Protein AF-A0A971UDJ3-F1 (afdb_monomer_lite)

pLDDT: mean 87.24, std 11.91, range [27.98, 98.0]

Foldseek 3Di:
DDDDDPPPVVVVVVVVVVVVVVVVCCLLVVLVVLLVVLLVQLVVCLLQLVLLSNVVSLVSSCVSPVQALSSLLSQLSSCLSVVFVVSNVVSLVSSVVSPNDPVSSVLSVVLSVLLQQPCDPCNVVNLVVSVVVPHDNSSSLLSNLNNCVNNVVVVSNVVSLVVVCVVPVLRLSSLQSQLVVCVVVVNLVSNLVSLVSSCVSPVNNLSSLVSVLVSCVVVVVLVVSLVSLVVSCVSPLPRQSSLLSNLQSCVSVVVLVVSLVSLVVQVPDPDHDVSSLQSNLVSCLVVVVLVVNLVSCQPPVLQPLDPVSLVSNLVSCVVVVLLLLSQLSVVVSVVLVVLVVLLVVLVVVCVVVVPPVVSVVSNVVSVCVNVDQPPPGRPNVVSSVVSSVCVVVDDPLLSLCSVQPCCQCNSLSQLPHVCQVVWPPRRDSLAPAQAFADQFQLSAHDLVRQLCCQQCPFAQTPRHHPPPDDPVSSSSPSVVSLVSNLVSQLVVVVVVCVVVVHDDDVVVSVVSSCSNHPGDDGDDQPDLPAQDPVLLVLLLVVCVVVVVCVALNSLSQGDLPDFWAFPVRATDHRDSLAAAAHRQGLDLSSLLSCQQRPTGRTPTHHDPPDDSSSSSSNSSNSSVSYDPPHDRHHVVNVSVSNCPDPVNPDCPDDD

Structure (mmCIF, N/CA/C/O backbone):
data_AF-A0A971UDJ3-F1
#
_entry.id   AF-A0A971UDJ3-F1
#
loop_
_atom_site.group_PDB
_atom_site.id
_atom_site.type_symbol
_atom_site.label_atom_id
_atom_site.label_alt_id
_atom_site.label_comp_id
_atom_site.label_asym_id
_atom_site.label_entity_id
_atom_site.label_seq_id
_atom_site.pdbx_PDB_ins_code
_atom_site.Cartn_x
_atom_site.Cartn_y
_atom_site.Cartn_z
_atom_site.occupancy
_atom_site.B_iso_or_equiv
_atom_site.auth_seq_id
_atom_site.auth_comp_id
_atom_site.auth_asym_id
_atom_site.auth_atom_id
_atom_site.pdbx_PDB_model_num
ATOM 1 N N . MET A 1 1 ? 79.941 -25.056 -72.535 1.00 41.09 1 MET A N 1
ATOM 2 C CA . MET A 1 1 ? 79.388 -24.729 -71.201 1.00 41.09 1 MET A CA 1
ATOM 3 C C . MET A 1 1 ? 78.822 -23.317 -71.269 1.00 41.09 1 MET A C 1
ATOM 5 O O . MET A 1 1 ? 79.562 -22.367 -71.067 1.00 41.09 1 MET A O 1
ATOM 9 N N . GLU A 1 2 ? 77.547 -23.176 -71.630 1.00 42.59 2 GLU A N 1
ATOM 10 C CA . GLU A 1 2 ? 76.835 -21.888 -71.658 1.00 42.59 2 GLU A CA 1
ATOM 11 C C . GLU A 1 2 ? 75.897 -21.786 -70.451 1.00 42.59 2 GLU A C 1
ATOM 13 O O . GLU A 1 2 ? 75.237 -22.752 -70.066 1.00 42.59 2 GLU A O 1
ATOM 18 N N . ALA A 1 3 ? 75.907 -20.620 -69.807 1.00 47.66 3 ALA A N 1
ATOM 19 C CA . ALA A 1 3 ? 75.286 -20.362 -68.516 1.00 47.66 3 ALA A CA 1
ATOM 20 C C . ALA A 1 3 ? 73.756 -20.196 -68.613 1.00 47.66 3 ALA A C 1
ATOM 22 O O . ALA A 1 3 ? 73.242 -19.389 -69.385 1.00 47.66 3 ALA A O 1
ATOM 23 N N . ALA A 1 4 ? 73.033 -20.934 -67.765 1.00 53.75 4 ALA A N 1
ATOM 24 C CA . ALA A 1 4 ? 71.574 -20.943 -67.658 1.00 53.75 4 ALA A CA 1
ATOM 25 C C . ALA A 1 4 ? 70.973 -19.618 -67.109 1.00 53.75 4 ALA A C 1
ATOM 27 O O . ALA A 1 4 ? 71.613 -18.905 -66.325 1.00 53.75 4 ALA A O 1
ATOM 28 N N . PRO A 1 5 ? 69.712 -19.278 -67.457 1.00 52.00 5 PRO A N 1
ATOM 29 C CA . PRO A 1 5 ? 69.161 -17.938 -67.278 1.00 52.00 5 PRO A CA 1
ATOM 30 C C . PRO A 1 5 ? 68.626 -17.707 -65.853 1.00 52.00 5 PRO A C 1
ATOM 32 O O . PRO A 1 5 ? 67.494 -18.047 -65.520 1.00 52.00 5 PRO A O 1
ATOM 35 N N . ARG A 1 6 ? 69.401 -17.014 -65.010 1.00 56.09 6 ARG A N 1
ATOM 36 C CA . ARG A 1 6 ? 69.010 -16.600 -63.639 1.00 56.09 6 ARG A CA 1
ATOM 37 C C . ARG A 1 6 ? 67.889 -15.535 -63.558 1.00 56.09 6 ARG A C 1
ATOM 39 O O . ARG A 1 6 ? 67.536 -15.103 -62.462 1.00 56.09 6 ARG A O 1
ATOM 46 N N . ARG A 1 7 ? 67.305 -15.081 -64.678 1.00 54.31 7 ARG A N 1
ATOM 47 C CA . ARG A 1 7 ? 66.347 -13.947 -64.707 1.00 54.31 7 ARG A CA 1
ATOM 48 C C . ARG A 1 7 ? 64.870 -14.316 -64.475 1.00 54.31 7 ARG A C 1
ATOM 50 O O . ARG A 1 7 ? 64.107 -13.452 -64.053 1.00 54.31 7 ARG A O 1
ATOM 57 N N . THR A 1 8 ? 64.447 -15.564 -64.682 1.00 55.69 8 THR A N 1
ATOM 58 C CA . THR A 1 8 ? 63.024 -15.968 -64.558 1.00 55.69 8 THR A CA 1
ATOM 59 C C . THR A 1 8 ? 62.595 -16.287 -63.120 1.00 55.69 8 THR A C 1
ATOM 61 O O . THR A 1 8 ? 61.449 -16.034 -62.747 1.00 55.69 8 THR A O 1
ATOM 64 N N . PHE A 1 9 ? 63.519 -16.760 -62.278 1.00 55.78 9 PHE A N 1
ATOM 65 C CA . PHE A 1 9 ? 63.252 -17.107 -60.875 1.00 55.78 9 PHE A CA 1
ATOM 66 C C . PHE A 1 9 ? 62.949 -15.870 -60.014 1.00 55.78 9 PHE A C 1
ATOM 68 O O . PHE A 1 9 ? 61.979 -15.851 -59.260 1.00 55.78 9 PHE A O 1
ATOM 75 N N . ARG A 1 10 ? 63.709 -14.783 -60.203 1.00 58.41 10 ARG A N 1
ATOM 76 C CA . ARG A 1 10 ? 63.545 -13.531 -59.445 1.00 58.41 10 ARG A CA 1
ATOM 77 C C . ARG A 1 10 ? 62.203 -12.842 -59.731 1.00 58.41 10 ARG A C 1
ATOM 79 O O . ARG A 1 10 ? 61.604 -12.276 -58.827 1.00 58.41 10 ARG A O 1
ATOM 86 N N . ARG A 1 11 ? 61.693 -12.940 -60.967 1.00 58.94 11 ARG A N 1
ATOM 87 C CA . ARG A 1 11 ? 60.404 -12.352 -61.376 1.00 58.94 11 ARG A CA 1
ATOM 88 C C . ARG A 1 11 ? 59.207 -13.115 -60.796 1.00 58.94 11 ARG A C 1
ATOM 90 O O . ARG A 1 11 ? 58.234 -12.490 -60.394 1.00 58.94 11 ARG A O 1
ATOM 97 N N . ARG A 1 12 ? 59.302 -14.448 -60.693 1.00 62.12 12 ARG A N 1
ATOM 98 C CA . ARG A 1 12 ? 58.294 -15.277 -60.010 1.00 62.12 12 ARG A CA 1
ATOM 99 C C . ARG A 1 12 ? 58.269 -15.001 -58.506 1.00 62.12 12 ARG A C 1
ATOM 101 O O . ARG A 1 12 ? 57.190 -14.794 -57.973 1.00 62.12 12 ARG A O 1
ATOM 108 N N . TRP A 1 13 ? 59.423 -14.899 -57.846 1.00 68.81 13 TRP A N 1
ATOM 109 C CA . TRP A 1 13 ? 59.486 -14.553 -56.419 1.00 68.81 13 TRP A CA 1
ATOM 110 C C . TRP A 1 13 ? 58.904 -13.172 -56.100 1.00 68.81 13 TRP A C 1
ATOM 112 O O . TRP A 1 13 ? 58.155 -13.058 -55.141 1.00 68.81 13 TRP A O 1
ATOM 122 N N . VAL A 1 14 ? 59.166 -12.154 -56.928 1.00 72.44 14 VAL A N 1
ATOM 123 C CA . VAL A 1 14 ? 58.570 -10.813 -56.760 1.00 72.44 14 VAL A CA 1
ATOM 124 C C . VAL A 1 14 ? 57.048 -10.832 -56.941 1.00 72.44 14 VAL A C 1
ATOM 126 O O . VAL A 1 14 ? 56.337 -10.161 -56.203 1.00 72.44 14 VAL A O 1
ATOM 129 N N . LEU A 1 15 ? 56.525 -11.621 -57.886 1.00 72.69 15 LEU A N 1
ATOM 130 C CA . LEU A 1 15 ? 55.076 -11.783 -58.060 1.00 72.69 15 LEU A CA 1
ATOM 131 C C . LEU A 1 15 ? 54.439 -12.544 -56.889 1.00 72.69 15 LEU A C 1
ATOM 133 O O . LEU A 1 15 ? 53.346 -12.183 -56.461 1.00 72.69 15 LEU A O 1
ATOM 137 N N . TRP A 1 16 ? 55.121 -13.549 -56.334 1.00 74.94 16 TRP A N 1
ATOM 138 C CA . TRP A 1 16 ? 54.660 -14.286 -55.154 1.00 74.94 16 TRP A CA 1
ATOM 139 C C . TRP A 1 16 ? 54.680 -13.428 -53.886 1.00 74.94 16 TRP A C 1
ATOM 141 O O . TRP A 1 16 ? 53.698 -13.435 -53.153 1.00 74.94 16 TRP A O 1
ATOM 151 N N . THR A 1 17 ? 55.732 -12.642 -53.641 1.00 75.12 17 THR A N 1
ATOM 152 C CA . THR A 1 17 ? 55.782 -11.730 -52.486 1.00 75.12 17 THR A CA 1
ATOM 153 C C . THR A 1 17 ? 54.804 -10.567 -52.626 1.00 75.12 17 THR A C 1
ATOM 155 O O . THR A 1 17 ? 54.183 -10.190 -51.638 1.00 75.12 17 THR A O 1
ATOM 158 N N . ALA A 1 18 ? 54.593 -10.040 -53.838 1.00 74.06 18 ALA A N 1
ATOM 159 C CA . ALA A 1 18 ? 53.562 -9.036 -54.102 1.00 74.06 18 ALA A CA 1
ATOM 160 C C . ALA A 1 18 ? 52.144 -9.604 -53.925 1.00 74.06 18 ALA A C 1
ATOM 162 O O . ALA A 1 18 ? 51.293 -8.935 -53.349 1.00 74.06 18 ALA A O 1
ATOM 163 N N . SER A 1 19 ? 51.896 -10.847 -54.350 1.00 73.69 19 SER A N 1
ATOM 164 C CA . SER A 1 19 ? 50.603 -11.522 -54.155 1.00 73.69 19 SER A CA 1
ATOM 165 C C . SER A 1 19 ? 50.354 -11.847 -52.681 1.00 73.69 19 SER A C 1
ATOM 167 O O . SER A 1 19 ? 49.263 -11.607 -52.177 1.00 73.69 19 SER A O 1
ATOM 169 N N . LEU A 1 20 ? 51.374 -12.320 -51.958 1.00 76.25 20 LEU A N 1
ATOM 170 C CA . LEU A 1 20 ? 51.305 -12.562 -50.515 1.00 76.25 20 LEU A CA 1
ATOM 171 C C . LEU A 1 20 ? 51.091 -11.252 -49.741 1.00 76.25 20 LEU A C 1
ATOM 173 O O . LEU A 1 20 ? 50.270 -11.207 -48.832 1.00 76.25 20 LEU A O 1
ATOM 177 N N . GLY A 1 21 ? 51.775 -10.174 -50.138 1.00 74.62 21 GLY A N 1
ATOM 178 C CA . GLY A 1 21 ? 51.592 -8.833 -49.584 1.00 74.62 21 GLY A CA 1
ATOM 179 C C . GLY A 1 21 ? 50.210 -8.248 -49.879 1.00 74.62 21 GLY A C 1
ATOM 180 O O . GLY A 1 21 ? 49.610 -7.649 -48.995 1.00 74.62 21 GLY A O 1
ATOM 181 N N . ALA A 1 22 ? 49.663 -8.477 -51.076 1.00 71.00 22 ALA A N 1
ATOM 182 C CA . ALA A 1 22 ? 48.308 -8.069 -51.439 1.00 71.00 22 ALA A CA 1
ATOM 183 C C . ALA A 1 22 ? 47.244 -8.853 -50.660 1.00 71.00 22 ALA A C 1
ATOM 185 O O . ALA A 1 22 ? 46.288 -8.251 -50.185 1.00 71.00 22 ALA A O 1
ATOM 186 N N . VAL A 1 23 ? 47.427 -10.164 -50.464 1.00 72.69 23 VAL A N 1
ATOM 187 C CA . VAL A 1 23 ? 46.549 -10.993 -49.622 1.00 72.69 23 VAL A CA 1
ATOM 188 C C . VAL A 1 23 ? 46.635 -10.555 -48.160 1.00 72.69 23 VAL A C 1
ATOM 190 O O . VAL A 1 23 ? 45.602 -10.386 -47.522 1.00 72.69 23 VAL A O 1
ATOM 193 N N . LEU A 1 24 ? 47.834 -10.293 -47.634 1.00 69.19 24 LEU A N 1
ATOM 194 C CA . LEU A 1 24 ? 48.021 -9.784 -46.273 1.00 69.19 24 LEU A CA 1
ATOM 195 C C . LEU A 1 24 ? 47.385 -8.392 -46.098 1.00 69.19 24 LEU A C 1
ATOM 197 O O . LEU A 1 24 ? 46.718 -8.147 -45.096 1.00 69.19 24 LEU A O 1
ATOM 201 N N . ALA A 1 25 ? 47.514 -7.506 -47.090 1.00 66.56 25 ALA A N 1
ATOM 202 C CA . ALA A 1 25 ? 46.862 -6.199 -47.107 1.00 66.56 25 ALA A CA 1
ATOM 203 C C . ALA A 1 25 ? 45.331 -6.318 -47.191 1.00 66.56 25 ALA A C 1
ATOM 205 O O . ALA A 1 25 ? 44.634 -5.615 -46.469 1.00 66.56 25 ALA A O 1
ATOM 206 N N . LEU A 1 26 ? 44.792 -7.243 -47.991 1.00 66.81 26 LEU A N 1
ATOM 207 C CA . LEU A 1 26 ? 43.354 -7.543 -48.049 1.00 66.81 26 LEU A CA 1
ATOM 208 C C . LEU A 1 26 ? 42.833 -8.117 -46.727 1.00 66.81 26 LEU A C 1
ATOM 210 O O . LEU A 1 26 ? 41.738 -7.771 -46.295 1.00 66.81 26 LEU A O 1
ATOM 214 N N . VAL A 1 27 ? 43.622 -8.956 -46.055 1.00 66.69 27 VAL A N 1
ATOM 215 C CA . VAL A 1 27 ? 43.270 -9.546 -44.757 1.00 66.69 27 VAL A CA 1
ATOM 216 C C . VAL A 1 27 ? 43.330 -8.510 -43.630 1.00 66.69 27 VAL A C 1
ATOM 218 O O . VAL A 1 27 ? 42.487 -8.549 -42.738 1.00 66.69 27 VAL A O 1
ATOM 221 N N . LEU A 1 28 ? 44.276 -7.566 -43.659 1.00 65.00 28 LEU A N 1
ATOM 222 C CA . LEU A 1 28 ? 44.425 -6.544 -42.615 1.00 65.00 28 LEU A CA 1
ATOM 223 C C . LEU A 1 28 ? 43.524 -5.318 -42.852 1.00 65.00 28 LEU A C 1
ATOM 225 O O . LEU A 1 28 ? 42.792 -4.915 -41.952 1.00 65.00 28 LEU A O 1
ATOM 229 N N . LEU A 1 29 ? 43.508 -4.756 -44.064 1.00 65.56 29 LEU A N 1
ATOM 230 C CA . LEU A 1 29 ? 42.698 -3.578 -44.415 1.00 65.56 29 LEU A CA 1
ATOM 231 C C . LEU A 1 29 ? 41.233 -3.942 -44.691 1.00 65.56 29 LEU A C 1
ATOM 233 O O . LEU A 1 29 ? 40.329 -3.178 -44.351 1.00 65.56 29 LEU A O 1
ATOM 237 N N . GLY A 1 30 ? 40.973 -5.127 -45.254 1.00 71.12 30 GLY A N 1
ATOM 238 C CA . GLY A 1 30 ? 39.613 -5.590 -45.540 1.00 71.12 30 GLY A CA 1
ATOM 239 C C . GLY A 1 30 ? 38.788 -5.839 -44.277 1.00 71.12 30 GLY A C 1
ATOM 240 O O . GLY A 1 30 ? 37.579 -5.621 -44.291 1.00 71.12 30 GLY A O 1
ATOM 241 N N . ARG A 1 31 ? 39.427 -6.206 -43.155 1.00 76.06 31 ARG A N 1
ATOM 242 C CA . ARG A 1 31 ? 38.749 -6.327 -41.851 1.00 76.06 31 ARG A CA 1
ATOM 243 C C . ARG A 1 31 ? 38.286 -4.974 -41.317 1.00 76.06 31 ARG A C 1
ATOM 245 O O . ARG A 1 31 ? 37.146 -4.874 -40.871 1.00 76.06 31 ARG A O 1
ATOM 252 N N . GLY A 1 32 ? 39.118 -3.936 -41.435 1.00 77.56 32 GLY A N 1
ATOM 253 C CA . GLY A 1 32 ? 38.760 -2.569 -41.043 1.00 77.56 32 GLY A CA 1
ATOM 254 C C . GLY A 1 32 ? 37.607 -1.998 -41.875 1.00 77.56 32 GLY A C 1
ATOM 255 O O . GLY A 1 32 ? 36.629 -1.506 -41.312 1.00 77.56 32 GLY A O 1
ATOM 256 N N . LEU A 1 33 ? 37.671 -2.147 -43.203 1.00 84.19 33 LEU A N 1
ATOM 257 C CA . LEU A 1 33 ? 36.609 -1.706 -44.120 1.00 84.19 33 LEU A CA 1
ATOM 258 C C . LEU A 1 33 ? 35.294 -2.469 -43.900 1.00 84.19 33 LEU A C 1
ATOM 260 O O . LEU A 1 33 ? 34.223 -1.865 -43.882 1.00 84.19 33 LEU A O 1
ATOM 264 N N . CYS A 1 34 ? 35.368 -3.783 -43.671 1.00 88.00 34 CYS A N 1
ATOM 265 C CA . CYS A 1 34 ? 34.198 -4.597 -43.344 1.00 88.00 34 CYS A CA 1
ATOM 266 C C . CYS A 1 34 ? 33.564 -4.167 -42.011 1.00 88.00 34 CYS A C 1
ATOM 268 O O . CYS A 1 34 ? 32.346 -4.001 -41.934 1.00 88.00 34 CYS A O 1
ATOM 270 N N . GLY A 1 35 ? 34.380 -3.906 -40.981 1.00 89.75 35 GLY A N 1
ATOM 271 C CA . GLY A 1 35 ? 33.912 -3.380 -39.697 1.00 89.75 35 GLY A CA 1
ATOM 272 C C . GLY A 1 35 ? 33.233 -2.014 -39.832 1.00 89.75 35 GLY A C 1
ATOM 273 O O . GLY A 1 35 ? 32.153 -1.808 -39.281 1.00 89.75 35 GLY A O 1
ATOM 274 N N . GLN A 1 36 ? 33.810 -1.102 -40.620 1.00 91.94 36 GLN A N 1
ATOM 275 C CA . GLN A 1 36 ? 33.231 0.218 -40.886 1.00 91.94 36 GLN A CA 1
ATOM 276 C C . GLN A 1 36 ? 31.895 0.128 -41.630 1.00 91.94 36 GLN A C 1
ATOM 278 O O . GLN A 1 36 ? 30.937 0.797 -41.245 1.00 91.94 36 GLN A O 1
ATOM 283 N N . TRP A 1 37 ? 31.801 -0.726 -42.651 1.00 93.44 37 TRP A N 1
ATOM 284 C CA . TRP A 1 37 ? 30.550 -0.943 -43.375 1.00 93.44 37 TRP A CA 1
ATOM 285 C C . TRP A 1 37 ? 29.467 -1.565 -42.482 1.00 93.44 37 TRP A C 1
ATOM 287 O O . TRP A 1 37 ? 28.323 -1.113 -42.506 1.00 93.44 37 TRP A O 1
ATOM 297 N N . CYS A 1 38 ? 29.825 -2.537 -41.634 1.00 96.06 38 CYS A N 1
ATOM 298 C CA . CYS A 1 38 ? 28.895 -3.107 -40.657 1.00 96.06 38 CYS A CA 1
ATOM 299 C C . CYS A 1 38 ? 28.385 -2.041 -39.675 1.00 96.06 38 CYS A C 1
ATOM 301 O O . CYS A 1 38 ? 27.186 -1.977 -39.428 1.00 96.06 38 CYS A O 1
ATOM 303 N N . ARG A 1 39 ? 29.259 -1.164 -39.160 1.00 96.12 39 ARG A N 1
ATOM 304 C CA . ARG A 1 39 ? 28.849 -0.043 -38.293 1.00 96.12 39 ARG A CA 1
ATOM 305 C C . ARG A 1 39 ? 27.934 0.949 -39.007 1.00 96.12 39 ARG A C 1
ATOM 307 O O . ARG A 1 39 ? 26.958 1.388 -38.418 1.00 96.12 39 ARG A O 1
ATOM 314 N N . TYR A 1 40 ? 28.208 1.269 -40.272 1.00 95.62 40 TYR A N 1
ATOM 315 C CA . TYR A 1 40 ? 27.336 2.132 -41.075 1.00 95.62 40 TYR A CA 1
ATOM 316 C C . TYR A 1 40 ? 25.933 1.531 -41.242 1.00 95.62 40 TYR A C 1
ATOM 318 O O . TYR A 1 40 ? 24.939 2.229 -41.064 1.00 95.62 40 TYR A O 1
ATOM 326 N N . ARG A 1 41 ? 25.844 0.228 -41.542 1.00 97.00 41 ARG A N 1
ATOM 327 C CA . ARG A 1 41 ? 24.560 -0.487 -41.604 1.00 97.00 41 ARG A CA 1
ATOM 328 C C . ARG A 1 41 ? 23.849 -0.472 -40.252 1.00 97.00 41 ARG A C 1
ATOM 330 O O . ARG A 1 41 ? 22.680 -0.122 -40.211 1.00 97.00 41 ARG A O 1
ATOM 337 N N . ALA A 1 42 ? 24.572 -0.755 -39.168 1.00 96.81 42 ALA A N 1
ATOM 338 C CA . ALA A 1 42 ? 24.019 -0.709 -37.821 1.00 96.81 42 ALA A CA 1
ATOM 339 C C . ALA A 1 42 ? 23.465 0.676 -37.461 1.00 96.81 42 ALA A C 1
ATOM 341 O O . ALA A 1 42 ? 22.351 0.765 -36.970 1.00 96.81 42 ALA A O 1
ATOM 342 N N . ALA A 1 43 ? 24.209 1.749 -37.744 1.00 96.00 43 ALA A N 1
ATOM 343 C CA . ALA A 1 43 ? 23.772 3.116 -37.468 1.00 96.00 43 ALA A CA 1
ATOM 344 C C . ALA A 1 43 ? 22.478 3.466 -38.219 1.00 96.00 43 ALA A C 1
ATOM 346 O O . ALA A 1 43 ? 21.570 4.034 -37.623 1.00 96.00 43 ALA A O 1
ATOM 347 N N . ARG A 1 44 ? 22.366 3.056 -39.490 1.00 94.94 44 ARG A N 1
ATOM 348 C CA . ARG A 1 44 ? 21.141 3.239 -40.281 1.00 94.94 44 ARG A CA 1
ATOM 349 C C . ARG A 1 44 ? 19.959 2.448 -39.744 1.00 94.94 44 ARG A C 1
ATOM 351 O O . ARG A 1 44 ? 18.847 2.957 -39.750 1.00 94.94 44 ARG A O 1
ATOM 358 N N . ASP A 1 45 ? 20.196 1.220 -39.301 1.00 95.06 45 ASP A N 1
ATOM 359 C CA . ASP A 1 45 ? 19.143 0.393 -38.715 1.00 95.06 45 ASP A CA 1
ATOM 360 C C . ASP A 1 45 ? 18.714 0.963 -37.345 1.00 95.06 45 ASP A C 1
ATOM 362 O O . ASP A 1 45 ? 17.523 0.967 -37.034 1.00 95.06 45 ASP A O 1
ATOM 366 N N . CYS A 1 46 ? 19.636 1.564 -36.575 1.00 95.00 46 CYS A N 1
ATOM 367 C CA . CYS A 1 46 ? 19.290 2.346 -35.382 1.00 95.00 46 CYS A CA 1
ATOM 368 C C . CYS A 1 46 ? 18.465 3.599 -35.710 1.00 95.00 46 CYS A C 1
ATOM 370 O O . CYS A 1 46 ? 17.566 3.952 -34.953 1.00 95.00 46 CYS A O 1
ATOM 372 N N . ASP A 1 47 ? 18.752 4.272 -36.828 1.00 93.19 47 ASP A N 1
ATOM 373 C CA . ASP A 1 47 ? 18.008 5.463 -37.252 1.00 93.19 47 ASP A CA 1
ATOM 374 C C . ASP A 1 47 ? 16.544 5.160 -37.572 1.00 93.19 47 ASP A C 1
ATOM 376 O O . ASP A 1 47 ? 15.729 6.052 -37.427 1.00 93.19 47 ASP A O 1
ATOM 380 N N . VAL A 1 48 ? 16.192 3.930 -37.963 1.00 91.25 48 VAL A N 1
ATOM 381 C CA . VAL A 1 48 ? 14.802 3.523 -38.265 1.00 91.25 48 VAL A CA 1
ATOM 382 C C . VAL A 1 48 ? 14.197 2.588 -37.214 1.00 91.25 48 VAL A C 1
ATOM 384 O O . VAL A 1 48 ? 13.128 2.023 -37.426 1.00 91.25 48 VAL A O 1
ATOM 387 N N . TRP A 1 49 ? 14.864 2.429 -36.071 1.00 93.62 49 TRP A N 1
ATOM 388 C CA . TRP A 1 49 ? 14.440 1.568 -34.967 1.00 93.62 49 TRP A CA 1
ATOM 389 C C . TRP A 1 49 ? 14.376 0.055 -35.273 1.00 93.62 49 TRP A C 1
ATOM 391 O O . TRP A 1 49 ? 13.752 -0.722 -34.545 1.00 93.62 49 TRP A O 1
ATOM 401 N N . ALA A 1 50 ? 15.115 -0.406 -36.286 1.00 92.19 50 ALA A N 1
ATOM 402 C CA . ALA A 1 50 ? 15.293 -1.822 -36.620 1.00 92.19 50 ALA A CA 1
ATOM 403 C C . ALA A 1 50 ? 16.369 -2.482 -35.725 1.00 92.19 50 ALA A C 1
ATOM 405 O O . ALA A 1 50 ? 17.423 -2.932 -36.185 1.00 92.19 50 ALA A O 1
ATOM 406 N N . MET A 1 51 ? 16.110 -2.521 -34.412 1.00 91.38 51 MET A N 1
ATOM 407 C CA . MET A 1 51 ? 17.091 -2.895 -33.377 1.00 91.38 51 MET A CA 1
ATOM 408 C C . MET A 1 51 ? 17.702 -4.288 -33.570 1.00 91.38 51 MET A C 1
ATOM 410 O O . MET A 1 51 ? 18.915 -4.458 -33.440 1.00 91.38 51 MET A O 1
ATOM 414 N N . ASP A 1 52 ? 16.893 -5.277 -33.950 1.00 88.25 52 ASP A N 1
ATOM 415 C CA . ASP A 1 52 ? 17.368 -6.640 -34.203 1.00 88.25 52 ASP A CA 1
ATOM 416 C C . ASP A 1 52 ? 18.428 -6.692 -35.318 1.00 88.25 52 ASP A C 1
ATOM 418 O O . ASP A 1 52 ? 19.384 -7.473 -35.261 1.00 88.25 52 ASP A O 1
ATOM 422 N N . ASP A 1 53 ? 18.244 -5.895 -36.373 1.00 91.12 53 ASP A N 1
ATOM 423 C CA . ASP A 1 53 ? 19.185 -5.802 -37.488 1.00 91.12 53 ASP A CA 1
ATOM 424 C C . ASP A 1 53 ? 20.441 -5.035 -37.086 1.00 91.12 53 ASP A C 1
ATOM 426 O O . ASP A 1 53 ? 21.556 -5.510 -37.342 1.00 91.12 53 ASP A O 1
ATOM 430 N N . ALA A 1 54 ? 20.276 -3.924 -36.364 1.00 94.75 54 ALA A N 1
ATOM 431 C CA . ALA A 1 54 ? 21.385 -3.152 -35.822 1.00 94.75 54 ALA A CA 1
ATOM 432 C C . ALA A 1 54 ? 22.309 -4.023 -34.957 1.00 94.75 54 ALA A C 1
ATOM 434 O O . ALA A 1 54 ? 23.517 -4.082 -35.205 1.00 94.75 54 ALA A O 1
ATOM 435 N N . GLN A 1 55 ? 21.756 -4.794 -34.015 1.00 93.94 55 GLN A N 1
ATOM 436 C CA . GLN A 1 55 ? 22.533 -5.710 -33.177 1.00 93.94 55 GLN A CA 1
ATOM 437 C C . GLN A 1 55 ? 23.259 -6.787 -33.998 1.00 93.94 55 GLN A C 1
ATOM 439 O O . GLN A 1 55 ? 24.438 -7.067 -33.754 1.00 93.94 55 GLN A O 1
ATOM 444 N N . ARG A 1 56 ? 22.613 -7.368 -35.023 1.00 93.62 56 ARG A N 1
ATOM 445 C CA . ARG A 1 56 ? 23.264 -8.337 -35.928 1.00 93.62 56 ARG A CA 1
ATOM 446 C C . ARG A 1 56 ? 24.462 -7.726 -36.651 1.00 93.62 56 ARG A C 1
ATOM 448 O O . ARG A 1 56 ? 25.497 -8.389 -36.796 1.00 93.62 56 ARG A O 1
ATOM 455 N N . TRP A 1 57 ? 24.342 -6.483 -37.111 1.00 96.75 57 TRP A N 1
ATOM 456 C CA . TRP A 1 57 ? 25.449 -5.765 -37.738 1.00 96.75 57 TRP A CA 1
ATOM 457 C C . TRP A 1 57 ? 26.552 -5.410 -36.747 1.00 96.75 57 TRP A C 1
ATOM 459 O O . TRP A 1 57 ? 27.721 -5.600 -37.077 1.00 96.75 57 TRP A O 1
ATOM 469 N N . LEU A 1 58 ? 26.219 -4.999 -35.523 1.00 96.38 58 LEU A N 1
ATOM 470 C CA . LEU A 1 58 ? 27.200 -4.723 -34.467 1.00 96.38 58 LEU A CA 1
ATOM 471 C C . LEU A 1 58 ? 27.950 -5.986 -34.033 1.00 96.38 58 LEU A C 1
ATOM 473 O O . LEU A 1 58 ? 29.163 -5.947 -33.826 1.00 96.38 58 LEU A O 1
ATOM 477 N N . ALA A 1 59 ? 27.278 -7.137 -33.991 1.00 94.81 59 ALA A N 1
ATOM 478 C CA . ALA A 1 59 ? 27.926 -8.423 -33.753 1.00 94.81 59 ALA A CA 1
ATOM 479 C C . ALA A 1 59 ? 28.908 -8.790 -34.880 1.00 94.81 59 ALA A C 1
ATOM 481 O O . ALA A 1 59 ? 29.989 -9.319 -34.616 1.00 94.81 59 ALA A O 1
ATOM 482 N N . ARG A 1 60 ? 28.569 -8.496 -36.145 1.00 95.38 60 ARG A N 1
ATOM 483 C CA . ARG A 1 60 ? 29.503 -8.649 -37.277 1.00 95.38 60 ARG A CA 1
ATOM 484 C C . ARG A 1 60 ? 30.669 -7.666 -37.177 1.00 95.38 60 ARG A C 1
ATOM 486 O O . ARG A 1 60 ? 31.810 -8.094 -37.331 1.00 95.38 60 ARG A O 1
ATOM 493 N N . ALA A 1 61 ? 30.399 -6.400 -36.860 1.00 94.44 61 ALA A N 1
ATOM 494 C CA . ALA A 1 61 ? 31.420 -5.373 -36.677 1.00 94.44 61 ALA A CA 1
ATOM 495 C C . ALA A 1 61 ? 32.432 -5.780 -35.596 1.00 94.44 61 ALA A C 1
ATOM 497 O O . ALA A 1 61 ? 33.631 -5.748 -35.856 1.00 94.44 61 ALA A O 1
ATOM 498 N N . ALA A 1 62 ? 31.958 -6.277 -34.449 1.00 94.06 62 ALA A N 1
ATOM 499 C CA . ALA A 1 62 ? 32.805 -6.759 -33.359 1.00 94.06 62 ALA A CA 1
ATOM 500 C C . ALA A 1 62 ? 33.648 -7.994 -33.740 1.00 94.06 62 ALA A C 1
ATOM 502 O O . ALA A 1 62 ? 34.757 -8.159 -33.250 1.00 94.06 62 ALA A O 1
ATOM 503 N N . ARG A 1 63 ? 33.188 -8.863 -34.653 1.00 93.38 63 ARG A N 1
ATOM 504 C CA . ARG A 1 63 ? 34.027 -9.969 -35.170 1.00 93.38 63 ARG A CA 1
ATOM 505 C C . ARG A 1 63 ? 35.136 -9.485 -36.107 1.00 93.38 63 ARG A C 1
ATOM 507 O O . ARG A 1 63 ? 36.209 -10.092 -36.177 1.00 93.38 63 ARG A O 1
ATOM 514 N N . CYS A 1 64 ? 34.868 -8.423 -36.861 1.00 90.38 64 CYS A N 1
ATOM 515 C CA . CYS A 1 64 ? 35.845 -7.810 -37.754 1.00 90.38 64 CYS A CA 1
ATOM 516 C C . CYS A 1 64 ? 36.877 -6.978 -36.982 1.00 90.38 64 CYS A C 1
ATOM 518 O O . CYS A 1 64 ? 38.058 -7.030 -37.326 1.00 90.38 64 CYS A O 1
ATOM 520 N N . ASP A 1 65 ? 36.425 -6.272 -35.943 1.00 88.31 65 ASP A N 1
ATOM 521 C CA . ASP A 1 65 ? 37.166 -5.280 -35.161 1.00 88.31 65 ASP A CA 1
ATOM 522 C C . ASP A 1 65 ? 36.768 -5.365 -33.657 1.00 88.31 65 ASP A C 1
ATOM 524 O O . ASP A 1 65 ? 35.904 -4.612 -33.200 1.00 88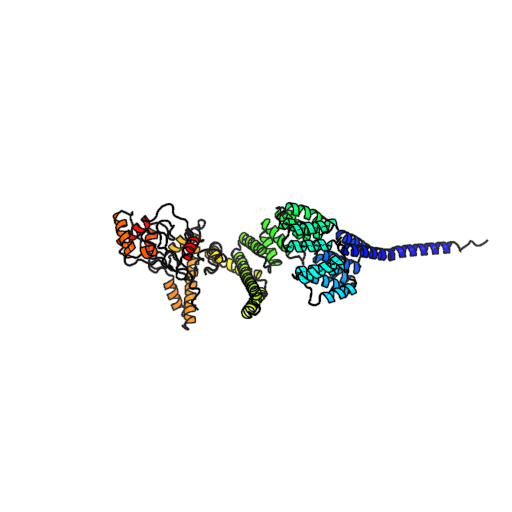.31 65 ASP A O 1
ATOM 528 N N . PRO A 1 66 ? 37.344 -6.315 -32.881 1.00 87.19 66 PRO A N 1
ATOM 529 C CA . PRO A 1 66 ? 36.856 -6.698 -31.541 1.00 87.19 66 PRO A CA 1
ATOM 530 C C . PRO A 1 66 ? 37.083 -5.706 -30.396 1.00 87.19 66 PRO A C 1
ATOM 532 O O . PRO A 1 66 ? 36.647 -5.969 -29.281 1.00 87.19 66 PRO A O 1
ATOM 535 N N . ARG A 1 67 ? 37.796 -4.601 -30.627 1.00 92.75 67 ARG A N 1
ATOM 536 C CA . ARG A 1 67 ? 38.095 -3.574 -29.607 1.00 92.75 67 ARG A CA 1
ATOM 537 C C . ARG A 1 67 ? 37.859 -2.176 -30.158 1.00 92.75 67 ARG A C 1
ATOM 539 O O . ARG A 1 67 ? 38.684 -1.279 -30.026 1.00 92.75 67 ARG A O 1
ATOM 546 N N . SER A 1 68 ? 36.749 -2.036 -30.864 1.00 94.62 68 SER A N 1
ATOM 547 C CA . SER A 1 68 ? 36.409 -0.831 -31.599 1.00 94.62 68 SER A CA 1
ATOM 548 C C . SER A 1 68 ? 35.572 0.106 -30.727 1.00 94.62 68 SER A C 1
ATOM 550 O O . SER A 1 68 ? 34.405 -0.213 -30.478 1.00 94.62 68 SER A O 1
ATOM 552 N N . PRO A 1 69 ? 36.081 1.282 -30.312 1.00 96.12 69 PRO A N 1
ATOM 553 C CA . PRO A 1 69 ? 35.296 2.213 -29.500 1.00 96.12 69 PRO A CA 1
ATOM 554 C C . PRO A 1 69 ? 34.020 2.671 -30.222 1.00 96.12 69 PRO A C 1
ATOM 556 O O . PRO A 1 69 ? 32.974 2.819 -29.601 1.00 96.12 69 PRO A O 1
ATOM 559 N N . ALA A 1 70 ? 34.065 2.807 -31.552 1.00 94.81 70 ALA A N 1
ATOM 560 C CA . ALA A 1 70 ? 32.901 3.161 -32.364 1.00 94.81 70 ALA A CA 1
ATOM 561 C C . ALA A 1 70 ? 31.823 2.062 -32.396 1.00 94.81 70 ALA A C 1
ATOM 563 O O . ALA A 1 70 ? 30.641 2.365 -32.533 1.00 94.81 70 ALA A O 1
ATOM 564 N N . THR A 1 71 ? 32.214 0.786 -32.294 1.00 96.88 71 THR A N 1
ATOM 565 C CA . THR A 1 71 ? 31.242 -0.320 -32.232 1.00 96.88 71 THR A CA 1
ATOM 566 C C . THR A 1 71 ? 30.542 -0.332 -30.877 1.00 96.88 71 THR A C 1
ATOM 568 O O . THR A 1 71 ? 29.327 -0.490 -30.831 1.00 96.88 71 THR A O 1
ATOM 571 N N . GLU A 1 72 ? 31.285 -0.101 -29.794 1.00 97.75 72 GLU A N 1
ATOM 572 C CA . GLU A 1 72 ? 30.718 -0.052 -28.443 1.00 97.75 72 GLU A CA 1
ATOM 573 C C . GLU A 1 72 ? 29.841 1.189 -28.212 1.00 97.75 72 GLU A C 1
ATOM 575 O O . GLU A 1 72 ? 28.781 1.070 -27.609 1.00 97.75 72 GLU A O 1
ATOM 580 N N . LEU A 1 73 ? 30.182 2.351 -28.785 1.00 96.94 73 LEU A N 1
ATOM 581 C CA . LEU A 1 73 ? 29.295 3.526 -28.770 1.00 96.94 73 LEU A CA 1
ATOM 582 C C . LEU A 1 73 ? 27.964 3.266 -29.494 1.00 96.94 73 LEU A C 1
ATOM 584 O O . LEU A 1 73 ? 26.906 3.637 -28.997 1.00 96.94 73 LEU A O 1
ATOM 588 N N . LEU A 1 74 ? 27.986 2.583 -30.645 1.00 97.19 74 LEU A N 1
ATOM 589 C CA . LEU A 1 74 ? 26.747 2.213 -31.340 1.00 97.19 74 LEU A CA 1
ATOM 590 C C . LEU A 1 74 ? 25.944 1.141 -30.588 1.00 97.19 74 LEU A C 1
ATOM 592 O O . LEU A 1 74 ? 24.717 1.152 -30.661 1.00 97.19 74 LEU A O 1
ATOM 596 N N . ARG A 1 75 ? 26.605 0.233 -29.854 1.00 97.50 75 ARG A N 1
ATOM 597 C CA . ARG A 1 75 ? 25.923 -0.688 -28.928 1.00 97.50 75 ARG A CA 1
ATOM 598 C C . ARG A 1 75 ? 25.252 0.077 -27.793 1.00 97.50 75 ARG A C 1
ATOM 600 O O . ARG A 1 75 ? 24.089 -0.195 -27.526 1.00 97.50 75 ARG A O 1
ATOM 607 N N . ALA A 1 76 ? 25.936 1.051 -27.190 1.00 97.12 76 ALA A N 1
ATOM 608 C CA . ALA A 1 76 ? 25.355 1.909 -26.161 1.00 97.12 76 ALA A CA 1
ATOM 609 C C . ALA A 1 76 ? 24.100 2.631 -26.675 1.00 97.12 76 ALA A C 1
ATOM 611 O O . ALA A 1 76 ? 23.046 2.493 -26.060 1.00 97.12 76 ALA A O 1
ATOM 612 N N . ARG A 1 77 ? 24.173 3.256 -27.860 1.00 96.75 77 ARG A N 1
ATOM 613 C CA . ARG A 1 77 ? 23.007 3.855 -28.534 1.00 96.75 77 ARG A CA 1
ATOM 614 C C . ARG A 1 77 ? 21.869 2.856 -28.733 1.00 96.75 77 ARG A C 1
ATOM 616 O O . ARG A 1 77 ? 20.723 3.149 -28.409 1.00 96.75 77 ARG A O 1
ATOM 623 N N . CYS A 1 78 ? 22.173 1.670 -29.260 1.00 95.75 78 CYS A N 1
ATOM 624 C CA . CYS A 1 78 ? 21.172 0.628 -29.491 1.00 95.75 78 CYS A CA 1
ATOM 625 C C . CYS A 1 78 ? 20.493 0.191 -28.181 1.00 95.75 78 CYS A C 1
ATOM 627 O O . CYS A 1 78 ? 19.270 0.100 -28.127 1.00 95.75 78 CYS A O 1
ATOM 629 N N . TYR A 1 79 ? 21.259 -0.019 -27.107 1.00 95.25 79 TYR A N 1
ATOM 630 C CA . TYR A 1 79 ? 20.714 -0.402 -25.803 1.00 95.25 79 TYR A CA 1
ATOM 631 C C . TYR A 1 79 ? 19.943 0.732 -25.118 1.00 95.25 79 TYR A C 1
ATOM 633 O O . TYR A 1 79 ? 18.906 0.464 -24.515 1.00 95.25 79 TYR A O 1
ATOM 641 N N . ARG A 1 80 ? 20.353 2.000 -25.279 1.00 94.75 80 ARG A N 1
ATOM 642 C CA . ARG A 1 80 ? 19.544 3.157 -24.859 1.00 94.75 80 ARG A CA 1
ATOM 643 C C . ARG A 1 80 ? 18.187 3.158 -25.565 1.00 94.75 80 ARG A C 1
ATOM 645 O O . ARG A 1 80 ? 17.156 3.177 -24.899 1.00 94.75 80 ARG A O 1
ATOM 652 N N . GLN A 1 81 ? 18.180 3.048 -26.895 1.00 94.06 81 GLN A N 1
ATOM 653 C CA . GLN A 1 81 ? 16.947 3.014 -27.689 1.00 94.06 81 GLN A CA 1
ATOM 654 C C . GLN A 1 81 ? 16.060 1.800 -27.352 1.00 94.06 81 GLN A C 1
ATOM 656 O O . GLN A 1 81 ? 14.840 1.894 -27.436 1.00 94.06 81 GLN A O 1
ATOM 661 N N . LEU A 1 82 ? 16.647 0.678 -26.924 1.00 91.88 82 LEU A N 1
ATOM 662 C CA . LEU A 1 82 ? 15.933 -0.505 -26.420 1.00 91.88 82 LEU A CA 1
ATOM 663 C C . LEU A 1 82 ? 15.459 -0.393 -24.965 1.00 91.88 82 LEU A C 1
ATOM 665 O O . LEU A 1 82 ? 14.831 -1.332 -24.476 1.00 91.88 82 LEU A O 1
ATOM 669 N N . ARG A 1 83 ? 15.737 0.731 -24.292 1.00 89.50 83 ARG A N 1
ATOM 670 C CA . ARG A 1 83 ? 15.455 0.963 -22.868 1.00 89.50 83 ARG A CA 1
ATOM 671 C C . ARG A 1 83 ? 16.122 -0.077 -21.962 1.00 89.50 83 ARG A C 1
ATOM 673 O O . ARG A 1 83 ? 15.509 -0.575 -21.028 1.00 89.50 83 ARG A O 1
ATOM 680 N N . ASP A 1 84 ? 17.392 -0.380 -22.227 1.00 88.56 84 ASP A N 1
ATOM 681 C CA . ASP A 1 84 ? 18.215 -1.315 -21.450 1.00 88.56 84 ASP A CA 1
ATOM 682 C C . ASP A 1 84 ? 19.440 -0.604 -20.833 1.00 88.56 84 ASP A C 1
ATOM 684 O O . ASP A 1 84 ? 20.538 -0.621 -21.407 1.00 88.56 84 ASP A O 1
ATOM 688 N N . PRO A 1 85 ? 19.264 0.080 -19.683 1.00 85.75 85 PRO A N 1
ATOM 689 C CA . PRO A 1 85 ? 20.342 0.815 -19.025 1.00 85.75 85 PRO A CA 1
ATOM 690 C C . PRO A 1 85 ? 21.556 -0.051 -18.642 1.00 85.75 85 PRO A C 1
ATOM 692 O O . PRO A 1 85 ? 22.673 0.374 -18.945 1.00 85.75 85 PRO A O 1
ATOM 695 N N . PRO A 1 86 ? 21.401 -1.266 -18.067 1.00 86.56 86 PRO A N 1
ATOM 696 C CA . PRO A 1 86 ? 22.550 -2.090 -17.686 1.00 86.56 86 PRO A CA 1
ATOM 697 C C . PRO A 1 86 ? 23.476 -2.417 -18.863 1.00 86.56 86 PRO A C 1
ATOM 699 O O . PRO A 1 86 ? 24.692 -2.211 -18.785 1.00 86.56 86 PRO A O 1
ATOM 702 N N . ARG A 1 87 ? 22.924 -2.873 -20.000 1.00 90.75 87 ARG A N 1
ATOM 703 C CA . ARG A 1 87 ? 23.751 -3.188 -21.177 1.00 90.75 87 ARG A CA 1
ATOM 704 C C . ARG A 1 87 ? 24.292 -1.932 -21.860 1.00 90.75 87 ARG A C 1
ATOM 706 O O . ARG A 1 87 ? 25.414 -1.969 -22.376 1.00 90.75 87 ARG A O 1
ATOM 713 N N . ARG A 1 88 ? 23.560 -0.811 -21.826 1.00 93.19 88 ARG A N 1
ATOM 714 C CA . ARG A 1 88 ? 24.068 0.501 -22.267 1.00 93.19 88 ARG A CA 1
ATOM 715 C C . ARG A 1 88 ? 25.314 0.894 -21.475 1.00 93.19 88 ARG A C 1
ATOM 717 O O . ARG A 1 88 ? 26.329 1.240 -22.078 1.00 93.19 88 ARG A O 1
ATOM 724 N N . ASP A 1 89 ? 25.264 0.812 -20.151 1.00 91.88 89 ASP A N 1
ATOM 725 C CA . ASP A 1 89 ? 26.355 1.263 -19.282 1.00 91.88 89 ASP A CA 1
ATOM 726 C C . ASP A 1 89 ? 27.591 0.372 -19.406 1.00 91.88 89 ASP A C 1
ATOM 728 O O . ASP A 1 89 ? 28.715 0.880 -19.501 1.00 91.88 89 ASP A O 1
ATOM 732 N N . ALA A 1 90 ? 27.390 -0.941 -19.542 1.00 92.44 90 ALA A N 1
ATOM 733 C CA . ALA A 1 90 ? 28.457 -1.877 -19.882 1.00 92.44 90 ALA A CA 1
ATOM 734 C C . ALA A 1 90 ? 29.121 -1.529 -21.230 1.00 92.44 90 ALA A C 1
ATOM 736 O O . ALA A 1 90 ? 30.351 -1.488 -21.327 1.00 92.44 90 ALA A O 1
ATOM 737 N N . ALA A 1 91 ? 28.330 -1.212 -22.262 1.00 96.19 91 ALA A N 1
ATOM 738 C CA . ALA A 1 91 ? 28.854 -0.802 -23.565 1.00 96.19 91 ALA A CA 1
ATOM 739 C C . ALA A 1 91 ? 29.620 0.534 -23.489 1.00 96.19 91 ALA A C 1
ATOM 741 O O . ALA A 1 91 ? 30.694 0.665 -24.076 1.00 96.19 91 ALA A O 1
ATOM 742 N N . LEU A 1 92 ? 29.142 1.512 -22.713 1.00 96.81 92 LEU A N 1
ATOM 743 C CA . LEU A 1 92 ? 29.860 2.772 -22.483 1.00 96.81 92 LEU A CA 1
ATOM 744 C C . LEU A 1 92 ? 31.182 2.562 -21.734 1.00 96.81 92 LEU A C 1
ATOM 746 O O . LEU A 1 92 ? 32.184 3.208 -22.054 1.00 96.81 92 LEU A O 1
ATOM 750 N N . ALA A 1 93 ? 31.220 1.655 -20.755 1.00 95.94 93 ALA A N 1
ATOM 751 C CA . ALA A 1 93 ? 32.449 1.289 -20.056 1.00 95.94 93 ALA A CA 1
ATOM 752 C C . ALA A 1 93 ? 33.483 0.676 -21.017 1.00 95.94 93 ALA A C 1
ATOM 754 O O . ALA A 1 93 ? 34.642 1.104 -21.027 1.00 95.94 93 ALA A O 1
ATOM 755 N N . LEU A 1 94 ? 33.055 -0.244 -21.888 1.00 96.75 94 LEU A N 1
ATOM 756 C CA . LEU A 1 94 ? 33.908 -0.821 -22.931 1.00 96.75 94 LEU A CA 1
ATOM 757 C C . LEU A 1 94 ? 34.355 0.227 -23.957 1.00 96.75 94 LEU A C 1
ATOM 759 O O . LEU A 1 94 ? 35.529 0.262 -24.323 1.00 96.75 94 LEU A O 1
ATOM 763 N N . ALA A 1 95 ? 33.472 1.138 -24.375 1.00 97.38 95 ALA A N 1
ATOM 764 C CA . ALA A 1 95 ? 33.820 2.227 -25.284 1.00 97.38 95 ALA A CA 1
ATOM 765 C C . ALA A 1 95 ? 34.943 3.106 -24.710 1.00 97.38 95 ALA A C 1
ATOM 767 O O . ALA A 1 95 ? 35.922 3.387 -25.409 1.00 97.38 95 ALA A O 1
ATOM 768 N N . ARG A 1 96 ? 34.853 3.484 -23.424 1.00 97.19 96 ARG A N 1
ATOM 769 C CA . ARG A 1 96 ? 35.925 4.209 -22.715 1.00 97.19 96 ARG A CA 1
ATOM 770 C C . ARG A 1 96 ? 37.218 3.396 -22.693 1.00 97.19 96 ARG A C 1
ATOM 772 O O . ARG A 1 96 ? 38.276 3.926 -23.028 1.00 97.19 96 ARG A O 1
ATOM 779 N N . GLN A 1 97 ? 37.133 2.112 -22.344 1.00 97.06 97 GLN A N 1
ATOM 780 C CA . GLN A 1 97 ? 38.288 1.212 -22.294 1.00 97.06 97 GLN A CA 1
ATOM 781 C C . GLN A 1 97 ? 38.982 1.078 -23.659 1.00 97.06 97 GLN A C 1
ATOM 783 O O . GLN A 1 97 ? 40.207 0.986 -23.725 1.00 97.06 97 GLN A O 1
ATOM 788 N N . TYR A 1 98 ? 38.216 1.087 -24.750 1.00 96.69 98 TYR A N 1
ATOM 789 C CA . TYR A 1 98 ? 38.721 0.978 -26.120 1.00 96.69 98 TYR A CA 1
ATOM 790 C C . TYR A 1 98 ? 39.126 2.325 -26.740 1.00 96.69 98 TYR A C 1
ATOM 792 O O . TYR A 1 98 ? 39.475 2.375 -27.918 1.00 96.69 98 TYR A O 1
ATOM 800 N N . GLY A 1 99 ? 39.135 3.410 -25.958 1.00 96.31 99 GLY A N 1
ATOM 801 C CA . GLY A 1 99 ? 39.672 4.705 -26.375 1.00 96.31 99 GLY A CA 1
ATOM 802 C C . GLY A 1 99 ? 38.671 5.628 -27.071 1.00 96.31 99 GLY A C 1
ATOM 803 O O . GLY A 1 99 ? 39.082 6.472 -27.867 1.00 96.31 99 GLY A O 1
ATOM 804 N N . ALA A 1 100 ? 37.369 5.493 -26.798 1.00 95.75 100 ALA A N 1
ATOM 805 C CA . ALA A 1 100 ? 36.380 6.483 -27.223 1.00 95.75 100 ALA A CA 1
ATOM 806 C C . ALA A 1 100 ? 36.726 7.876 -26.668 1.00 95.75 100 ALA A C 1
ATOM 808 O O . ALA A 1 100 ? 37.234 8.011 -25.550 1.00 95.75 100 ALA A O 1
ATOM 809 N N . SER A 1 101 ? 36.436 8.928 -27.439 1.00 95.50 101 SER A N 1
ATOM 810 C CA . SER A 1 101 ? 36.640 10.296 -26.963 1.00 95.50 101 SER A CA 1
ATOM 811 C C . SER A 1 101 ? 35.718 10.588 -25.776 1.00 95.50 101 SER A C 1
ATOM 813 O O . SER A 1 101 ? 34.585 10.105 -25.717 1.00 95.50 101 SER A O 1
ATOM 815 N N . ARG A 1 102 ? 36.189 11.414 -24.829 1.00 93.88 102 ARG A N 1
ATOM 816 C CA . ARG A 1 102 ? 35.363 11.844 -23.686 1.00 93.88 102 ARG A CA 1
ATOM 817 C C . ARG A 1 102 ? 34.065 12.503 -24.148 1.00 93.88 102 ARG A C 1
ATOM 819 O O . ARG A 1 102 ? 33.031 12.239 -23.553 1.00 93.88 102 ARG A O 1
ATOM 826 N N . GLN A 1 103 ? 34.131 13.296 -25.220 1.00 92.75 103 GLN A N 1
ATOM 827 C CA . GLN A 1 103 ? 32.966 13.970 -25.784 1.00 92.75 103 GLN A CA 1
ATOM 828 C C . GLN A 1 103 ? 31.926 12.973 -26.300 1.00 92.75 103 GLN A C 1
ATOM 830 O O . GLN A 1 103 ? 30.789 13.042 -25.871 1.00 92.75 103 GLN A O 1
ATOM 835 N N . ALA A 1 104 ? 32.312 11.986 -27.116 1.00 93.12 104 ALA A N 1
ATOM 836 C CA . ALA A 1 104 ? 31.350 11.038 -27.686 1.00 93.12 104 ALA A CA 1
ATOM 837 C C . ALA A 1 104 ? 30.647 10.187 -26.616 1.00 93.12 104 ALA A C 1
ATOM 839 O O . ALA A 1 104 ? 29.470 9.864 -26.738 1.00 93.12 104 ALA A O 1
ATOM 840 N N . VAL A 1 105 ? 31.366 9.832 -25.546 1.00 95.69 105 VAL A N 1
ATOM 841 C CA . VAL A 1 105 ? 30.767 9.145 -24.395 1.00 95.69 105 VAL A CA 1
ATOM 842 C C . VAL A 1 105 ? 29.829 10.077 -23.627 1.00 95.69 105 VAL A C 1
ATOM 844 O O . VAL A 1 105 ? 28.761 9.645 -23.205 1.00 95.69 105 VAL A O 1
ATOM 847 N N . GLN A 1 106 ? 30.213 11.343 -23.443 1.00 93.56 106 GLN A N 1
ATOM 848 C CA . GLN A 1 106 ? 29.378 12.336 -22.772 1.00 93.56 106 GLN A CA 1
ATOM 849 C C . GLN A 1 106 ? 28.108 12.651 -23.569 1.00 93.56 106 GLN A C 1
ATOM 851 O O . GLN A 1 106 ? 27.053 12.804 -22.963 1.00 93.56 106 GLN A O 1
ATOM 856 N N . ASP A 1 107 ? 28.184 12.713 -24.896 1.00 93.12 107 ASP A N 1
ATOM 857 C CA . ASP A 1 107 ? 27.033 12.954 -25.772 1.00 93.12 107 ASP A CA 1
ATOM 858 C C . ASP A 1 107 ? 25.992 11.835 -25.622 1.00 93.12 107 ASP A C 1
ATOM 860 O O . ASP A 1 107 ? 24.807 12.105 -25.444 1.00 93.12 107 ASP A O 1
ATOM 864 N N . GLU A 1 108 ? 26.436 10.575 -25.590 1.00 95.56 108 GLU A N 1
ATOM 865 C CA . GLU A 1 108 ? 25.551 9.419 -25.403 1.00 95.56 108 GLU A CA 1
ATOM 866 C C . GLU A 1 108 ? 24.942 9.365 -23.989 1.00 95.56 108 GLU A C 1
ATOM 868 O O . GLU A 1 108 ? 23.757 9.071 -23.836 1.00 95.56 108 GLU A O 1
ATOM 873 N N . VAL A 1 109 ? 25.714 9.716 -22.952 1.00 93.31 109 VAL A N 1
ATOM 874 C CA . VAL A 1 109 ? 25.181 9.887 -21.585 1.00 93.31 109 VAL A CA 1
ATOM 875 C C . VAL A 1 109 ? 24.143 11.011 -21.547 1.00 93.31 109 VAL A C 1
ATOM 877 O O . VAL A 1 109 ? 23.079 10.844 -20.960 1.00 93.31 109 VAL A O 1
ATOM 880 N N . THR A 1 110 ? 24.419 12.132 -22.215 1.00 91.12 110 THR A N 1
ATOM 881 C CA . THR A 1 110 ? 23.513 13.286 -22.275 1.00 91.12 110 THR A CA 1
ATOM 882 C C . THR A 1 110 ? 22.188 12.904 -22.929 1.00 91.12 110 THR A C 1
ATOM 884 O O . THR A 1 110 ? 21.138 13.226 -22.385 1.00 91.12 110 THR A O 1
ATOM 887 N N . LEU A 1 111 ? 22.212 12.159 -24.039 1.00 93.31 111 LEU A N 1
ATOM 888 C CA . LEU A 1 111 ? 20.992 11.642 -24.670 1.00 93.31 111 LEU A CA 1
ATOM 889 C C . LEU A 1 111 ? 20.211 10.699 -23.743 1.00 93.31 111 LEU A C 1
ATOM 891 O O . LEU A 1 111 ? 18.984 10.756 -23.715 1.00 93.31 111 LEU A O 1
ATOM 895 N N . GLY A 1 112 ? 20.903 9.870 -22.956 1.00 89.44 112 GLY A N 1
ATOM 896 C CA . GLY A 1 112 ? 20.277 9.024 -21.936 1.00 89.44 112 GLY A CA 1
ATOM 897 C C . GLY A 1 112 ? 19.565 9.820 -20.837 1.00 89.44 112 GLY A C 1
ATOM 898 O O . GLY A 1 112 ? 18.436 9.493 -20.483 1.00 89.44 112 GLY A O 1
ATOM 899 N N . ASN A 1 113 ? 20.192 10.883 -20.336 1.00 86.50 113 ASN A N 1
ATOM 900 C CA . ASN A 1 113 ? 19.600 11.769 -19.330 1.00 86.50 113 ASN A CA 1
ATOM 901 C C . ASN A 1 113 ? 18.408 12.558 -19.892 1.00 86.50 113 ASN A C 1
ATOM 903 O O . ASN A 1 113 ? 17.359 12.651 -19.255 1.00 86.50 113 ASN A O 1
ATOM 907 N N . VAL A 1 114 ? 18.542 13.074 -21.117 1.00 90.44 114 VAL A N 1
ATOM 908 C CA . VAL A 1 114 ? 17.460 13.751 -21.847 1.00 90.44 114 VAL A CA 1
ATOM 909 C C . VAL A 1 114 ? 16.255 12.824 -21.984 1.00 90.44 114 VAL A C 1
ATOM 911 O O . VAL A 1 114 ? 15.144 13.229 -21.661 1.00 90.44 114 VAL A O 1
ATOM 914 N N . GLU A 1 115 ? 16.461 11.568 -22.387 1.00 89.31 115 GLU A N 1
ATOM 915 C CA . GLU A 1 115 ? 15.394 10.564 -22.478 1.00 89.31 115 GLU A CA 1
ATOM 916 C C . GLU A 1 115 ? 14.688 10.285 -21.146 1.00 89.31 115 GLU A C 1
ATOM 918 O O . GLU A 1 115 ? 13.513 9.917 -21.161 1.00 89.31 115 GLU A O 1
ATOM 923 N N . ALA A 1 116 ? 15.389 10.450 -20.023 1.00 82.25 116 ALA A N 1
ATOM 924 C CA . ALA A 1 116 ? 14.844 10.312 -18.676 1.00 82.25 116 ALA A CA 1
ATOM 925 C C . ALA A 1 116 ? 14.097 11.571 -18.185 1.00 82.25 116 ALA A C 1
ATOM 927 O O . ALA A 1 116 ? 13.546 11.562 -17.088 1.00 82.25 116 ALA A O 1
ATOM 928 N N . GLY A 1 117 ? 14.047 12.642 -18.988 1.00 84.06 117 GLY A N 1
ATOM 929 C CA . GLY A 1 117 ? 13.342 13.890 -18.673 1.00 84.06 117 GLY A CA 1
ATOM 930 C C . GLY A 1 117 ? 14.244 15.050 -18.237 1.00 84.06 117 GLY A C 1
ATOM 931 O O . GLY A 1 117 ? 13.742 16.148 -17.993 1.00 84.06 117 GLY A O 1
ATOM 932 N N . GLU A 1 118 ? 15.569 14.871 -18.186 1.00 86.06 118 GLU A N 1
ATOM 933 C CA . GLU A 1 118 ? 16.528 15.927 -17.820 1.00 86.06 118 GLU A CA 1
ATOM 934 C C . GLU A 1 118 ? 16.830 16.867 -19.007 1.00 86.06 118 GLU A C 1
ATOM 936 O O . GLU A 1 118 ? 17.934 16.907 -19.547 1.00 86.06 118 GLU A O 1
ATOM 941 N N . LEU A 1 119 ? 15.836 17.643 -19.445 1.00 77.31 119 LEU A N 1
ATOM 942 C CA . LEU A 1 119 ? 15.916 18.444 -20.680 1.00 77.31 119 LEU A CA 1
ATOM 943 C C . LEU A 1 119 ? 16.793 19.709 -20.599 1.00 77.31 119 LEU A C 1
ATOM 945 O O . LEU A 1 119 ? 17.122 20.298 -21.631 1.00 77.31 119 LEU A O 1
ATOM 949 N N . GLY A 1 120 ? 17.166 20.148 -19.393 1.00 71.12 120 GLY A N 1
ATOM 950 C CA . GLY A 1 120 ? 17.877 21.412 -19.165 1.00 71.12 120 GLY A CA 1
ATOM 951 C C . GLY A 1 120 ? 17.087 22.663 -19.599 1.00 71.12 120 GLY A C 1
ATOM 952 O O . GLY A 1 120 ? 16.011 22.592 -20.184 1.00 71.12 120 GLY A O 1
ATOM 953 N N . THR A 1 121 ? 17.618 23.858 -19.319 1.00 73.06 121 THR A N 1
ATOM 954 C CA . THR A 1 121 ? 16.964 25.139 -19.677 1.00 73.06 121 THR A CA 1
ATOM 955 C C . THR A 1 121 ? 17.264 25.612 -21.105 1.00 73.06 121 THR A C 1
ATOM 957 O O . THR A 1 121 ? 16.683 26.592 -21.563 1.00 73.06 121 THR A O 1
ATOM 960 N N . GLN A 1 122 ? 18.167 24.934 -21.823 1.00 82.06 122 GLN A N 1
ATOM 961 C CA . GLN A 1 122 ? 18.620 25.305 -23.171 1.00 82.06 122 GLN A CA 1
ATOM 962 C C . GLN A 1 122 ? 18.583 24.119 -24.150 1.00 82.06 122 GLN A C 1
ATOM 964 O O . GLN A 1 122 ? 19.551 23.872 -24.873 1.00 82.06 122 GLN A O 1
ATOM 969 N N . ALA A 1 123 ? 17.463 23.393 -24.187 1.00 78.88 123 ALA A N 1
ATOM 970 C CA . ALA A 1 123 ? 17.290 22.193 -25.011 1.00 78.88 123 ALA A CA 1
ATOM 971 C C . ALA A 1 123 ? 17.686 22.403 -26.490 1.00 78.88 123 ALA A C 1
ATOM 973 O O . ALA A 1 123 ? 18.469 21.633 -27.038 1.00 78.88 123 ALA A O 1
ATOM 974 N N . PHE A 1 124 ? 17.242 23.494 -27.127 1.00 82.50 124 PHE A N 1
ATOM 975 C CA . PHE A 1 124 ? 17.560 23.773 -28.536 1.00 82.50 124 PHE A CA 1
ATOM 976 C C . PHE A 1 124 ? 19.058 23.984 -28.808 1.00 82.50 124 PHE A C 1
ATOM 978 O O . PHE A 1 124 ? 19.565 23.507 -29.822 1.00 82.50 124 PHE A O 1
ATOM 985 N N . ASN A 1 125 ? 19.790 24.645 -27.904 1.00 86.25 125 ASN A N 1
ATOM 986 C CA . ASN A 1 125 ? 21.238 24.837 -28.060 1.00 86.25 125 ASN A CA 1
ATOM 987 C C . ASN A 1 125 ? 21.985 23.501 -27.963 1.00 86.25 125 ASN A C 1
ATOM 989 O O . ASN A 1 125 ? 22.925 23.256 -28.719 1.00 86.25 125 ASN A O 1
ATOM 993 N N . GLN A 1 126 ? 21.550 22.629 -27.052 1.00 88.06 126 GLN A N 1
ATOM 994 C CA . GLN A 1 126 ? 22.126 21.296 -26.889 1.00 88.06 126 GLN A CA 1
ATOM 995 C C . GLN A 1 126 ? 21.843 20.400 -28.101 1.00 88.06 126 GLN A C 1
ATOM 997 O O . GLN A 1 126 ? 22.761 19.736 -28.578 1.00 88.06 126 GLN A O 1
ATOM 1002 N N . ILE A 1 127 ? 20.627 20.448 -28.662 1.00 89.69 127 ILE A N 1
ATOM 1003 C CA . ILE A 1 127 ? 20.285 19.761 -29.919 1.00 89.69 127 ILE A CA 1
ATOM 1004 C C . ILE A 1 127 ? 21.268 20.167 -31.024 1.00 89.69 127 ILE A C 1
ATOM 1006 O O . ILE A 1 127 ? 21.874 19.303 -31.654 1.00 89.69 127 ILE A O 1
ATOM 1010 N N . GLN A 1 128 ? 21.486 21.470 -31.232 1.00 90.62 128 GLN A N 1
ATOM 1011 C CA . GLN A 1 128 ? 22.408 21.953 -32.268 1.00 90.62 128 GLN A CA 1
ATOM 1012 C C . GLN A 1 128 ? 23.853 21.490 -32.032 1.00 90.62 128 GLN A C 1
ATOM 1014 O O . GLN A 1 128 ? 24.535 21.104 -32.982 1.00 90.62 128 GLN A O 1
ATOM 1019 N N . ALA A 1 129 ? 24.312 21.476 -30.778 1.00 90.94 129 ALA A N 1
ATOM 1020 C CA . ALA A 1 129 ? 25.644 20.987 -30.429 1.00 90.94 129 ALA A CA 1
ATOM 1021 C C . ALA A 1 129 ? 25.816 19.488 -30.739 1.00 90.94 129 ALA A C 1
ATOM 1023 O O . ALA A 1 129 ? 26.822 19.102 -31.333 1.00 90.94 129 ALA A O 1
ATOM 1024 N N . LEU A 1 130 ? 24.821 18.657 -30.406 1.00 93.12 130 LEU A N 1
ATOM 1025 C CA . LEU A 1 130 ? 24.835 17.216 -30.685 1.00 93.12 130 LEU A CA 1
ATOM 1026 C C . LEU A 1 130 ? 24.831 16.928 -32.194 1.00 93.12 130 LEU A C 1
ATOM 1028 O O . LEU A 1 130 ? 25.601 16.094 -32.672 1.00 93.12 130 LEU A O 1
ATOM 1032 N N . LEU A 1 131 ? 24.018 17.653 -32.968 1.00 93.62 131 LEU A N 1
ATOM 1033 C CA . LEU A 1 131 ? 23.996 17.528 -34.430 1.00 93.62 131 LEU A CA 1
ATOM 1034 C C . LEU A 1 131 ? 25.333 17.951 -35.055 1.00 93.62 131 LEU A C 1
ATOM 1036 O O . LEU A 1 131 ? 25.852 17.257 -35.929 1.00 93.62 131 LEU A O 1
ATOM 1040 N N . ALA A 1 132 ? 25.931 19.047 -34.577 1.00 92.19 132 ALA A N 1
ATOM 1041 C CA . ALA A 1 132 ? 27.249 19.497 -35.024 1.00 92.19 132 ALA A CA 1
ATOM 1042 C C . ALA A 1 132 ? 28.370 18.501 -34.667 1.00 92.19 132 ALA A C 1
ATOM 1044 O O . ALA A 1 132 ? 29.342 18.378 -35.414 1.00 92.19 132 ALA A O 1
ATOM 1045 N N . ALA A 1 133 ? 28.218 17.755 -33.567 1.00 89.44 133 ALA A N 1
ATOM 1046 C CA . ALA A 1 133 ? 29.107 16.659 -33.180 1.00 89.44 133 ALA A CA 1
ATOM 1047 C C . ALA A 1 133 ? 28.911 15.378 -34.021 1.00 89.44 133 ALA A C 1
ATOM 1049 O O . ALA A 1 133 ? 29.687 14.430 -33.892 1.00 89.44 133 ALA A O 1
ATOM 1050 N N . GLY A 1 134 ? 27.917 15.351 -34.918 1.00 89.44 134 GLY A N 1
ATOM 1051 C CA . GLY A 1 134 ? 27.640 14.236 -35.824 1.00 89.44 134 GLY A CA 1
ATOM 1052 C C . GLY A 1 134 ? 26.619 13.224 -35.301 1.00 89.44 134 GLY A C 1
ATOM 1053 O O . GLY A 1 134 ? 26.530 12.127 -35.857 1.00 89.44 134 GLY A O 1
ATOM 1054 N N . ALA A 1 135 ? 25.854 13.558 -34.255 1.00 92.25 135 ALA A N 1
ATOM 1055 C CA . ALA A 1 135 ? 24.734 12.733 -33.813 1.00 92.25 135 ALA A CA 1
ATOM 1056 C C . ALA A 1 135 ? 23.638 12.661 -34.891 1.00 92.25 135 ALA A C 1
ATOM 1058 O O . ALA A 1 135 ? 23.435 13.589 -35.675 1.00 92.25 135 ALA A O 1
ATOM 1059 N N . SER A 1 136 ? 22.911 11.544 -34.926 1.00 93.38 136 SER A N 1
ATOM 1060 C CA . SER A 1 136 ? 21.800 11.366 -35.863 1.00 93.38 136 SER A CA 1
ATOM 1061 C C . SER A 1 136 ? 20.639 12.289 -35.507 1.00 93.38 136 SER A C 1
ATOM 1063 O O . SER A 1 136 ? 20.185 12.295 -34.364 1.00 93.38 136 SER A O 1
ATOM 1065 N N . ALA A 1 137 ? 20.110 13.011 -36.499 1.00 94.06 137 ALA A N 1
ATOM 1066 C CA . ALA A 1 137 ? 18.937 13.860 -36.309 1.00 94.06 137 ALA A CA 1
ATOM 1067 C C . ALA A 1 137 ? 17.734 13.069 -35.781 1.00 94.06 137 ALA A C 1
ATOM 1069 O O . ALA A 1 137 ? 17.058 13.526 -34.868 1.00 94.06 137 ALA A O 1
ATOM 1070 N N . HIS A 1 138 ? 17.521 11.849 -36.280 1.00 94.69 138 HIS A N 1
ATOM 1071 C CA . HIS A 1 138 ? 16.431 10.990 -35.820 1.00 94.69 138 HIS A CA 1
ATOM 1072 C C . HIS A 1 138 ? 16.602 10.558 -34.361 1.00 94.69 138 HIS A C 1
ATOM 1074 O O . HIS A 1 138 ? 15.633 10.556 -33.606 1.00 94.69 138 HIS A O 1
ATOM 1080 N N . ASP A 1 139 ? 17.828 10.235 -33.945 1.00 94.69 139 ASP A N 1
ATOM 1081 C CA . ASP A 1 139 ? 18.120 9.854 -32.559 1.00 94.69 139 ASP A CA 1
ATOM 1082 C C . ASP A 1 139 ? 17.921 11.016 -31.588 1.00 94.69 139 ASP A C 1
ATOM 1084 O O . ASP A 1 139 ? 17.245 10.870 -30.573 1.00 94.69 139 ASP A O 1
ATOM 1088 N N . VAL A 1 140 ? 18.457 12.189 -31.940 1.00 95.38 140 VAL A N 1
ATOM 1089 C CA . VAL A 1 140 ? 18.320 13.405 -31.135 1.00 95.38 140 VAL A CA 1
ATOM 1090 C C . VAL A 1 140 ? 16.843 13.791 -31.016 1.00 95.38 140 VAL A C 1
ATOM 1092 O O . VAL A 1 140 ? 16.363 13.997 -29.904 1.00 95.38 140 VAL A O 1
ATOM 1095 N N . SER A 1 141 ? 16.088 13.815 -32.121 1.00 94.81 141 SER A N 1
ATOM 1096 C CA . SER A 1 141 ? 14.648 14.101 -32.085 1.00 94.81 141 SER A CA 1
ATOM 1097 C C . SER A 1 141 ? 13.893 13.125 -31.181 1.00 94.81 141 SER A C 1
ATOM 1099 O O . SER A 1 141 ? 13.128 13.557 -30.321 1.00 94.81 141 SER A O 1
ATOM 1101 N N . ALA A 1 142 ? 14.133 11.817 -31.312 1.00 94.88 142 ALA A N 1
ATOM 1102 C CA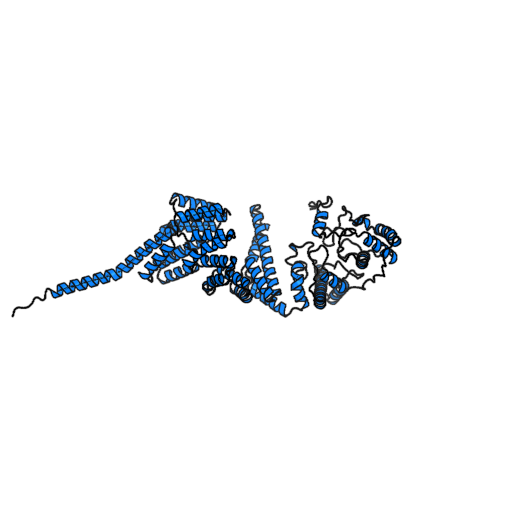 . ALA A 1 142 ? 13.463 10.815 -30.487 1.00 94.88 142 ALA A CA 1
ATOM 1103 C C . ALA A 1 142 ? 13.783 10.952 -28.993 1.00 94.88 142 ALA A C 1
ATOM 1105 O O . ALA A 1 142 ? 12.877 10.813 -28.166 1.00 94.88 142 ALA A O 1
ATOM 1106 N N . ALA A 1 143 ? 15.046 11.225 -28.653 1.00 94.44 143 ALA A N 1
ATOM 1107 C CA . ALA A 1 143 ? 15.488 11.395 -27.276 1.00 94.44 143 ALA A CA 1
ATOM 1108 C C . ALA A 1 143 ? 14.813 12.607 -26.622 1.00 94.44 143 ALA A C 1
ATOM 1110 O O . ALA A 1 143 ? 14.203 12.473 -25.562 1.00 94.44 143 ALA A O 1
ATOM 1111 N N . TYR A 1 144 ? 14.843 13.765 -27.288 1.00 94.75 144 TYR A N 1
ATOM 1112 C CA . TYR A 1 144 ? 14.245 14.996 -26.765 1.00 94.75 144 TYR A CA 1
ATOM 1113 C C . TYR A 1 144 ? 12.719 14.935 -26.692 1.00 94.75 144 TYR A C 1
ATOM 1115 O O . TYR A 1 144 ? 12.151 15.410 -25.713 1.00 94.75 144 TYR A O 1
ATOM 1123 N N . ILE A 1 145 ? 12.045 14.314 -27.667 1.00 95.31 145 ILE A N 1
ATOM 1124 C CA . ILE A 1 145 ? 10.591 14.112 -27.585 1.00 95.31 145 ILE A CA 1
ATOM 1125 C C . ILE A 1 145 ? 10.254 13.162 -26.433 1.00 95.31 145 ILE A C 1
ATOM 1127 O O . ILE A 1 145 ? 9.354 13.454 -25.652 1.00 95.31 145 ILE A O 1
ATOM 1131 N N . SER A 1 146 ? 10.997 12.062 -26.271 1.00 94.44 146 SER A N 1
ATOM 1132 C CA . SER A 1 146 ? 10.804 11.156 -25.129 1.00 94.44 146 SER A CA 1
ATOM 1133 C C . SER A 1 146 ? 11.000 11.876 -23.794 1.00 94.44 146 SER A C 1
ATOM 1135 O O . SER A 1 146 ? 10.201 11.690 -22.883 1.00 94.44 146 SER A O 1
ATOM 1137 N N . GLY A 1 147 ? 12.020 12.731 -23.691 1.00 90.88 147 GLY A N 1
ATOM 1138 C CA . GLY A 1 147 ? 12.263 13.555 -22.510 1.00 90.88 147 GLY A CA 1
ATOM 1139 C C . GLY A 1 147 ? 11.172 14.595 -22.251 1.00 90.88 147 GLY A C 1
ATOM 1140 O O . GLY A 1 147 ? 10.783 14.818 -21.105 1.00 90.88 147 GLY A O 1
ATOM 1141 N N . ALA A 1 148 ? 10.636 15.220 -23.304 1.00 90.50 148 ALA A N 1
ATOM 1142 C CA . ALA A 1 148 ? 9.513 16.158 -23.215 1.00 90.50 148 ALA A CA 1
ATOM 1143 C C . ALA A 1 148 ? 8.243 15.468 -22.711 1.00 90.50 148 ALA A C 1
ATOM 1145 O O . ALA A 1 148 ? 7.571 16.003 -21.830 1.00 90.50 148 ALA A O 1
ATOM 1146 N N . ILE A 1 149 ? 7.991 14.242 -23.175 1.00 92.00 149 ILE A N 1
ATOM 1147 C CA . ILE A 1 149 ? 6.921 13.388 -22.658 1.00 92.00 149 ILE A CA 1
ATOM 1148 C C . ILE A 1 149 ? 7.169 13.053 -21.179 1.00 92.00 149 ILE A C 1
ATOM 1150 O O . ILE A 1 149 ? 6.286 13.269 -20.353 1.00 92.00 149 ILE A O 1
ATOM 1154 N N . ALA A 1 150 ? 8.369 12.577 -20.828 1.00 86.06 150 ALA A N 1
ATOM 1155 C CA . ALA A 1 150 ? 8.713 12.164 -19.463 1.00 86.06 150 ALA A CA 1
ATOM 1156 C C . ALA A 1 150 ? 8.631 13.312 -18.439 1.00 86.06 150 ALA A C 1
ATOM 1158 O O . ALA A 1 150 ? 8.229 13.101 -17.300 1.00 86.06 150 ALA A O 1
ATOM 1159 N N . SER A 1 151 ? 8.968 14.535 -18.852 1.00 84.31 151 SER A N 1
ATOM 1160 C CA . SER A 1 151 ? 8.882 15.743 -18.017 1.00 84.31 151 SER A CA 1
ATOM 1161 C C . SER A 1 151 ? 7.501 16.416 -18.025 1.00 84.31 151 SER A C 1
ATOM 1163 O O . SER A 1 151 ? 7.322 17.447 -17.378 1.00 84.31 151 SER A O 1
ATOM 1165 N N . GLY A 1 152 ? 6.521 15.875 -18.762 1.00 85.69 152 GLY A N 1
ATOM 1166 C CA . GLY A 1 152 ? 5.178 16.452 -18.883 1.00 85.69 152 GLY A CA 1
ATOM 1167 C C . GLY A 1 152 ? 5.118 17.772 -19.666 1.00 85.69 152 GLY A C 1
ATOM 1168 O O . GLY A 1 152 ? 4.121 18.492 -19.593 1.00 85.69 152 GLY A O 1
ATOM 1169 N N . ASN A 1 153 ? 6.163 18.118 -20.424 1.00 86.50 153 ASN A N 1
ATOM 1170 C CA . ASN A 1 153 ? 6.229 19.348 -21.210 1.00 86.50 153 ASN A CA 1
ATOM 1171 C C . ASN A 1 153 ? 5.466 19.190 -22.538 1.00 86.50 153 ASN A C 1
ATOM 1173 O O . ASN A 1 153 ? 6.045 18.936 -23.599 1.00 86.50 153 ASN A O 1
ATOM 1177 N N . GLN A 1 154 ? 4.142 19.336 -22.465 1.00 88.19 154 GLN A N 1
ATOM 1178 C CA . GLN A 1 154 ? 3.233 19.202 -23.609 1.00 88.19 154 GLN A CA 1
ATOM 1179 C C . GLN A 1 154 ? 3.550 20.170 -24.769 1.00 88.19 154 GLN A C 1
ATOM 1181 O O . GLN A 1 154 ? 3.613 19.701 -25.908 1.00 88.19 154 GLN A O 1
ATOM 1186 N N . PRO A 1 155 ? 3.823 21.477 -24.537 1.00 88.75 155 PRO A N 1
ATOM 1187 C CA . PRO A 1 155 ? 4.162 22.396 -25.626 1.00 88.75 155 PRO A CA 1
ATOM 1188 C C . PRO A 1 155 ? 5.403 21.964 -26.412 1.00 88.75 155 PRO A C 1
ATOM 1190 O O . PRO A 1 155 ? 5.366 21.917 -27.640 1.00 88.75 155 PRO A O 1
ATOM 1193 N N . LEU A 1 156 ? 6.480 21.592 -25.710 1.00 87.81 156 LEU A N 1
ATOM 1194 C CA . LEU A 1 156 ? 7.721 21.156 -26.350 1.00 87.81 156 LEU A CA 1
ATOM 1195 C C . LEU A 1 156 ? 7.548 19.815 -27.075 1.00 87.81 156 LEU A C 1
ATOM 1197 O O . LEU A 1 156 ? 8.108 19.619 -28.152 1.00 87.81 156 LEU A O 1
ATOM 1201 N N . THR A 1 157 ? 6.757 18.903 -26.504 1.00 94.06 157 THR A N 1
ATOM 1202 C CA . THR A 1 157 ? 6.434 17.615 -27.131 1.00 94.06 157 THR A CA 1
ATOM 1203 C C . THR A 1 157 ? 5.757 17.821 -28.483 1.00 94.06 157 THR A C 1
ATOM 1205 O O . THR A 1 157 ? 6.208 17.253 -29.478 1.00 94.06 157 THR A O 1
ATOM 1208 N N . ALA A 1 158 ? 4.712 18.653 -28.528 1.00 92.44 158 ALA A N 1
ATOM 1209 C CA . ALA A 1 158 ? 3.982 18.951 -29.757 1.00 92.44 158 ALA A CA 1
ATOM 1210 C C . ALA A 1 158 ? 4.885 19.626 -30.799 1.00 92.44 158 ALA A C 1
ATOM 1212 O O . ALA A 1 158 ? 4.960 19.168 -31.936 1.00 92.44 158 ALA A O 1
ATOM 1213 N N . GLU A 1 159 ? 5.640 20.654 -30.397 1.00 92.62 159 GLU A N 1
ATOM 1214 C CA . GLU A 1 159 ? 6.532 21.393 -31.297 1.00 92.62 159 GLU A CA 1
ATOM 1215 C C . GLU A 1 159 ? 7.585 20.487 -31.958 1.00 92.62 159 GLU A C 1
ATOM 1217 O O . GLU A 1 159 ? 7.763 20.518 -33.180 1.00 92.62 159 GLU A O 1
ATOM 1222 N N . LEU A 1 160 ? 8.276 19.661 -31.164 1.00 93.38 160 LEU A N 1
ATOM 1223 C CA . LEU A 1 160 ? 9.329 18.776 -31.664 1.00 93.38 160 LEU A CA 1
ATOM 1224 C C . LEU A 1 160 ? 8.773 17.635 -32.522 1.00 93.38 160 LEU A C 1
ATOM 1226 O O . LEU A 1 160 ? 9.386 17.275 -33.531 1.00 93.38 160 LEU A O 1
ATOM 1230 N N . LEU A 1 161 ? 7.626 17.066 -32.141 1.00 94.56 161 LEU A N 1
ATOM 1231 C CA . LEU A 1 161 ? 6.992 15.988 -32.897 1.00 94.56 161 LEU A CA 1
ATOM 1232 C C . LEU A 1 161 ? 6.476 16.491 -34.253 1.00 94.56 161 LEU A C 1
ATOM 1234 O O . LEU A 1 161 ? 6.765 15.863 -35.272 1.00 94.56 161 LEU A O 1
ATOM 1238 N N . ASP A 1 162 ? 5.818 17.654 -34.288 1.00 94.00 162 ASP A N 1
ATOM 1239 C CA . ASP A 1 162 ? 5.345 18.291 -35.525 1.00 94.00 162 ASP A CA 1
ATOM 1240 C C . ASP A 1 162 ? 6.506 18.677 -36.449 1.00 94.00 162 ASP A C 1
ATOM 1242 O O . ASP A 1 162 ? 6.405 18.580 -37.676 1.00 94.00 162 ASP A O 1
ATOM 1246 N N . ALA A 1 163 ? 7.626 19.138 -35.883 1.00 93.94 163 ALA A N 1
ATOM 1247 C CA . ALA A 1 163 ? 8.834 19.410 -36.652 1.00 93.94 163 ALA A CA 1
ATOM 1248 C C . ALA A 1 163 ? 9.390 18.137 -37.297 1.00 93.94 163 ALA A C 1
ATOM 1250 O O . ALA A 1 163 ? 9.634 18.119 -38.504 1.00 93.94 163 ALA A O 1
ATOM 1251 N N . TRP A 1 164 ? 9.522 17.056 -36.527 1.00 95.00 164 TRP A N 1
ATOM 1252 C CA . TRP A 1 164 ? 10.053 15.802 -37.053 1.00 95.00 164 TRP A CA 1
ATOM 1253 C C . TRP A 1 164 ? 9.119 15.158 -38.087 1.00 95.00 164 TRP A C 1
ATOM 1255 O O . TRP A 1 164 ? 9.581 14.621 -39.094 1.00 95.00 164 TRP A O 1
ATOM 1265 N N . GLU A 1 165 ? 7.804 15.248 -37.897 1.00 94.94 165 GLU A N 1
ATOM 1266 C CA . GLU A 1 165 ? 6.826 14.707 -38.842 1.00 94.94 165 GLU A CA 1
ATOM 1267 C C . GLU A 1 165 ? 6.808 15.450 -40.176 1.00 94.94 165 GLU A C 1
ATOM 1269 O O . GLU A 1 165 ? 6.651 14.813 -41.218 1.00 94.94 165 GLU A O 1
ATOM 1274 N N . ARG A 1 166 ? 7.041 16.767 -40.176 1.00 95.00 166 ARG A N 1
ATOM 1275 C CA . ARG A 1 166 ? 7.214 17.526 -41.424 1.00 95.00 166 ARG A CA 1
ATOM 1276 C C . ARG A 1 166 ? 8.419 17.042 -42.227 1.00 95.00 166 ARG A C 1
ATOM 1278 O O . ARG A 1 166 ? 8.320 16.930 -43.448 1.00 95.00 166 ARG A O 1
ATOM 1285 N N . ASP A 1 167 ? 9.518 16.725 -41.550 1.00 93.12 167 ASP A N 1
ATOM 1286 C CA . ASP A 1 167 ? 10.765 16.317 -42.201 1.00 93.12 167 ASP A CA 1
ATOM 1287 C C . ASP A 1 167 ? 10.770 14.829 -42.597 1.00 93.12 167 ASP A C 1
ATOM 1289 O O . ASP A 1 167 ? 11.363 14.450 -43.610 1.00 93.12 167 ASP A O 1
ATOM 1293 N N . ALA A 1 168 ? 10.104 13.968 -41.819 1.00 92.44 168 ALA A N 1
ATOM 1294 C CA . ALA A 1 168 ? 10.112 12.516 -42.001 1.00 92.44 168 ALA A CA 1
ATOM 1295 C C . ALA A 1 168 ? 8.749 11.857 -41.673 1.00 92.44 168 ALA A C 1
ATOM 1297 O O . ALA A 1 168 ? 8.665 11.018 -40.774 1.00 92.44 168 ALA A O 1
ATOM 1298 N N . PRO A 1 169 ? 7.672 12.131 -42.433 1.00 91.06 169 PRO A N 1
ATOM 1299 C CA . PRO A 1 169 ? 6.296 11.744 -42.070 1.00 91.06 169 PRO A CA 1
ATOM 1300 C C . PRO A 1 169 ? 6.052 10.227 -41.985 1.00 91.06 169 PRO A C 1
ATOM 1302 O O . PRO A 1 169 ? 5.138 9.746 -41.309 1.00 91.06 169 PRO A O 1
ATOM 1305 N N . GLN A 1 170 ? 6.872 9.439 -42.683 1.00 90.88 170 GLN A N 1
ATOM 1306 C CA . GLN A 1 170 ? 6.773 7.977 -42.707 1.00 90.88 170 GLN A CA 1
ATOM 1307 C C . GLN A 1 170 ? 7.690 7.291 -41.689 1.00 90.88 170 GLN A C 1
ATOM 1309 O O . GLN A 1 170 ? 7.768 6.065 -41.668 1.00 90.88 170 GLN A O 1
ATOM 1314 N N . HIS A 1 171 ? 8.375 8.049 -40.831 1.00 94.38 171 HIS A N 1
ATOM 1315 C CA . HIS A 1 171 ? 9.278 7.471 -39.848 1.00 94.38 171 HIS A CA 1
ATOM 1316 C C . HIS A 1 171 ? 8.498 6.622 -38.817 1.00 94.38 171 HIS A C 1
ATOM 1318 O O . HIS A 1 171 ? 7.504 7.101 -38.261 1.00 94.38 171 HIS A O 1
ATOM 1324 N N . PRO A 1 172 ? 8.892 5.361 -38.543 1.00 94.62 172 PRO A N 1
ATOM 1325 C CA . PRO A 1 172 ? 8.135 4.465 -37.659 1.00 94.62 172 PRO A CA 1
ATOM 1326 C C . PRO A 1 172 ? 8.068 4.977 -36.212 1.00 94.62 172 PRO A C 1
ATOM 1328 O O . PRO A 1 172 ? 7.018 4.895 -35.573 1.00 94.62 172 PRO A O 1
ATOM 1331 N N . GLN A 1 173 ? 9.150 5.591 -35.724 1.00 94.94 173 GLN A N 1
ATOM 1332 C CA . GLN A 1 173 ? 9.221 6.106 -34.354 1.00 94.94 173 GLN A CA 1
ATOM 1333 C C . GLN A 1 173 ? 8.203 7.227 -34.068 1.00 94.94 173 GLN A C 1
ATOM 1335 O O . GLN A 1 173 ? 7.782 7.384 -32.927 1.00 94.94 173 GLN A O 1
ATOM 1340 N N . ILE A 1 174 ? 7.749 7.968 -35.086 1.00 95.38 174 ILE A N 1
ATOM 1341 C CA . ILE A 1 174 ? 6.736 9.024 -34.918 1.00 95.38 174 ILE A CA 1
ATOM 1342 C C . ILE A 1 174 ? 5.384 8.410 -34.543 1.00 95.38 174 ILE A C 1
ATOM 1344 O O . ILE A 1 174 ? 4.778 8.807 -33.550 1.00 95.38 174 ILE A O 1
ATOM 1348 N N . SER A 1 175 ? 4.937 7.388 -35.283 1.00 95.88 175 SER A N 1
ATOM 1349 C CA . SER A 1 175 ? 3.719 6.636 -34.945 1.00 95.88 175 SER A CA 1
ATOM 1350 C C . SER A 1 175 ? 3.842 5.948 -33.583 1.00 95.88 175 SER A C 1
ATOM 1352 O O . SER A 1 175 ? 2.877 5.912 -32.826 1.00 95.88 175 SER A O 1
ATOM 1354 N N . PHE A 1 176 ? 5.039 5.476 -33.217 1.00 96.81 176 PHE A N 1
ATOM 1355 C CA . PHE A 1 176 ? 5.269 4.894 -31.895 1.00 96.81 176 PHE A CA 1
ATOM 1356 C C . PHE A 1 176 ? 5.078 5.929 -30.778 1.00 96.81 176 PHE A C 1
ATOM 1358 O O . PHE A 1 176 ? 4.344 5.664 -29.829 1.00 96.81 176 PHE A O 1
ATOM 1365 N N . LEU A 1 177 ? 5.686 7.113 -30.904 1.00 96.25 177 LEU A N 1
ATOM 1366 C CA . LEU A 1 177 ? 5.558 8.191 -29.919 1.00 96.25 177 LEU A CA 1
ATOM 1367 C C . LEU A 1 177 ? 4.112 8.697 -29.810 1.00 96.25 177 LEU A C 1
ATOM 1369 O O . LEU A 1 177 ? 3.639 8.936 -28.703 1.00 96.25 177 LEU A O 1
ATOM 1373 N N . ARG A 1 178 ? 3.367 8.755 -30.923 1.00 95.62 178 ARG A N 1
ATOM 1374 C CA . ARG A 1 178 ? 1.913 9.001 -30.899 1.00 95.62 178 ARG A CA 1
ATOM 1375 C C . ARG A 1 178 ? 1.167 7.931 -30.099 1.00 95.62 178 ARG A C 1
ATOM 1377 O O . ARG A 1 178 ? 0.308 8.265 -29.293 1.00 95.62 178 ARG A O 1
ATOM 1384 N N . GLY A 1 179 ? 1.530 6.658 -30.266 1.00 96.31 179 GLY A N 1
ATOM 1385 C CA . GLY A 1 179 ? 0.958 5.571 -29.471 1.00 96.31 179 GLY A CA 1
ATOM 1386 C C . GLY A 1 179 ? 1.255 5.694 -27.977 1.00 96.31 179 GLY A C 1
ATOM 1387 O O . GLY A 1 179 ? 0.377 5.432 -27.159 1.00 96.31 179 GLY A O 1
ATOM 1388 N N . VAL A 1 180 ? 2.459 6.152 -27.612 1.00 95.19 180 VAL A N 1
ATOM 1389 C CA . VAL A 1 180 ? 2.814 6.470 -26.218 1.00 95.19 180 VAL A CA 1
ATOM 1390 C C . VAL A 1 180 ? 1.937 7.599 -25.668 1.00 95.19 180 VAL A C 1
ATOM 1392 O O . VAL A 1 180 ? 1.403 7.446 -24.574 1.00 95.19 180 VAL A O 1
ATOM 1395 N N . LEU A 1 181 ? 1.734 8.683 -26.423 1.00 95.06 181 LEU A N 1
ATOM 1396 C CA . LEU A 1 181 ? 0.863 9.794 -26.020 1.00 95.06 181 LEU A CA 1
ATOM 1397 C C . LEU A 1 181 ? -0.585 9.339 -25.796 1.00 95.06 181 LEU A C 1
ATOM 1399 O O . LEU A 1 181 ? -1.125 9.560 -24.718 1.00 95.06 181 LEU A O 1
ATOM 1403 N N . CYS A 1 182 ? -1.172 8.598 -26.742 1.00 95.69 182 CYS A N 1
ATOM 1404 C CA . CYS A 1 182 ? -2.514 8.034 -26.563 1.00 95.69 182 CYS A CA 1
ATOM 1405 C C . CYS A 1 182 ? -2.604 7.139 -25.316 1.00 95.69 182 CYS A C 1
ATOM 1407 O O . CYS A 1 182 ? -3.598 7.171 -24.597 1.00 95.69 182 CYS A O 1
ATOM 1409 N N . ALA A 1 183 ? -1.564 6.347 -25.029 1.00 92.56 183 ALA A N 1
ATOM 1410 C CA . ALA A 1 183 ? -1.545 5.491 -23.848 1.00 92.56 183 ALA A CA 1
ATOM 1411 C C . ALA A 1 183 ? -1.470 6.287 -22.531 1.00 92.56 183 ALA A C 1
ATOM 1413 O O . ALA A 1 183 ? -2.000 5.816 -21.524 1.00 92.56 183 ALA A O 1
ATOM 1414 N N . LEU A 1 184 ? -0.815 7.455 -22.526 1.00 90.38 184 LEU A N 1
ATOM 1415 C CA . LEU A 1 184 ? -0.788 8.379 -21.383 1.00 90.38 184 LEU A CA 1
ATOM 1416 C C . LEU A 1 184 ? -2.143 9.066 -21.185 1.00 90.38 184 LEU A C 1
ATOM 1418 O O . LEU A 1 184 ? -2.605 9.172 -20.052 1.00 90.38 184 LEU A O 1
ATOM 1422 N N . ASP A 1 185 ? -2.823 9.407 -22.279 1.00 92.06 185 ASP A N 1
ATOM 1423 C CA . ASP A 1 185 ? -4.189 9.951 -22.281 1.00 92.06 185 ASP A CA 1
ATOM 1424 C C . ASP A 1 185 ? -5.267 8.892 -21.976 1.00 92.06 185 ASP A C 1
ATOM 1426 O O . ASP A 1 185 ? -6.464 9.162 -22.062 1.00 92.06 185 ASP A O 1
ATOM 1430 N N . GLN A 1 186 ? -4.858 7.664 -21.634 1.00 91.81 186 GLN A N 1
ATOM 1431 C CA . GLN A 1 186 ? -5.727 6.506 -21.402 1.00 91.81 186 GLN A CA 1
ATOM 1432 C C . GLN A 1 186 ? -6.582 6.094 -22.622 1.00 91.81 186 GLN A C 1
ATOM 1434 O O . GLN A 1 186 ? -7.445 5.218 -22.513 1.00 91.81 186 GLN A O 1
ATOM 1439 N N . ASP A 1 187 ? -6.294 6.626 -23.815 1.00 95.81 187 ASP A N 1
ATOM 1440 C CA . ASP A 1 187 ? -6.879 6.193 -25.085 1.00 95.81 187 ASP A CA 1
ATOM 1441 C C . ASP A 1 187 ? -6.202 4.907 -25.578 1.00 95.81 187 ASP A C 1
ATOM 1443 O O . ASP A 1 187 ? -5.292 4.887 -26.414 1.00 95.81 187 ASP A O 1
ATOM 1447 N N . SER A 1 188 ? -6.684 3.783 -25.053 1.00 93.94 188 SER A N 1
ATOM 1448 C CA . SER A 1 188 ? -6.167 2.461 -25.412 1.00 93.94 188 SER A CA 1
ATOM 1449 C C . SER A 1 188 ? -6.398 2.095 -26.884 1.00 93.94 188 SER A C 1
ATOM 1451 O O . SER A 1 188 ? -5.625 1.317 -27.447 1.00 93.94 188 SER A O 1
ATOM 1453 N N . HIS A 1 189 ? -7.461 2.613 -27.509 1.00 95.38 189 HIS A N 1
ATOM 1454 C CA . HIS A 1 189 ? -7.772 2.310 -28.906 1.00 95.38 189 HIS A CA 1
ATOM 1455 C C . HIS A 1 189 ? -6.827 3.073 -29.839 1.00 95.38 189 HIS A C 1
ATOM 1457 O O . HIS A 1 189 ? -6.223 2.467 -30.727 1.00 95.38 189 HIS A O 1
ATOM 1463 N N . GLY A 1 190 ? -6.643 4.376 -29.602 1.00 97.19 190 GLY A N 1
ATOM 1464 C CA . GLY A 1 190 ? -5.666 5.194 -30.318 1.00 97.19 190 GLY A CA 1
ATOM 1465 C C . GLY A 1 190 ? -4.241 4.670 -30.155 1.00 97.19 190 GLY A C 1
ATOM 1466 O O . GLY A 1 190 ? -3.525 4.524 -31.148 1.00 97.19 190 GLY A O 1
ATOM 1467 N N . ALA A 1 191 ? -3.858 4.272 -28.936 1.00 97.38 191 ALA A N 1
ATOM 1468 C CA . ALA A 1 191 ? -2.539 3.706 -28.664 1.00 97.38 191 ALA A CA 1
ATOM 1469 C C . ALA A 1 191 ? -2.277 2.430 -29.477 1.00 97.38 191 ALA A C 1
ATOM 1471 O O . ALA A 1 191 ? -1.240 2.309 -30.135 1.00 97.38 191 ALA A O 1
ATOM 1472 N N . ARG A 1 192 ? -3.240 1.497 -29.490 1.00 97.06 192 ARG A N 1
ATOM 1473 C CA . ARG A 1 192 ? -3.139 0.255 -30.268 1.00 97.06 192 ARG A CA 1
ATOM 1474 C C . ARG A 1 192 ? -3.020 0.537 -31.764 1.00 97.06 192 ARG A C 1
ATOM 1476 O O . ARG A 1 192 ? -2.105 0.012 -32.396 1.00 97.06 192 ARG A O 1
ATOM 1483 N N . ALA A 1 193 ? -3.884 1.394 -32.309 1.00 97.81 193 ALA A N 1
ATOM 1484 C CA . ALA A 1 193 ? -3.863 1.749 -33.727 1.00 97.81 193 ALA A CA 1
ATOM 1485 C C . ALA A 1 193 ? -2.522 2.377 -34.146 1.00 97.81 193 ALA A C 1
ATOM 1487 O O . ALA A 1 193 ? -1.973 2.045 -35.198 1.00 97.81 193 ALA A O 1
ATOM 1488 N N . ALA A 1 194 ? -1.957 3.247 -33.306 1.00 97.69 194 ALA A N 1
ATOM 1489 C CA . ALA A 1 194 ? -0.668 3.877 -33.557 1.00 97.69 194 ALA A CA 1
ATOM 1490 C C . ALA A 1 194 ? 0.497 2.871 -33.503 1.00 97.69 194 ALA A C 1
ATOM 1492 O O . ALA A 1 194 ? 1.352 2.880 -34.389 1.00 97.69 194 ALA A O 1
ATOM 1493 N N . TYR A 1 195 ? 0.511 1.947 -32.533 1.00 98.00 195 TYR A N 1
ATOM 1494 C CA . TYR A 1 195 ? 1.520 0.882 -32.488 1.00 98.00 195 TYR A CA 1
ATOM 1495 C C . TYR A 1 195 ? 1.407 -0.087 -33.669 1.00 98.00 195 TYR A C 1
ATOM 1497 O O . TYR A 1 195 ? 2.425 -0.470 -34.243 1.00 98.00 195 TYR A O 1
ATOM 1505 N N . GLU A 1 196 ? 0.198 -0.457 -34.088 1.00 97.12 196 GLU A N 1
ATOM 1506 C CA . GLU A 1 196 ? -0.015 -1.275 -35.288 1.00 97.12 196 GLU A CA 1
ATOM 1507 C C . GLU A 1 196 ? 0.443 -0.548 -36.558 1.00 97.12 196 GLU A C 1
ATOM 1509 O O . GLU A 1 196 ? 1.070 -1.158 -37.425 1.00 97.12 196 GLU A O 1
ATOM 1514 N N . GLN A 1 197 ? 0.233 0.770 -36.643 1.00 96.56 197 GLN A N 1
ATOM 1515 C CA . GLN A 1 197 ? 0.778 1.592 -37.723 1.00 96.56 197 GLN A CA 1
ATOM 1516 C C . GLN A 1 197 ? 2.314 1.593 -37.721 1.00 96.56 197 GLN A C 1
ATOM 1518 O O . GLN A 1 197 ? 2.924 1.504 -38.791 1.00 96.56 197 GLN A O 1
ATOM 1523 N N . THR A 1 198 ? 2.954 1.652 -36.548 1.00 97.31 198 THR A N 1
ATOM 1524 C CA . THR A 1 198 ? 4.410 1.488 -36.435 1.00 97.31 198 THR A CA 1
ATOM 1525 C C . THR A 1 198 ? 4.850 0.138 -36.987 1.00 97.31 198 THR A C 1
ATOM 1527 O O . THR A 1 198 ? 5.791 0.088 -37.774 1.00 97.31 198 THR A O 1
ATOM 1530 N N . LEU A 1 199 ? 4.151 -0.946 -36.640 1.00 96.19 199 LEU A N 1
ATOM 1531 C CA . LEU A 1 199 ? 4.481 -2.297 -37.108 1.00 96.19 199 LEU A CA 1
ATOM 1532 C C . LEU A 1 199 ? 4.202 -2.514 -38.597 1.00 96.19 199 LEU A C 1
ATOM 1534 O O . LEU A 1 199 ? 4.877 -3.319 -39.233 1.00 96.19 199 LEU A O 1
ATOM 1538 N N . ALA A 1 200 ? 3.260 -1.777 -39.184 1.00 95.75 200 ALA A N 1
ATOM 1539 C CA . ALA A 1 200 ? 3.061 -1.777 -40.630 1.00 95.75 200 ALA A CA 1
ATOM 1540 C C . ALA A 1 200 ? 4.256 -1.157 -41.381 1.00 95.75 200 ALA A C 1
ATOM 1542 O O . ALA A 1 200 ? 4.529 -1.539 -42.519 1.00 95.75 200 ALA A O 1
ATOM 1543 N N . ARG A 1 201 ? 4.966 -0.209 -40.753 1.00 93.19 201 ARG A N 1
ATOM 1544 C CA . ARG A 1 201 ? 6.161 0.451 -41.309 1.00 93.19 201 ARG A CA 1
ATOM 1545 C C . ARG A 1 201 ? 7.440 -0.334 -41.011 1.00 93.19 201 ARG A C 1
ATOM 1547 O O . ARG A 1 201 ? 8.261 -0.509 -41.903 1.00 93.19 201 ARG A O 1
ATOM 1554 N N . GLU A 1 202 ? 7.585 -0.811 -39.777 1.00 94.06 202 GLU A N 1
ATOM 1555 C CA . GLU A 1 202 ? 8.713 -1.617 -39.305 1.00 94.06 202 GLU A CA 1
ATOM 1556 C C . GLU A 1 202 ? 8.194 -2.830 -38.504 1.00 94.06 202 GLU A C 1
ATOM 1558 O O . GLU A 1 202 ? 7.973 -2.737 -37.292 1.00 94.06 202 GLU A O 1
ATOM 1563 N N . PRO A 1 203 ? 7.986 -3.994 -39.152 1.00 92.06 203 PRO A N 1
ATOM 1564 C CA . PRO A 1 203 ? 7.393 -5.173 -38.513 1.00 92.06 203 PRO A CA 1
ATOM 1565 C C . PRO A 1 203 ? 8.162 -5.711 -37.302 1.00 92.06 203 PRO A C 1
ATOM 1567 O O . PRO A 1 203 ? 7.586 -6.412 -36.466 1.00 92.06 203 PRO A O 1
ATOM 1570 N N . ARG A 1 204 ? 9.462 -5.411 -37.187 1.00 89.06 204 ARG A N 1
ATOM 1571 C CA . ARG A 1 204 ? 10.311 -5.857 -36.074 1.00 89.06 204 ARG A CA 1
ATOM 1572 C C . ARG A 1 204 ? 10.542 -4.769 -35.028 1.00 89.06 204 ARG A C 1
ATOM 1574 O O . ARG A 1 204 ? 11.427 -4.927 -34.191 1.00 89.06 204 ARG A O 1
ATOM 1581 N N . HIS A 1 205 ? 9.745 -3.701 -35.027 1.00 93.88 205 HIS A N 1
ATOM 1582 C CA . HIS A 1 205 ? 9.890 -2.601 -34.077 1.00 93.88 205 HIS A CA 1
ATOM 1583 C C . HIS A 1 205 ? 9.648 -3.064 -32.629 1.00 93.88 205 HIS A C 1
ATOM 1585 O O . HIS A 1 205 ? 8.507 -3.188 -32.169 1.00 93.88 205 HIS A O 1
ATOM 1591 N N . VAL A 1 206 ? 10.735 -3.315 -31.894 1.00 93.38 206 VAL A N 1
ATOM 1592 C CA . VAL A 1 206 ? 10.718 -3.958 -30.567 1.00 93.38 206 VAL A CA 1
ATOM 1593 C C . VAL A 1 206 ? 9.839 -3.193 -29.578 1.00 93.38 206 VAL A C 1
ATOM 1595 O O . VAL A 1 206 ? 8.956 -3.786 -28.962 1.00 93.38 206 VAL A O 1
ATOM 1598 N N . LEU A 1 207 ? 9.998 -1.868 -29.492 1.00 93.62 207 LEU A N 1
ATOM 1599 C CA . LEU A 1 207 ? 9.243 -1.047 -28.541 1.00 93.62 207 LEU A CA 1
ATOM 1600 C C . LEU A 1 207 ? 7.735 -1.007 -28.830 1.00 93.62 207 LEU A C 1
ATOM 1602 O O . LEU A 1 207 ? 6.944 -0.898 -27.902 1.00 93.62 207 LEU A O 1
ATOM 1606 N N . ALA A 1 208 ? 7.317 -1.126 -30.094 1.00 95.88 208 ALA A N 1
ATOM 1607 C CA . ALA A 1 208 ? 5.893 -1.096 -30.443 1.00 95.88 208 ALA A CA 1
ATOM 1608 C C . ALA A 1 208 ? 5.227 -2.437 -30.110 1.00 95.88 208 ALA A C 1
ATOM 1610 O O . ALA A 1 208 ? 4.116 -2.476 -29.588 1.00 95.88 208 ALA A O 1
ATOM 1611 N N . ARG A 1 209 ? 5.944 -3.547 -30.332 1.00 96.00 209 ARG A N 1
ATOM 1612 C CA . ARG A 1 209 ? 5.523 -4.880 -29.879 1.00 96.00 209 ARG A CA 1
ATOM 1613 C C . ARG A 1 209 ? 5.429 -4.947 -28.353 1.00 96.00 209 ARG A C 1
ATOM 1615 O O . ARG A 1 209 ? 4.458 -5.499 -27.843 1.00 96.00 209 ARG A O 1
ATOM 1622 N N . LEU A 1 210 ? 6.406 -4.369 -27.648 1.00 94.81 210 LEU A N 1
ATOM 1623 C CA . LEU A 1 210 ? 6.388 -4.245 -26.191 1.00 94.81 210 LEU A CA 1
ATOM 1624 C C . LEU A 1 210 ? 5.205 -3.385 -25.720 1.00 94.81 210 LEU A C 1
ATOM 1626 O O . LEU A 1 210 ? 4.468 -3.809 -24.838 1.00 94.81 210 LEU A O 1
ATOM 1630 N N . GLY A 1 211 ? 4.968 -2.234 -26.357 1.00 95.06 211 GLY A N 1
ATOM 1631 C CA . GLY A 1 211 ? 3.832 -1.359 -26.055 1.00 95.06 211 GLY A CA 1
ATOM 1632 C C . GLY A 1 211 ? 2.479 -2.057 -26.220 1.00 95.06 211 GLY A C 1
ATOM 1633 O O . GLY A 1 211 ? 1.614 -1.918 -25.360 1.00 95.06 211 GLY A O 1
ATOM 1634 N N . LEU A 1 212 ? 2.306 -2.879 -27.263 1.00 97.31 212 LEU A N 1
ATOM 1635 C CA . LEU A 1 212 ? 1.110 -3.716 -27.427 1.00 97.31 212 LEU A CA 1
ATOM 1636 C C . LEU A 1 212 ? 0.973 -4.771 -26.322 1.00 97.31 212 LEU A C 1
ATOM 1638 O O . LEU A 1 212 ? -0.129 -4.969 -25.820 1.00 97.31 212 LEU A O 1
ATOM 1642 N N . ALA A 1 213 ? 2.067 -5.426 -25.924 1.00 96.38 213 ALA A N 1
ATOM 1643 C CA . ALA A 1 213 ? 2.043 -6.390 -24.824 1.00 96.38 213 ALA A CA 1
ATOM 1644 C C . ALA A 1 213 ? 1.643 -5.722 -23.495 1.00 96.38 213 ALA A C 1
ATOM 1646 O O . ALA A 1 213 ? 0.772 -6.221 -22.789 1.00 96.38 213 ALA A O 1
ATOM 1647 N N . GLN A 1 214 ? 2.195 -4.541 -23.204 1.00 94.12 214 GLN A N 1
ATOM 1648 C CA . GLN A 1 214 ? 1.859 -3.745 -22.018 1.00 94.12 214 GLN A CA 1
ATOM 1649 C C . GLN A 1 214 ? 0.430 -3.176 -22.054 1.00 94.12 214 GLN A C 1
ATOM 1651 O O . GLN A 1 214 ? -0.185 -2.973 -21.008 1.00 94.12 214 GLN A O 1
ATOM 1656 N N . LEU A 1 215 ? -0.118 -2.877 -23.238 1.00 95.25 215 LEU A N 1
ATOM 1657 C CA . LEU A 1 215 ? -1.534 -2.518 -23.381 1.00 95.25 215 LEU A CA 1
ATOM 1658 C C . LEU A 1 215 ? -2.437 -3.708 -23.047 1.00 95.25 215 LEU A C 1
ATOM 1660 O O . LEU A 1 215 ? -3.395 -3.538 -22.296 1.00 95.25 215 LEU A O 1
ATOM 1664 N N . ASP A 1 216 ? -2.113 -4.901 -23.555 1.00 95.50 216 ASP A N 1
ATOM 1665 C CA . ASP A 1 216 ? -2.854 -6.125 -23.238 1.00 95.50 216 ASP A CA 1
ATOM 1666 C C . ASP A 1 216 ? -2.795 -6.417 -21.720 1.00 95.50 216 ASP A C 1
ATOM 1668 O O . ASP A 1 216 ? -3.825 -6.718 -21.115 1.00 95.50 216 ASP A O 1
ATOM 1672 N N . GLU A 1 217 ? -1.636 -6.236 -21.066 1.00 92.25 217 GLU A N 1
ATOM 1673 C CA . GLU A 1 217 ? -1.506 -6.344 -19.600 1.00 92.25 217 GLU A CA 1
ATOM 1674 C C . GLU A 1 217 ? -2.408 -5.354 -18.852 1.00 92.25 217 GLU A C 1
ATOM 1676 O O . GLU A 1 217 ? -3.154 -5.760 -17.960 1.00 92.25 217 GLU A O 1
ATOM 1681 N N . ARG A 1 218 ? -2.382 -4.065 -19.224 1.00 90.31 218 ARG A N 1
ATOM 1682 C CA . ARG A 1 218 ? -3.214 -3.020 -18.595 1.00 90.31 218 ARG A CA 1
ATOM 1683 C C . ARG A 1 218 ? -4.712 -3.283 -18.749 1.00 90.31 218 ARG A C 1
ATOM 1685 O O . ARG A 1 218 ? -5.499 -2.891 -17.894 1.00 90.31 218 ARG A O 1
ATOM 1692 N N . GLN A 1 219 ? -5.105 -3.974 -19.816 1.00 92.38 219 GLN A N 1
ATOM 1693 C CA . GLN A 1 219 ? -6.483 -4.396 -20.072 1.00 92.38 219 GLN A CA 1
ATOM 1694 C C . GLN A 1 219 ? -6.837 -5.738 -19.407 1.00 92.38 219 GLN A C 1
ATOM 1696 O O . GLN A 1 219 ? -7.912 -6.281 -19.666 1.00 92.38 219 GLN A O 1
ATOM 1701 N N . ASN A 1 220 ? -5.958 -6.282 -18.555 1.00 92.62 220 ASN A N 1
ATOM 1702 C CA . ASN A 1 220 ? -6.072 -7.602 -17.926 1.00 92.62 220 ASN A CA 1
ATOM 1703 C C . ASN A 1 220 ? -6.184 -8.767 -18.933 1.00 92.62 220 ASN A C 1
ATOM 1705 O O . ASN A 1 220 ? -6.664 -9.853 -18.601 1.00 92.62 220 ASN A O 1
ATOM 1709 N N . GLN A 1 221 ? -5.722 -8.578 -20.171 1.00 95.44 221 GLN A N 1
ATOM 1710 C CA . GLN A 1 221 ? -5.697 -9.594 -21.227 1.00 95.44 221 GLN A CA 1
ATOM 1711 C C . GLN A 1 221 ? -4.388 -10.397 -21.173 1.00 95.44 221 GLN A C 1
ATOM 1713 O O . GLN A 1 221 ? -3.633 -10.468 -22.141 1.00 95.44 221 GLN A O 1
ATOM 1718 N N . PHE A 1 222 ? -4.108 -11.026 -20.028 1.00 93.94 222 PHE A N 1
ATOM 1719 C CA . PHE A 1 222 ? -2.799 -11.634 -19.747 1.00 93.94 222 PHE A CA 1
ATOM 1720 C C . PHE A 1 222 ? -2.398 -12.762 -20.709 1.00 93.94 222 PHE A C 1
ATOM 1722 O O . PHE A 1 222 ? -1.214 -12.958 -20.959 1.00 93.94 222 PHE A O 1
ATOM 1729 N N . VAL A 1 223 ? -3.356 -13.494 -21.289 1.00 92.94 223 VAL A N 1
ATOM 1730 C CA . VAL A 1 223 ? -3.050 -14.529 -22.295 1.00 92.94 223 VAL A CA 1
ATOM 1731 C C . VAL A 1 223 ? -2.548 -13.898 -23.598 1.00 92.94 223 VAL A C 1
ATOM 1733 O O . VAL A 1 223 ? -1.529 -14.333 -24.125 1.00 92.94 223 VAL A O 1
ATOM 1736 N N . ALA A 1 224 ? -3.202 -12.835 -24.077 1.00 94.75 224 ALA A N 1
ATOM 1737 C CA . ALA A 1 224 ? -2.767 -12.107 -25.270 1.00 94.75 224 ALA A CA 1
ATOM 1738 C C . ALA A 1 224 ? -1.416 -11.410 -25.035 1.00 94.75 224 ALA A C 1
ATOM 1740 O O . ALA A 1 224 ? -0.511 -11.510 -25.865 1.00 94.75 224 ALA A O 1
ATOM 1741 N N . ALA A 1 225 ? -1.237 -10.798 -23.858 1.00 96.94 225 ALA A N 1
ATOM 1742 C CA . ALA A 1 225 ? 0.050 -10.247 -23.444 1.00 96.94 225 ALA A CA 1
ATOM 1743 C C . ALA A 1 225 ? 1.150 -11.320 -23.479 1.00 96.94 225 ALA A C 1
ATOM 1745 O O . ALA A 1 225 ? 2.228 -11.085 -24.029 1.00 96.94 225 ALA A O 1
ATOM 1746 N N . LEU A 1 226 ? 0.866 -12.527 -22.973 1.00 95.38 226 LEU A N 1
ATOM 1747 C CA . LEU A 1 226 ? 1.825 -13.631 -22.946 1.00 95.38 226 LEU A CA 1
ATOM 1748 C C . LEU A 1 226 ? 2.237 -14.048 -24.359 1.00 95.38 226 LEU A C 1
ATOM 1750 O O . LEU A 1 226 ? 3.429 -14.180 -24.635 1.00 95.38 226 LEU A O 1
ATOM 1754 N N . GLU A 1 227 ? 1.270 -14.202 -25.265 1.00 95.56 227 GLU A N 1
ATOM 1755 C CA . GLU A 1 227 ? 1.521 -14.518 -26.676 1.00 95.56 227 GLU A CA 1
ATOM 1756 C C . GLU A 1 227 ? 2.419 -13.475 -27.355 1.00 95.56 227 GLU A C 1
ATOM 1758 O O . GLU A 1 227 ? 3.231 -13.824 -28.214 1.00 95.56 227 GLU A O 1
ATOM 1763 N N . ARG A 1 228 ? 2.331 -12.203 -26.944 1.00 96.06 228 ARG A N 1
ATOM 1764 C CA . ARG A 1 228 ? 3.200 -11.126 -27.444 1.00 96.06 228 ARG A CA 1
ATOM 1765 C C . ARG A 1 228 ? 4.580 -11.112 -26.799 1.00 96.06 228 ARG A C 1
ATOM 1767 O O . ARG A 1 228 ? 5.561 -10.853 -27.502 1.00 96.06 228 ARG A O 1
ATOM 1774 N N . PHE A 1 229 ? 4.675 -11.400 -25.502 1.00 96.06 229 PHE A N 1
ATOM 1775 C CA . PHE A 1 229 ? 5.947 -11.423 -24.782 1.00 96.06 229 PHE A CA 1
ATOM 1776 C C . PHE A 1 229 ? 6.828 -12.613 -25.160 1.00 96.06 229 PHE A C 1
ATOM 1778 O O . PHE A 1 229 ? 8.036 -12.434 -25.279 1.00 96.06 229 PHE A O 1
ATOM 1785 N N . VAL A 1 230 ? 6.266 -13.799 -25.419 1.00 95.06 230 VAL A N 1
ATOM 1786 C CA . VAL A 1 230 ? 7.044 -14.998 -25.796 1.00 95.06 230 VAL A CA 1
ATOM 1787 C C . VAL A 1 230 ? 8.037 -14.732 -26.944 1.00 95.06 230 VAL A C 1
ATOM 1789 O O . VAL A 1 230 ? 9.231 -14.975 -26.762 1.00 95.06 230 VAL A O 1
ATOM 1792 N N . PRO A 1 231 ? 7.626 -14.197 -28.111 1.00 94.31 231 PRO A N 1
ATOM 1793 C CA . PRO A 1 231 ? 8.555 -13.916 -29.202 1.00 94.31 231 PRO A CA 1
ATOM 1794 C C . PRO A 1 231 ? 9.434 -12.676 -28.970 1.00 94.31 231 PRO A C 1
ATOM 1796 O O . PRO A 1 231 ? 10.341 -12.445 -29.766 1.00 94.31 231 PRO A O 1
ATOM 1799 N N . LEU A 1 232 ? 9.161 -11.843 -27.958 1.00 94.19 232 LEU A N 1
ATOM 1800 C CA . LEU A 1 232 ? 10.061 -10.760 -27.538 1.00 94.19 232 LEU A CA 1
ATOM 1801 C C . LEU A 1 232 ? 11.183 -11.315 -26.655 1.00 94.19 232 LEU A C 1
ATOM 1803 O O . LEU A 1 232 ? 12.355 -11.132 -26.971 1.00 94.19 232 LEU A O 1
ATOM 1807 N N . ALA A 1 233 ? 10.826 -12.074 -25.618 1.00 93.88 233 ALA A N 1
ATOM 1808 C CA . ALA A 1 233 ? 11.771 -12.713 -24.707 1.00 93.88 233 ALA A CA 1
ATOM 1809 C C . ALA A 1 233 ? 12.651 -13.755 -25.416 1.00 93.88 233 ALA A C 1
ATOM 1811 O O . ALA A 1 233 ? 13.828 -13.885 -25.104 1.00 93.88 233 ALA A O 1
ATOM 1812 N N . ALA A 1 234 ? 12.120 -14.467 -26.416 1.00 92.50 234 ALA A N 1
ATOM 1813 C CA . ALA A 1 234 ? 12.918 -15.385 -27.230 1.00 92.50 234 ALA A CA 1
ATOM 1814 C C . ALA A 1 234 ? 13.938 -14.666 -28.133 1.00 92.50 234 ALA A C 1
ATOM 1816 O O . ALA A 1 234 ? 14.961 -15.253 -28.484 1.00 92.50 234 ALA A O 1
ATOM 1817 N N . ALA A 1 235 ? 13.651 -13.426 -28.543 1.00 91.06 235 ALA A N 1
ATOM 1818 C CA . ALA A 1 235 ? 14.538 -12.646 -29.402 1.00 91.06 235 ALA A CA 1
ATOM 1819 C C . ALA A 1 235 ? 15.668 -11.975 -28.608 1.00 91.06 235 ALA A C 1
ATOM 1821 O O . ALA A 1 235 ? 16.799 -11.943 -29.090 1.00 91.06 235 ALA A O 1
ATOM 1822 N N . ASP A 1 236 ? 15.369 -11.476 -27.406 1.00 90.00 236 ASP A N 1
ATOM 1823 C CA . ASP A 1 236 ? 16.333 -10.799 -26.535 1.00 90.00 236 ASP A CA 1
ATOM 1824 C C . ASP A 1 236 ? 16.093 -11.155 -25.050 1.00 90.00 236 ASP A C 1
ATOM 1826 O O . ASP A 1 236 ? 15.507 -10.366 -24.304 1.00 90.00 236 ASP A O 1
ATOM 1830 N N . PRO A 1 237 ? 16.513 -12.358 -24.604 1.00 90.88 237 PRO A N 1
ATOM 1831 C CA . PRO A 1 237 ? 16.259 -12.846 -23.244 1.00 90.88 237 PRO A CA 1
ATOM 1832 C C . PRO A 1 237 ? 17.038 -12.090 -22.161 1.00 90.88 237 PRO A C 1
ATOM 1834 O O . PRO A 1 237 ? 16.717 -12.220 -20.985 1.00 90.88 237 PRO A O 1
ATOM 1837 N N . GLU A 1 238 ? 18.055 -11.313 -22.541 1.00 89.38 238 GLU A N 1
ATOM 1838 C CA . GLU A 1 238 ? 18.875 -10.505 -21.629 1.00 89.38 238 GLU A CA 1
ATOM 1839 C C . GLU A 1 238 ? 18.331 -9.077 -21.453 1.00 89.38 238 GLU A C 1
ATOM 1841 O O . GLU A 1 238 ? 18.924 -8.283 -20.726 1.00 89.38 238 GLU A O 1
ATOM 1846 N N . ASN A 1 239 ? 17.219 -8.722 -22.106 1.00 89.94 239 ASN A N 1
ATOM 1847 C CA . ASN A 1 239 ? 16.611 -7.406 -21.946 1.00 89.94 239 ASN A CA 1
ATOM 1848 C C . ASN A 1 239 ? 15.797 -7.330 -20.651 1.00 89.94 239 ASN A C 1
ATOM 1850 O O . ASN A 1 239 ? 14.746 -7.963 -20.527 1.00 89.94 239 ASN A O 1
ATOM 1854 N N . ALA A 1 240 ? 16.258 -6.504 -19.715 1.00 88.38 240 ALA A N 1
ATOM 1855 C CA . ALA A 1 240 ? 15.661 -6.367 -18.390 1.00 88.38 240 ALA A CA 1
ATOM 1856 C C . ALA A 1 240 ? 14.183 -5.927 -18.420 1.00 88.38 240 ALA A C 1
ATOM 1858 O O . ALA A 1 240 ? 13.366 -6.457 -17.668 1.00 88.38 240 ALA A O 1
ATOM 1859 N N . VAL A 1 241 ? 13.810 -5.007 -19.316 1.00 88.56 241 VAL A N 1
ATOM 1860 C CA . VAL A 1 241 ? 12.428 -4.506 -19.425 1.00 88.56 241 VAL A CA 1
ATOM 1861 C C . VAL A 1 241 ? 11.497 -5.584 -19.982 1.00 88.56 241 VAL A C 1
ATOM 1863 O O . VAL A 1 241 ? 10.388 -5.777 -19.477 1.00 88.56 241 VAL A O 1
ATOM 1866 N N . ILE A 1 242 ? 11.951 -6.329 -20.996 1.00 93.06 242 ILE A N 1
ATOM 1867 C CA . ILE A 1 242 ? 11.190 -7.455 -21.556 1.00 93.06 242 ILE A CA 1
ATOM 1868 C C . ILE A 1 242 ? 11.050 -8.569 -20.514 1.00 93.06 242 ILE A C 1
ATOM 1870 O O . ILE A 1 242 ? 9.958 -9.114 -20.361 1.00 93.06 242 ILE A O 1
ATOM 1874 N N . ALA A 1 243 ? 12.121 -8.885 -19.781 1.00 93.31 243 ALA A N 1
ATOM 1875 C CA . ALA A 1 243 ? 12.107 -9.896 -18.729 1.00 93.31 243 ALA A CA 1
ATOM 1876 C C . ALA A 1 243 ? 11.121 -9.540 -17.607 1.00 93.31 243 ALA A C 1
ATOM 1878 O O . ALA A 1 243 ? 10.330 -10.396 -17.212 1.00 93.31 243 ALA A O 1
ATOM 1879 N N . ALA A 1 244 ? 11.102 -8.281 -17.153 1.00 91.94 244 ALA A N 1
ATOM 1880 C CA . ALA A 1 244 ? 10.171 -7.810 -16.129 1.00 91.94 244 ALA A CA 1
ATOM 1881 C C . ALA A 1 244 ? 8.703 -7.960 -16.568 1.00 91.94 244 ALA A C 1
ATOM 1883 O O . ALA A 1 244 ? 7.896 -8.538 -15.840 1.00 91.94 244 ALA A O 1
ATOM 1884 N N . GLY A 1 245 ? 8.351 -7.492 -17.773 1.00 93.12 245 GLY A N 1
ATOM 1885 C CA . GLY A 1 245 ? 6.993 -7.639 -18.317 1.00 93.12 245 GLY A CA 1
ATOM 1886 C C . GLY A 1 245 ? 6.603 -9.104 -18.548 1.00 93.12 245 GLY A C 1
ATOM 1887 O O . GLY A 1 245 ? 5.537 -9.552 -18.131 1.00 93.12 245 GLY A O 1
ATOM 1888 N N . PHE A 1 246 ? 7.502 -9.905 -19.123 1.00 96.12 246 PHE A N 1
ATOM 1889 C CA . PHE A 1 246 ? 7.237 -11.322 -19.371 1.00 96.12 246 PHE A CA 1
ATOM 1890 C C . PHE A 1 246 ? 7.037 -12.112 -18.072 1.00 96.12 246 PHE A C 1
ATOM 1892 O O . PHE A 1 246 ? 6.095 -12.900 -17.973 1.00 96.12 246 PHE A O 1
ATOM 1899 N N . ALA A 1 247 ? 7.876 -11.880 -17.059 1.00 96.38 247 ALA A N 1
ATOM 1900 C CA . ALA A 1 247 ? 7.737 -12.505 -15.750 1.00 96.38 247 ALA A CA 1
ATOM 1901 C C . ALA A 1 247 ? 6.439 -12.083 -15.047 1.00 96.38 247 ALA A C 1
ATOM 1903 O O . ALA A 1 247 ? 5.726 -12.943 -14.526 1.00 96.38 247 ALA A O 1
ATOM 1904 N N . ARG A 1 248 ? 6.081 -10.793 -15.104 1.00 95.00 248 ARG A N 1
ATOM 1905 C CA . ARG A 1 248 ? 4.810 -10.267 -14.584 1.00 95.00 248 ARG A CA 1
ATOM 1906 C C . ARG A 1 248 ? 3.615 -10.948 -15.240 1.00 95.00 248 ARG A C 1
ATOM 1908 O O . ARG A 1 248 ? 2.743 -11.462 -14.541 1.00 95.00 248 ARG A O 1
ATOM 1915 N N . THR A 1 249 ? 3.593 -11.033 -16.569 1.00 96.06 249 THR A N 1
ATOM 1916 C CA . THR A 1 249 ? 2.534 -11.743 -17.295 1.00 96.06 249 THR A CA 1
ATOM 1917 C C . THR A 1 249 ? 2.485 -13.228 -16.908 1.00 96.06 249 THR A C 1
ATOM 1919 O O . THR A 1 249 ? 1.406 -13.748 -16.619 1.00 96.06 249 THR A O 1
ATOM 1922 N N . LEU A 1 250 ? 3.634 -13.919 -16.851 1.00 96.50 250 LEU A N 1
ATOM 1923 C CA . LEU A 1 250 ? 3.725 -15.323 -16.425 1.00 96.50 250 LEU A CA 1
ATOM 1924 C C . LEU A 1 250 ? 3.156 -15.530 -15.016 1.00 96.50 250 LEU A C 1
ATOM 1926 O O . LEU A 1 250 ? 2.413 -16.488 -14.792 1.00 96.50 250 LEU A O 1
ATOM 1930 N N . ARG A 1 251 ? 3.460 -14.623 -14.084 1.00 96.50 251 ARG A N 1
ATOM 1931 C CA . ARG A 1 251 ? 2.905 -14.614 -12.728 1.00 96.50 251 ARG A CA 1
ATOM 1932 C C . ARG A 1 251 ? 1.385 -14.463 -12.753 1.00 96.50 251 ARG A C 1
ATOM 1934 O O . ARG A 1 251 ? 0.686 -15.304 -12.197 1.00 96.50 251 ARG A O 1
ATOM 1941 N N . LYS A 1 252 ? 0.860 -13.483 -13.498 1.00 94.75 252 LYS A N 1
ATOM 1942 C CA . LYS A 1 252 ? -0.591 -13.237 -13.627 1.00 94.75 252 LYS A CA 1
ATOM 1943 C C . LYS A 1 252 ? -1.368 -14.401 -14.256 1.00 94.75 252 LYS A C 1
ATOM 1945 O O . LYS A 1 252 ? -2.540 -14.575 -13.939 1.00 94.75 252 LYS A O 1
ATOM 1950 N N . VAL A 1 253 ? -0.735 -15.238 -15.085 1.00 94.12 253 VAL A N 1
ATOM 1951 C CA . VAL A 1 253 ? -1.335 -16.491 -15.600 1.00 94.12 253 VAL A CA 1
ATOM 1952 C C . VAL A 1 253 ? -1.042 -17.730 -14.729 1.00 94.12 253 VAL A C 1
ATOM 1954 O O . VAL A 1 253 ? -1.288 -18.866 -15.150 1.00 94.12 253 VAL A O 1
ATOM 1957 N N . GLY A 1 254 ? -0.479 -17.542 -13.531 1.00 91.19 254 GLY A N 1
ATOM 1958 C CA . GLY A 1 254 ? -0.202 -18.596 -12.549 1.00 91.19 254 GLY A CA 1
ATOM 1959 C C . GLY A 1 254 ? 1.017 -19.473 -12.857 1.00 91.19 254 GLY A C 1
ATOM 1960 O O . GLY A 1 254 ? 1.166 -20.554 -12.291 1.00 91.19 254 GLY A O 1
ATOM 1961 N N . ARG A 1 255 ? 1.906 -19.063 -13.770 1.00 95.38 255 ARG A N 1
ATOM 1962 C CA . ARG A 1 255 ? 3.134 -19.798 -14.134 1.00 95.38 255 ARG A CA 1
ATOM 1963 C C . ARG A 1 255 ? 4.335 -19.338 -13.301 1.00 95.38 255 ARG A C 1
ATOM 1965 O O . ARG A 1 255 ? 5.382 -18.996 -13.847 1.00 95.38 255 ARG A O 1
ATOM 1972 N N . LEU A 1 256 ? 4.201 -19.395 -11.976 1.00 95.94 256 LEU A N 1
ATOM 1973 C CA . LEU A 1 256 ? 5.164 -18.838 -11.013 1.00 95.94 256 LEU A CA 1
ATOM 1974 C C . LEU A 1 256 ? 6.597 -19.368 -11.181 1.00 95.94 256 LEU A C 1
ATOM 1976 O O . LEU A 1 256 ? 7.543 -18.589 -11.196 1.00 95.94 256 LEU A O 1
ATOM 1980 N N . ALA A 1 257 ? 6.771 -20.677 -11.394 1.00 95.06 257 ALA A N 1
ATOM 1981 C CA . ALA A 1 257 ? 8.100 -21.268 -11.594 1.00 95.06 257 ALA A CA 1
ATOM 1982 C C . ALA A 1 257 ? 8.810 -20.738 -12.856 1.00 95.06 257 ALA A C 1
ATOM 1984 O O . ALA A 1 257 ? 10.024 -20.556 -12.855 1.00 95.06 257 ALA A O 1
ATOM 1985 N N . HIS A 1 258 ? 8.052 -20.458 -13.922 1.00 95.94 258 HIS A N 1
ATOM 1986 C CA . HIS A 1 258 ? 8.608 -19.880 -15.146 1.00 95.94 258 HIS A CA 1
ATOM 1987 C C . HIS A 1 258 ? 8.921 -18.396 -14.949 1.00 95.94 258 HIS A C 1
ATOM 1989 O O . HIS A 1 258 ? 9.976 -17.948 -15.382 1.00 95.94 258 HIS A O 1
ATOM 1995 N N . ALA A 1 259 ? 8.044 -17.653 -14.262 1.00 97.25 259 ALA A N 1
ATOM 1996 C CA . ALA A 1 259 ? 8.294 -16.255 -13.911 1.00 97.25 259 ALA A CA 1
ATOM 1997 C C . ALA A 1 259 ? 9.592 -16.112 -13.098 1.00 97.25 259 ALA A C 1
ATOM 1999 O O . ALA A 1 259 ? 10.454 -15.314 -13.454 1.00 97.25 259 ALA A O 1
ATOM 2000 N N . ARG A 1 260 ? 9.780 -16.964 -12.080 1.00 96.25 260 ARG A N 1
ATOM 2001 C CA . ARG A 1 260 ? 11.018 -17.029 -11.293 1.00 96.25 260 ARG A CA 1
ATOM 2002 C C . ARG A 1 260 ? 12.241 -17.287 -12.175 1.00 96.25 260 ARG A C 1
ATOM 2004 O O . ARG A 1 260 ? 13.203 -16.530 -12.116 1.00 96.25 260 ARG A O 1
ATOM 2011 N N . ALA A 1 261 ? 12.184 -18.310 -13.031 1.00 95.19 261 ALA A N 1
ATOM 2012 C CA . ALA A 1 261 ? 13.300 -18.679 -13.903 1.00 95.19 261 ALA A CA 1
ATOM 2013 C C . ALA A 1 261 ? 13.705 -17.561 -14.882 1.00 95.19 261 ALA A C 1
ATOM 2015 O O . ALA A 1 261 ? 14.881 -17.446 -15.218 1.00 95.19 261 ALA A O 1
ATOM 2016 N N . VAL A 1 262 ? 12.751 -16.733 -15.327 1.00 95.50 262 VAL A N 1
ATOM 2017 C CA . VAL A 1 262 ? 13.023 -15.556 -16.171 1.00 95.50 262 VAL A CA 1
ATOM 2018 C C . VAL A 1 262 ? 13.779 -14.472 -15.396 1.00 95.50 262 VAL A C 1
ATOM 2020 O O . VAL A 1 262 ? 14.656 -13.827 -15.963 1.00 95.50 262 VAL A O 1
ATOM 2023 N N . LEU A 1 263 ? 13.466 -14.274 -14.114 1.00 94.81 263 LEU A N 1
ATOM 2024 C CA . LEU A 1 263 ? 14.035 -13.204 -13.287 1.00 94.81 263 LEU A CA 1
ATOM 2025 C C . LEU A 1 263 ? 15.378 -13.576 -12.636 1.00 94.81 263 LEU A C 1
ATOM 2027 O O . LEU A 1 263 ? 16.211 -12.696 -12.415 1.00 94.81 263 LEU A O 1
ATOM 2031 N N . GLU A 1 264 ? 15.606 -14.860 -12.341 1.00 92.94 264 GLU A N 1
ATOM 2032 C CA . GLU A 1 264 ? 16.784 -15.364 -11.609 1.00 92.94 264 GLU A CA 1
ATOM 2033 C C . GLU A 1 264 ? 18.140 -14.867 -12.172 1.00 92.94 264 GLU A C 1
ATOM 2035 O O . GLU A 1 264 ? 18.975 -14.423 -11.380 1.00 92.94 264 GLU A O 1
ATOM 2040 N N . PRO A 1 265 ? 18.378 -14.839 -13.505 1.00 91.06 265 PRO A N 1
ATOM 2041 C CA . PRO A 1 265 ? 19.642 -14.353 -14.071 1.00 91.06 265 PRO A CA 1
ATOM 2042 C C . PRO A 1 265 ? 19.909 -12.864 -13.823 1.00 91.06 265 PRO A C 1
ATOM 2044 O O . PRO A 1 265 ? 21.064 -12.434 -13.851 1.00 91.06 265 PRO A O 1
ATOM 2047 N N . PHE A 1 266 ? 18.854 -12.074 -13.612 1.00 89.19 266 PHE A N 1
ATOM 2048 C CA . PHE A 1 266 ? 18.959 -10.635 -13.404 1.00 89.19 266 PHE A CA 1
ATOM 2049 C C . PHE A 1 266 ? 19.152 -10.296 -11.931 1.00 89.19 266 PHE A C 1
ATOM 2051 O O . PHE A 1 266 ? 20.058 -9.541 -11.596 1.00 89.19 266 PHE A O 1
ATOM 2058 N N . VAL A 1 267 ? 18.345 -10.886 -11.042 1.00 87.38 267 VAL A N 1
ATOM 2059 C CA . VAL A 1 267 ? 18.384 -10.559 -9.605 1.00 87.38 267 VAL A CA 1
ATOM 2060 C C . VAL A 1 267 ? 19.651 -11.049 -8.894 1.00 87.38 267 VAL A C 1
ATOM 2062 O O . VAL A 1 267 ? 19.913 -10.636 -7.770 1.00 87.38 267 VAL A O 1
ATOM 2065 N N . ALA A 1 268 ? 20.437 -11.916 -9.540 1.00 81.06 268 ALA A N 1
ATOM 2066 C CA . ALA A 1 268 ? 21.739 -12.371 -9.054 1.00 81.06 268 ALA A CA 1
ATOM 2067 C C . ALA A 1 268 ? 22.885 -11.365 -9.300 1.00 81.06 268 ALA A C 1
ATOM 2069 O O . ALA A 1 268 ? 24.004 -11.589 -8.835 1.00 81.06 268 ALA A O 1
ATOM 2070 N N . GLN A 1 269 ? 22.642 -10.293 -10.061 1.00 78.94 269 GLN A N 1
ATOM 2071 C CA . GLN A 1 269 ? 23.652 -9.285 -10.400 1.00 78.94 269 GLN A CA 1
ATOM 2072 C C . GLN A 1 269 ? 23.683 -8.153 -9.351 1.00 78.94 269 GLN A C 1
ATOM 2074 O O . GLN A 1 269 ? 22.708 -7.983 -8.628 1.00 78.94 269 GLN A O 1
ATOM 2079 N N . PRO A 1 270 ? 24.775 -7.374 -9.225 1.00 66.25 270 PRO A N 1
ATOM 2080 C CA . PRO A 1 270 ? 24.860 -6.294 -8.232 1.00 66.25 270 PRO A CA 1
ATOM 2081 C C . PRO A 1 270 ? 23.958 -5.090 -8.549 1.00 66.25 270 PRO A C 1
ATOM 2083 O O . PRO A 1 270 ? 23.377 -4.507 -7.641 1.00 66.25 270 PRO A O 1
ATOM 2086 N N . ASP A 1 271 ? 23.812 -4.748 -9.834 1.00 70.12 271 ASP A N 1
ATOM 2087 C CA . ASP A 1 271 ? 23.141 -3.528 -10.307 1.00 70.12 271 ASP A CA 1
ATOM 2088 C C . ASP A 1 271 ? 21.775 -3.856 -10.941 1.00 70.12 271 ASP A C 1
ATOM 2090 O O . ASP A 1 271 ? 21.551 -3.685 -12.141 1.00 70.12 271 ASP A O 1
ATOM 2094 N N . VAL A 1 272 ? 20.862 -4.411 -10.140 1.00 77.31 272 VAL A N 1
ATOM 2095 C CA . VAL A 1 272 ? 19.536 -4.855 -10.607 1.00 77.31 272 VAL A CA 1
ATOM 2096 C C . VAL A 1 272 ? 18.552 -3.692 -10.620 1.00 77.31 272 VAL A C 1
ATOM 2098 O O . VAL A 1 272 ? 18.449 -2.949 -9.646 1.00 77.31 272 VAL A O 1
ATOM 2101 N N . LEU A 1 273 ? 17.764 -3.575 -11.690 1.00 80.44 273 LEU A N 1
ATOM 2102 C CA . LEU A 1 273 ? 16.665 -2.610 -11.736 1.00 80.44 273 LEU A CA 1
ATOM 2103 C C . LEU A 1 273 ? 15.626 -2.908 -10.634 1.00 80.44 273 LEU A C 1
ATOM 2105 O O . LEU A 1 273 ? 15.244 -4.075 -10.480 1.00 80.44 273 LEU A O 1
ATOM 2109 N N . PRO A 1 274 ? 15.111 -1.884 -9.924 1.00 82.56 274 PRO A N 1
ATOM 2110 C CA . PRO A 1 274 ? 14.091 -2.058 -8.888 1.00 82.56 274 PRO A CA 1
ATOM 2111 C C . PRO A 1 274 ? 12.879 -2.871 -9.358 1.00 82.56 274 PRO A C 1
ATOM 2113 O O . PRO A 1 274 ? 12.457 -3.787 -8.661 1.00 82.56 274 PRO A O 1
ATOM 2116 N N . ASP A 1 275 ? 12.390 -2.637 -10.578 1.00 83.88 275 ASP A N 1
ATOM 2117 C CA . ASP A 1 275 ? 11.246 -3.354 -11.158 1.00 83.88 275 ASP A CA 1
ATOM 2118 C C . ASP A 1 275 ? 11.425 -4.880 -11.179 1.00 83.88 275 ASP A C 1
ATOM 2120 O O . ASP A 1 275 ? 10.478 -5.629 -10.940 1.00 83.88 275 ASP A O 1
ATOM 2124 N N . LEU A 1 276 ? 12.642 -5.365 -11.443 1.00 90.44 276 LEU A N 1
ATOM 2125 C CA . LEU A 1 276 ? 12.941 -6.799 -11.450 1.00 90.44 276 LEU A CA 1
ATOM 2126 C C . LEU A 1 276 ? 12.979 -7.374 -10.030 1.00 90.44 276 LEU A C 1
ATOM 2128 O O . LEU A 1 276 ? 12.538 -8.504 -9.817 1.00 90.44 276 LEU A O 1
ATOM 2132 N N . GLN A 1 277 ? 13.475 -6.597 -9.061 1.00 90.88 277 GLN A N 1
ATOM 2133 C CA . GLN A 1 277 ? 13.432 -6.966 -7.644 1.00 90.88 277 GLN A CA 1
ATOM 2134 C C . GLN A 1 277 ? 11.987 -7.039 -7.145 1.00 90.88 277 GLN A C 1
ATOM 2136 O O . GLN A 1 277 ? 11.618 -7.996 -6.469 1.00 90.88 277 GLN A O 1
ATOM 2141 N N . ILE A 1 278 ? 11.160 -6.069 -7.534 1.00 91.88 278 ILE A N 1
ATOM 2142 C CA . ILE A 1 278 ? 9.739 -6.000 -7.190 1.00 91.88 278 ILE A CA 1
ATOM 2143 C C . ILE A 1 278 ? 8.975 -7.190 -7.784 1.00 91.88 278 ILE A C 1
ATOM 2145 O O . ILE A 1 278 ? 8.256 -7.879 -7.062 1.00 91.88 278 ILE A O 1
ATOM 2149 N N . GLU A 1 279 ? 9.152 -7.500 -9.072 1.00 94.44 279 GLU A N 1
ATOM 2150 C CA . GLU A 1 279 ? 8.475 -8.664 -9.661 1.00 94.44 279 GLU A CA 1
ATOM 2151 C C . GLU A 1 279 ? 8.940 -9.983 -9.032 1.00 94.44 279 GLU A C 1
ATOM 2153 O O . GLU A 1 279 ? 8.108 -10.857 -8.785 1.00 94.44 279 GLU A O 1
ATOM 2158 N N . MET A 1 280 ? 10.231 -10.127 -8.706 1.00 95.69 280 MET A N 1
ATOM 2159 C CA . MET A 1 280 ? 10.717 -11.322 -8.007 1.00 95.69 280 MET A CA 1
ATOM 2160 C C . MET A 1 280 ? 10.121 -11.428 -6.599 1.00 95.69 280 MET A C 1
ATOM 2162 O O . MET A 1 280 ? 9.705 -12.516 -6.204 1.00 95.69 280 MET A O 1
ATOM 2166 N N . LEU A 1 281 ? 10.000 -10.307 -5.879 1.00 95.44 281 LEU A N 1
ATOM 2167 C CA . LEU A 1 281 ? 9.352 -10.247 -4.568 1.00 95.44 281 LEU A CA 1
ATOM 2168 C C . LEU A 1 281 ? 7.911 -10.770 -4.634 1.00 95.44 281 LEU A C 1
ATOM 2170 O O . LEU A 1 281 ? 7.514 -11.600 -3.815 1.00 95.44 281 LEU A O 1
ATOM 2174 N N . PHE A 1 282 ? 7.128 -10.337 -5.627 1.00 96.31 282 PHE A N 1
ATOM 2175 C CA . PHE A 1 282 ? 5.761 -10.835 -5.800 1.00 96.31 282 PHE A CA 1
ATOM 2176 C C . PHE A 1 282 ? 5.717 -12.318 -6.180 1.00 96.31 282 PHE A C 1
ATOM 2178 O O . PHE A 1 282 ? 4.856 -13.045 -5.689 1.00 96.31 282 PHE A O 1
ATOM 2185 N N . VAL A 1 283 ? 6.643 -12.791 -7.022 1.00 97.38 283 VAL A N 1
ATOM 2186 C CA . VAL A 1 283 ? 6.752 -14.222 -7.345 1.00 97.38 283 VAL A CA 1
ATOM 2187 C C . VAL A 1 283 ? 7.049 -15.049 -6.088 1.00 97.38 283 VAL A C 1
ATOM 2189 O O . VAL A 1 283 ? 6.417 -16.081 -5.880 1.00 97.38 283 VAL A O 1
ATOM 2192 N N . GLU A 1 284 ? 7.974 -14.607 -5.236 1.00 96.62 284 GLU A N 1
ATOM 2193 C CA . GLU A 1 284 ? 8.330 -15.284 -3.981 1.00 96.62 284 GLU A CA 1
ATOM 2194 C C . GLU A 1 284 ? 7.169 -15.300 -2.985 1.00 96.62 284 GLU A C 1
ATOM 2196 O O . GLU A 1 284 ? 6.887 -16.345 -2.394 1.00 96.62 284 GLU A O 1
ATOM 2201 N N . LEU A 1 285 ? 6.445 -14.184 -2.859 1.00 96.19 285 LEU A N 1
ATOM 2202 C CA . LEU A 1 285 ? 5.243 -14.098 -2.032 1.00 96.19 285 LEU A CA 1
ATOM 2203 C C . LEU A 1 285 ? 4.186 -15.116 -2.477 1.00 96.19 285 LEU A C 1
ATOM 2205 O O . LEU A 1 285 ? 3.662 -15.864 -1.652 1.00 96.19 285 LEU A O 1
ATOM 2209 N N . GLU A 1 286 ? 3.884 -15.158 -3.777 1.00 96.12 286 GLU A N 1
ATOM 2210 C CA . GLU A 1 286 ? 2.873 -16.055 -4.350 1.00 96.12 286 GLU A CA 1
ATOM 2211 C C . GLU A 1 286 ? 3.304 -17.533 -4.307 1.00 96.12 286 GLU A C 1
ATOM 2213 O O . GLU A 1 286 ? 2.456 -18.423 -4.247 1.00 96.12 286 GLU A O 1
ATOM 2218 N N . LEU A 1 287 ? 4.613 -17.810 -4.281 1.00 95.50 287 LEU A N 1
ATOM 2219 C CA . LEU A 1 287 ? 5.170 -19.144 -4.023 1.00 95.50 287 LEU A CA 1
ATOM 2220 C C . LEU A 1 287 ? 5.158 -19.533 -2.532 1.00 95.50 287 LEU A C 1
ATOM 2222 O O . LEU A 1 287 ? 5.409 -20.696 -2.214 1.00 95.50 287 LEU A O 1
ATOM 2226 N N . GLY A 1 288 ? 4.873 -18.592 -1.627 1.00 94.19 288 GLY A N 1
ATOM 2227 C CA . GLY A 1 288 ? 4.903 -18.803 -0.178 1.00 94.19 288 GLY A CA 1
ATOM 2228 C C . GLY A 1 288 ? 6.304 -18.759 0.442 1.00 94.19 288 GLY A C 1
ATOM 2229 O O . GLY A 1 288 ? 6.481 -19.188 1.582 1.00 94.19 288 GLY A O 1
ATOM 2230 N N . ASP A 1 289 ? 7.309 -18.245 -0.273 1.00 96.06 289 ASP A N 1
ATOM 2231 C CA . ASP A 1 289 ? 8.671 -18.069 0.243 1.00 96.06 289 ASP A CA 1
ATOM 2232 C C . ASP A 1 289 ? 8.803 -16.735 0.998 1.00 96.06 289 ASP A C 1
ATOM 2234 O O . ASP A 1 289 ? 9.482 -15.794 0.585 1.00 96.06 289 ASP A O 1
ATOM 2238 N N . TYR A 1 290 ? 8.111 -16.640 2.136 1.00 95.12 290 TYR A N 1
ATOM 2239 C CA . TYR A 1 290 ? 8.042 -15.413 2.939 1.00 95.12 290 TYR A CA 1
ATOM 2240 C C . TYR A 1 290 ? 9.409 -14.963 3.475 1.00 95.12 290 TYR A C 1
ATOM 2242 O O . TYR A 1 290 ? 9.626 -13.774 3.712 1.00 95.12 290 TYR A O 1
ATOM 2250 N N . ARG A 1 291 ? 10.353 -15.900 3.649 1.00 94.19 291 ARG A N 1
ATOM 2251 C CA . ARG A 1 291 ? 11.726 -15.578 4.062 1.00 94.19 291 ARG A CA 1
ATOM 2252 C C . ARG A 1 291 ? 12.484 -14.869 2.947 1.00 94.19 291 ARG A C 1
ATOM 2254 O O . ARG A 1 291 ? 13.150 -13.877 3.234 1.00 94.19 291 ARG A O 1
ATOM 2261 N N . ALA A 1 292 ? 12.358 -15.343 1.706 1.00 93.19 292 ALA A N 1
ATOM 2262 C CA . ALA A 1 292 ? 12.969 -14.685 0.557 1.00 93.19 292 ALA A CA 1
ATOM 2263 C C . ALA A 1 292 ? 12.395 -13.275 0.341 1.00 93.19 292 ALA A C 1
ATOM 2265 O O . ALA A 1 292 ? 13.172 -12.337 0.177 1.00 93.19 292 ALA A O 1
ATOM 2266 N N . VAL A 1 293 ? 11.071 -13.097 0.484 1.00 94.00 293 VAL A N 1
ATOM 2267 C CA . VAL A 1 293 ? 10.419 -11.771 0.440 1.00 94.00 293 VAL A CA 1
ATOM 2268 C C . VAL A 1 293 ? 11.047 -10.809 1.450 1.00 94.00 293 VAL A C 1
ATOM 2270 O O . VAL A 1 293 ? 11.469 -9.712 1.081 1.00 94.00 293 VAL A O 1
ATOM 2273 N N . LYS A 1 294 ? 11.147 -11.228 2.720 1.00 89.75 294 LYS A N 1
ATOM 2274 C CA . LYS A 1 294 ? 11.742 -10.410 3.785 1.00 89.75 294 LYS A CA 1
ATOM 2275 C C . LYS A 1 294 ? 13.194 -10.049 3.466 1.00 89.75 294 LYS A C 1
ATOM 2277 O O . LYS A 1 294 ? 13.554 -8.877 3.509 1.00 89.75 294 LYS A O 1
ATOM 2282 N N . GLN A 1 295 ? 14.005 -11.040 3.094 1.00 88.75 295 GLN A N 1
ATOM 2283 C CA . GLN A 1 295 ? 15.414 -10.837 2.765 1.00 88.75 295 GLN A CA 1
ATOM 2284 C C . GLN A 1 295 ? 15.593 -9.865 1.591 1.00 88.75 295 GLN A C 1
ATOM 2286 O O . GLN A 1 295 ? 16.441 -8.976 1.644 1.00 88.75 295 GLN A O 1
ATOM 2291 N N . ARG A 1 296 ? 14.790 -10.009 0.532 1.00 89.06 296 ARG A N 1
ATOM 2292 C CA . ARG A 1 296 ? 14.852 -9.136 -0.643 1.00 89.06 296 ARG A CA 1
ATOM 2293 C C . ARG A 1 296 ? 14.489 -7.704 -0.290 1.00 89.06 296 ARG A C 1
ATOM 2295 O O . ARG A 1 296 ? 15.185 -6.779 -0.712 1.00 89.06 296 ARG A O 1
ATOM 2302 N N . PHE A 1 297 ? 13.440 -7.529 0.507 1.00 85.69 297 PHE A N 1
ATOM 2303 C CA . PHE A 1 297 ? 13.042 -6.217 0.986 1.00 85.69 297 PHE A CA 1
ATOM 2304 C C . PHE A 1 297 ? 14.161 -5.544 1.788 1.00 85.69 297 PHE A C 1
ATOM 2306 O O . PHE A 1 297 ? 14.564 -4.439 1.441 1.00 85.69 297 PHE A O 1
ATOM 2313 N N . GLU A 1 298 ? 14.752 -6.247 2.759 1.00 82.75 298 GLU A N 1
ATOM 2314 C CA . GLU A 1 298 ? 15.873 -5.745 3.571 1.00 82.75 298 GLU A CA 1
ATOM 2315 C C . GLU A 1 298 ? 17.097 -5.345 2.739 1.00 82.75 298 GLU A C 1
ATOM 2317 O O . GLU A 1 298 ? 17.774 -4.374 3.066 1.00 82.75 298 GLU A O 1
ATOM 2322 N N . GLN A 1 299 ? 17.397 -6.096 1.677 1.00 82.31 299 GLN A N 1
ATOM 2323 C CA . GLN A 1 299 ? 18.620 -5.913 0.895 1.00 82.31 299 GLN A CA 1
ATOM 2324 C C . GLN A 1 299 ? 18.488 -4.889 -0.232 1.00 82.31 299 GLN A C 1
ATOM 2326 O O . GLN A 1 299 ? 19.475 -4.247 -0.581 1.00 82.31 299 GLN A O 1
ATOM 2331 N N . THR A 1 300 ? 17.308 -4.784 -0.847 1.00 77.88 300 THR A N 1
ATOM 2332 C CA . THR A 1 300 ? 17.162 -4.098 -2.144 1.00 77.88 300 THR A CA 1
ATOM 2333 C C . THR A 1 300 ? 16.019 -3.098 -2.207 1.00 77.88 300 THR A C 1
ATOM 2335 O O . THR A 1 300 ? 16.034 -2.232 -3.075 1.00 77.88 300 THR A O 1
ATOM 2338 N N . LEU A 1 301 ? 15.034 -3.193 -1.309 1.00 72.81 301 LEU A N 1
ATOM 2339 C CA . LEU A 1 301 ? 13.806 -2.394 -1.376 1.00 72.81 301 LEU A CA 1
ATOM 2340 C C . LEU A 1 301 ? 13.487 -1.692 -0.048 1.00 72.81 301 LEU A C 1
ATOM 2342 O O . LEU A 1 301 ? 12.373 -1.212 0.123 1.00 72.81 301 LEU A O 1
ATOM 2346 N N . ALA A 1 302 ? 14.445 -1.601 0.880 1.00 70.12 302 ALA A N 1
ATOM 2347 C CA . ALA A 1 302 ? 14.228 -1.058 2.224 1.00 70.12 302 ALA A CA 1
ATOM 2348 C C . ALA A 1 302 ? 13.782 0.417 2.228 1.00 70.12 302 ALA A C 1
ATOM 2350 O O . ALA A 1 302 ? 13.132 0.854 3.176 1.00 70.12 302 ALA A O 1
ATOM 2351 N N . ASP A 1 303 ? 14.100 1.151 1.158 1.00 69.38 303 ASP A N 1
ATOM 2352 C CA . ASP A 1 303 ? 13.734 2.558 0.968 1.00 69.38 303 ASP A CA 1
ATOM 2353 C C . ASP A 1 303 ? 12.513 2.741 0.047 1.00 69.38 303 ASP A C 1
ATOM 2355 O O . ASP A 1 303 ? 12.156 3.869 -0.299 1.00 69.38 303 ASP A O 1
ATOM 2359 N N . THR A 1 304 ? 11.868 1.650 -0.386 1.00 75.38 304 THR A N 1
ATOM 2360 C CA . THR A 1 304 ? 10.699 1.740 -1.267 1.00 75.38 304 THR A CA 1
ATOM 2361 C C . THR A 1 304 ? 9.522 2.412 -0.565 1.00 75.38 304 THR A C 1
ATOM 2363 O O . THR A 1 304 ? 9.247 2.182 0.613 1.00 75.38 304 THR A O 1
ATOM 2366 N N . THR A 1 305 ? 8.780 3.211 -1.322 1.00 71.75 305 THR A N 1
ATOM 2367 C CA . THR A 1 305 ? 7.488 3.774 -0.910 1.00 71.75 305 THR A CA 1
ATOM 2368 C C . THR A 1 305 ? 6.326 3.144 -1.673 1.00 71.75 305 THR A C 1
ATOM 2370 O O . THR A 1 305 ? 5.226 3.685 -1.664 1.00 71.75 305 THR A O 1
ATOM 2373 N N . ASP A 1 306 ? 6.577 2.051 -2.393 1.00 79.12 306 ASP A N 1
ATOM 2374 C CA . ASP A 1 306 ? 5.558 1.350 -3.165 1.00 79.12 306 ASP A CA 1
ATOM 2375 C C . ASP A 1 306 ? 4.596 0.605 -2.223 1.00 79.12 306 ASP A C 1
ATOM 2377 O O . ASP A 1 306 ? 4.998 -0.298 -1.482 1.00 79.12 306 ASP A O 1
ATOM 2381 N N . ASP A 1 307 ? 3.321 1.002 -2.245 1.00 81.00 307 ASP A N 1
ATOM 2382 C CA . ASP A 1 307 ? 2.275 0.452 -1.377 1.00 81.00 307 ASP A CA 1
ATOM 2383 C C . ASP A 1 307 ? 2.077 -1.058 -1.578 1.00 81.00 307 ASP A C 1
ATOM 2385 O O . ASP A 1 307 ? 1.836 -1.786 -0.607 1.00 81.00 307 ASP A O 1
ATOM 2389 N N . ASP A 1 308 ? 2.183 -1.544 -2.817 1.00 86.38 308 ASP A N 1
ATOM 2390 C CA . ASP A 1 308 ? 1.979 -2.956 -3.134 1.00 86.38 308 ASP A CA 1
ATOM 2391 C C . ASP A 1 308 ? 3.143 -3.790 -2.582 1.00 86.38 308 ASP A C 1
ATOM 2393 O O . ASP A 1 308 ? 2.927 -4.868 -2.017 1.00 86.38 308 ASP A O 1
ATOM 2397 N N . VAL A 1 309 ? 4.373 -3.271 -2.668 1.00 89.06 309 VAL A N 1
ATOM 2398 C CA . VAL A 1 309 ? 5.560 -3.902 -2.069 1.00 89.06 309 VAL A CA 1
ATOM 2399 C C . VAL A 1 309 ? 5.453 -3.935 -0.546 1.00 89.06 309 VAL A C 1
ATOM 2401 O O . VAL A 1 309 ? 5.654 -4.988 0.060 1.00 89.06 309 VAL A O 1
ATOM 2404 N N . LEU A 1 310 ? 5.104 -2.815 0.090 1.00 86.25 310 LEU A N 1
ATOM 2405 C CA . LEU A 1 310 ? 4.987 -2.735 1.552 1.00 86.25 310 LEU A CA 1
ATOM 2406 C C . LEU A 1 310 ? 3.869 -3.647 2.075 1.00 86.25 310 LEU A C 1
ATOM 2408 O O . LEU A 1 310 ? 4.033 -4.315 3.099 1.00 86.25 310 LEU A O 1
ATOM 2412 N N . THR A 1 311 ? 2.772 -3.763 1.326 1.00 86.69 311 THR A N 1
ATOM 2413 C CA . THR A 1 311 ? 1.696 -4.722 1.609 1.00 86.69 311 THR A CA 1
ATOM 2414 C C . THR A 1 311 ? 2.186 -6.165 1.483 1.00 86.69 311 THR A C 1
ATOM 2416 O O . THR A 1 311 ? 1.956 -6.974 2.383 1.00 86.69 311 THR A O 1
ATOM 2419 N N . ALA A 1 312 ? 2.899 -6.505 0.405 1.00 90.88 312 ALA A N 1
ATOM 2420 C CA . ALA A 1 312 ? 3.474 -7.836 0.206 1.00 90.88 312 ALA A CA 1
ATOM 2421 C C . ALA A 1 312 ? 4.431 -8.237 1.340 1.00 90.88 312 ALA A C 1
ATOM 2423 O O . ALA A 1 312 ? 4.361 -9.352 1.862 1.00 90.88 312 ALA A O 1
ATOM 2424 N N . VAL A 1 313 ? 5.288 -7.310 1.766 1.00 90.50 313 VAL A N 1
ATOM 2425 C CA . VAL A 1 313 ? 6.211 -7.508 2.888 1.00 90.50 313 VAL A CA 1
ATOM 2426 C C . VAL A 1 313 ? 5.453 -7.688 4.196 1.00 90.50 313 VAL A C 1
ATOM 2428 O O . VAL A 1 313 ? 5.761 -8.606 4.953 1.00 90.50 313 VAL A O 1
ATOM 2431 N N . SER A 1 314 ? 4.431 -6.871 4.455 1.00 87.81 314 SER A N 1
ATOM 2432 C CA . SER A 1 314 ? 3.576 -7.032 5.633 1.00 87.81 314 SER A CA 1
ATOM 2433 C C . SER A 1 314 ? 2.918 -8.415 5.675 1.00 87.81 314 SER A C 1
ATOM 2435 O O . SER A 1 314 ? 2.924 -9.068 6.722 1.00 87.81 314 SER A O 1
ATOM 2437 N N . ILE A 1 315 ? 2.404 -8.910 4.545 1.00 89.81 315 ILE A N 1
ATOM 2438 C CA . ILE A 1 315 ? 1.855 -10.270 4.455 1.00 89.81 315 ILE A CA 1
ATOM 2439 C C . ILE A 1 315 ? 2.935 -11.292 4.824 1.00 89.81 315 ILE A C 1
ATOM 2441 O O . ILE A 1 315 ? 2.699 -12.141 5.683 1.00 89.81 315 ILE A O 1
ATOM 2445 N N . ALA A 1 316 ? 4.127 -11.195 4.232 1.00 92.69 316 ALA A N 1
ATOM 2446 C CA . ALA A 1 316 ? 5.227 -12.111 4.523 1.00 92.69 316 ALA A CA 1
ATOM 2447 C C . ALA A 1 316 ? 5.634 -12.092 6.008 1.00 92.69 316 ALA A C 1
ATOM 2449 O O . ALA A 1 316 ? 5.768 -13.151 6.620 1.00 92.69 316 ALA A O 1
ATOM 2450 N N . LEU A 1 317 ? 5.760 -10.911 6.617 1.00 89.06 317 LEU A N 1
ATOM 2451 C CA . LEU A 1 317 ? 6.092 -10.748 8.035 1.00 89.06 317 LEU A CA 1
ATOM 2452 C C . LEU A 1 317 ? 5.031 -11.369 8.950 1.00 89.06 317 LEU A C 1
ATOM 2454 O O . LEU A 1 317 ? 5.374 -12.105 9.875 1.00 89.06 317 LEU A O 1
ATOM 2458 N N . ASN A 1 318 ? 3.744 -11.155 8.661 1.00 86.19 318 ASN A N 1
ATOM 2459 C CA . ASN A 1 318 ? 2.655 -11.795 9.402 1.00 86.19 318 ASN A CA 1
ATOM 2460 C C . ASN A 1 318 ? 2.703 -13.323 9.287 1.00 86.19 318 ASN A C 1
ATOM 2462 O O . ASN A 1 318 ? 2.554 -14.020 10.291 1.00 86.19 318 ASN A O 1
ATOM 2466 N N . MET A 1 319 ? 2.966 -13.851 8.088 1.00 90.44 319 MET A N 1
ATOM 2467 C CA . MET A 1 319 ? 3.098 -15.295 7.863 1.00 90.44 319 MET A CA 1
ATOM 2468 C C . MET A 1 319 ? 4.321 -15.900 8.571 1.00 90.44 319 MET A C 1
ATOM 2470 O O . MET A 1 319 ? 4.306 -17.080 8.921 1.00 90.44 319 MET A O 1
ATOM 2474 N N . LEU A 1 320 ? 5.356 -15.097 8.830 1.00 89.19 320 LEU A N 1
ATOM 2475 C CA . LEU A 1 320 ? 6.517 -15.468 9.644 1.00 89.19 320 LEU A CA 1
ATOM 2476 C C . LEU A 1 320 ? 6.290 -15.289 11.158 1.00 89.19 320 LEU A C 1
ATOM 2478 O O . LEU A 1 320 ? 7.144 -15.684 11.949 1.00 89.19 320 LEU A O 1
ATOM 2482 N N . GLY A 1 321 ? 5.153 -14.721 11.575 1.00 82.19 321 GLY A N 1
ATOM 2483 C CA . GLY A 1 321 ? 4.847 -14.412 12.976 1.00 82.19 321 GLY A CA 1
ATOM 2484 C C . GLY A 1 321 ? 5.469 -13.107 13.492 1.00 82.19 321 GLY A C 1
ATOM 2485 O O . GLY A 1 321 ? 5.341 -12.786 14.673 1.00 82.19 321 GLY A O 1
ATOM 2486 N N . GLU A 1 322 ? 6.099 -12.311 12.629 1.00 83.56 322 GLU A N 1
ATOM 2487 C CA . GLU A 1 322 ? 6.705 -11.010 12.947 1.00 83.56 322 GLU A CA 1
ATOM 2488 C C . GLU A 1 322 ? 5.650 -9.884 12.893 1.00 83.56 322 GLU A C 1
ATOM 2490 O O . GLU A 1 322 ? 5.773 -8.902 12.161 1.00 83.56 322 GLU A O 1
ATOM 2495 N N . THR A 1 323 ? 4.565 -10.048 13.658 1.00 78.62 323 THR A N 1
ATOM 2496 C CA . THR A 1 323 ? 3.365 -9.188 13.581 1.00 78.62 323 THR A CA 1
ATOM 2497 C C . THR A 1 323 ? 3.666 -7.738 13.969 1.00 78.62 323 THR A C 1
ATOM 2499 O O . THR A 1 323 ? 3.166 -6.814 13.334 1.00 78.62 323 THR A O 1
ATOM 2502 N N . MET A 1 324 ? 4.517 -7.508 14.973 1.00 72.75 324 MET A N 1
ATOM 2503 C CA . MET A 1 324 ? 4.872 -6.141 15.372 1.00 72.75 324 MET A CA 1
ATOM 2504 C C . MET A 1 324 ? 5.766 -5.453 14.348 1.00 72.75 324 MET A C 1
ATOM 2506 O O . MET A 1 324 ? 5.634 -4.252 14.129 1.00 72.75 324 MET A O 1
ATOM 2510 N N . VAL A 1 325 ? 6.650 -6.211 13.694 1.00 80.31 325 VAL A N 1
ATOM 2511 C CA . VAL A 1 325 ? 7.464 -5.691 12.591 1.00 80.31 325 VAL A CA 1
ATOM 2512 C C . VAL A 1 325 ? 6.558 -5.314 11.420 1.00 80.31 325 VAL A C 1
ATOM 2514 O O . VAL A 1 325 ? 6.698 -4.227 10.868 1.00 80.31 325 VAL A O 1
ATOM 2517 N N . SER A 1 326 ? 5.574 -6.160 11.093 1.00 83.12 326 SER A N 1
ATOM 2518 C CA . SER A 1 326 ? 4.551 -5.838 10.092 1.00 83.12 326 SER A CA 1
ATOM 2519 C C . SER A 1 326 ? 3.793 -4.550 10.431 1.00 83.12 326 SER A C 1
ATOM 2521 O O . SER A 1 326 ? 3.612 -3.704 9.558 1.00 83.12 326 SER A O 1
ATOM 2523 N N . GLU A 1 327 ? 3.333 -4.394 11.675 1.00 76.12 327 GLU A N 1
ATOM 2524 C CA . GLU A 1 327 ? 2.597 -3.196 12.103 1.00 76.12 327 GLU A CA 1
ATOM 2525 C C . GLU A 1 327 ? 3.467 -1.935 11.986 1.00 76.12 327 GLU A C 1
ATOM 2527 O O . GLU A 1 327 ? 2.994 -0.897 11.521 1.00 76.12 327 GLU A O 1
ATOM 2532 N N . ALA A 1 328 ? 4.754 -2.029 12.336 1.00 76.06 328 ALA A N 1
ATOM 2533 C CA . ALA A 1 328 ? 5.702 -0.930 12.175 1.00 76.06 328 ALA A CA 1
ATOM 2534 C C . ALA A 1 328 ? 5.877 -0.533 10.697 1.00 76.06 328 ALA A C 1
ATOM 2536 O O . ALA A 1 328 ? 5.849 0.656 10.384 1.00 76.06 328 ALA A O 1
ATOM 2537 N N . VAL A 1 329 ? 5.982 -1.510 9.785 1.00 76.44 329 VAL A N 1
ATOM 2538 C CA . VAL A 1 329 ? 6.067 -1.266 8.330 1.00 76.44 329 VAL A CA 1
ATOM 2539 C C . VAL A 1 329 ? 4.826 -0.549 7.813 1.00 76.44 329 VAL A C 1
ATOM 2541 O O . VAL A 1 329 ? 4.950 0.465 7.127 1.00 76.44 329 VAL A O 1
ATOM 2544 N N . ILE A 1 330 ? 3.630 -1.044 8.150 1.00 76.50 330 ILE A N 1
ATOM 2545 C CA . ILE A 1 330 ? 2.369 -0.436 7.701 1.00 76.50 330 ILE A CA 1
ATOM 2546 C C . ILE A 1 330 ? 2.221 0.979 8.262 1.00 76.50 330 ILE A C 1
ATOM 2548 O O . ILE A 1 330 ? 1.805 1.881 7.535 1.00 76.50 330 ILE A O 1
ATOM 2552 N N . THR A 1 331 ? 2.551 1.175 9.541 1.00 74.56 331 THR A N 1
ATOM 2553 C CA . THR A 1 331 ? 2.462 2.487 10.197 1.00 74.56 331 THR A CA 1
ATOM 2554 C C . THR A 1 331 ? 3.373 3.486 9.496 1.00 74.56 331 THR A C 1
ATOM 2556 O O . THR A 1 331 ? 2.905 4.528 9.046 1.00 74.56 331 THR A O 1
ATOM 2559 N N . TRP A 1 332 ? 4.639 3.118 9.283 1.00 75.06 332 TRP A N 1
ATOM 2560 C CA . TRP A 1 332 ? 5.598 3.947 8.557 1.00 75.06 332 TRP A CA 1
ATOM 2561 C C . TRP A 1 332 ? 5.124 4.294 7.137 1.00 75.06 332 TRP A C 1
ATOM 2563 O O . TRP A 1 332 ? 5.173 5.458 6.730 1.00 75.06 332 TRP A O 1
ATOM 2573 N N . ALA A 1 333 ? 4.613 3.305 6.396 1.00 74.44 333 ALA A N 1
ATOM 2574 C CA . ALA A 1 333 ? 4.068 3.502 5.054 1.00 74.44 333 ALA A CA 1
ATOM 2575 C C . ALA A 1 333 ? 2.893 4.495 5.061 1.00 74.44 333 ALA A C 1
ATOM 2577 O O . ALA A 1 333 ? 2.839 5.426 4.255 1.00 74.44 333 ALA A O 1
ATOM 2578 N N . CYS A 1 334 ? 1.965 4.323 6.007 1.00 74.50 334 CYS A N 1
ATOM 2579 C CA . CYS A 1 334 ? 0.796 5.181 6.163 1.00 74.50 334 CYS A CA 1
ATOM 2580 C C . CYS A 1 334 ? 1.174 6.617 6.529 1.00 74.50 334 CYS A C 1
ATOM 2582 O O . CYS A 1 334 ? 0.600 7.541 5.955 1.00 74.50 334 CYS A O 1
ATOM 2584 N N . ASP A 1 335 ? 2.123 6.807 7.445 1.00 75.12 335 ASP A N 1
ATOM 2585 C CA . ASP A 1 335 ? 2.577 8.132 7.869 1.00 75.12 335 ASP A CA 1
ATOM 2586 C C . ASP A 1 335 ? 3.209 8.884 6.696 1.00 75.12 335 ASP A C 1
ATOM 2588 O O . ASP A 1 335 ? 2.847 10.027 6.415 1.00 75.12 335 ASP A O 1
ATOM 2592 N N . ARG A 1 336 ? 4.076 8.219 5.921 1.00 75.69 336 ARG A N 1
ATOM 2593 C CA . ARG A 1 336 ? 4.643 8.807 4.698 1.00 75.69 336 ARG A CA 1
ATOM 2594 C C . ARG A 1 336 ? 3.575 9.148 3.670 1.00 75.69 336 ARG A C 1
ATOM 2596 O O . ARG A 1 336 ? 3.620 10.226 3.083 1.00 75.69 336 ARG A O 1
ATOM 2603 N N . LYS A 1 337 ? 2.598 8.264 3.465 1.00 76.81 337 LYS A N 1
ATOM 2604 C CA . LYS A 1 337 ? 1.488 8.509 2.539 1.00 76.81 337 LYS A CA 1
ATOM 2605 C C . LYS A 1 337 ? 0.597 9.666 2.992 1.00 76.81 337 LYS A C 1
ATOM 2607 O O . LYS A 1 337 ? 0.110 10.416 2.148 1.00 76.81 337 LYS A O 1
ATOM 2612 N N . ALA A 1 338 ? 0.401 9.842 4.298 1.00 79.00 338 ALA A N 1
ATOM 2613 C CA . ALA A 1 338 ? -0.315 10.990 4.847 1.00 79.00 338 ALA A CA 1
ATOM 2614 C C . ALA A 1 338 ? 0.428 12.300 4.542 1.00 79.00 338 ALA A C 1
ATOM 2616 O O . ALA A 1 338 ? -0.190 13.237 4.045 1.00 79.00 338 ALA A O 1
ATOM 2617 N N . VAL A 1 339 ? 1.754 12.329 4.731 1.00 81.38 339 VAL A N 1
ATOM 2618 C CA . VAL A 1 339 ? 2.593 13.485 4.363 1.00 81.38 339 VAL A CA 1
ATOM 2619 C C . VAL A 1 339 ? 2.580 13.727 2.848 1.00 81.38 339 VAL A C 1
ATOM 2621 O O . VAL A 1 339 ? 2.483 14.870 2.413 1.00 81.38 339 VAL A O 1
ATOM 2624 N N . GLN A 1 340 ? 2.628 12.678 2.020 1.00 80.81 340 GLN A N 1
ATOM 2625 C CA . GLN A 1 340 ? 2.516 12.818 0.562 1.00 80.81 340 GLN A CA 1
ATOM 2626 C C . GLN A 1 340 ? 1.153 13.384 0.144 1.00 80.81 340 GLN A C 1
ATOM 2628 O O . GLN A 1 340 ? 1.097 14.281 -0.689 1.00 80.81 340 GLN A O 1
ATOM 2633 N N . SER A 1 341 ? 0.066 12.920 0.762 1.00 83.50 341 SER A N 1
ATOM 2634 C CA . SER A 1 341 ? -1.278 13.450 0.495 1.00 83.50 341 SER A CA 1
ATOM 2635 C C . SER A 1 341 ? -1.374 14.928 0.885 1.00 83.50 341 SER A C 1
ATOM 2637 O O . SER A 1 341 ? -1.929 15.722 0.136 1.00 83.50 341 SER A O 1
ATOM 2639 N N . GLU A 1 342 ? -0.760 15.325 2.007 1.00 87.31 342 GLU A N 1
ATOM 2640 C CA . GLU A 1 342 ? -0.648 16.734 2.400 1.00 87.31 342 GLU A CA 1
ATOM 2641 C C . GLU A 1 342 ? 0.124 17.557 1.352 1.00 87.31 342 GLU A C 1
ATOM 2643 O O . GLU A 1 342 ? -0.291 18.664 1.006 1.00 87.31 342 GLU A O 1
ATOM 2648 N N . VAL A 1 343 ? 1.221 17.025 0.798 1.00 84.81 343 VAL A N 1
ATOM 2649 C CA . VAL A 1 343 ? 1.967 17.674 -0.296 1.00 84.81 343 VAL A CA 1
ATOM 2650 C C . VAL A 1 343 ? 1.095 17.859 -1.537 1.00 84.81 343 VAL A C 1
ATOM 2652 O O . VAL A 1 343 ? 1.130 18.940 -2.134 1.00 84.81 343 VAL A O 1
ATOM 2655 N N . ASP A 1 344 ? 0.333 16.836 -1.920 1.00 83.81 344 ASP A N 1
ATOM 2656 C CA . ASP A 1 344 ? -0.524 16.849 -3.107 1.00 83.81 344 ASP A CA 1
ATOM 2657 C C . ASP A 1 344 ? -1.686 17.845 -2.943 1.00 83.81 344 ASP A C 1
ATOM 2659 O O . ASP A 1 344 ? -1.926 18.666 -3.834 1.00 83.81 344 ASP A O 1
ATOM 2663 N N . ASP A 1 345 ? -2.337 17.854 -1.776 1.00 88.06 345 ASP A N 1
ATOM 2664 C CA . ASP A 1 345 ? -3.403 18.801 -1.430 1.00 88.06 345 ASP A CA 1
ATOM 2665 C C . ASP A 1 345 ? -2.887 20.248 -1.437 1.00 88.06 345 ASP A C 1
ATOM 2667 O O . ASP A 1 345 ? -3.494 21.139 -2.042 1.00 88.06 345 ASP A O 1
ATOM 2671 N N . LEU A 1 346 ? -1.720 20.495 -0.829 1.00 89.00 346 LEU A N 1
ATOM 2672 C CA . LEU A 1 346 ? -1.086 21.815 -0.838 1.00 89.00 346 LEU A CA 1
ATOM 2673 C C . LEU A 1 346 ? -0.659 22.232 -2.249 1.00 89.00 346 LEU A C 1
ATOM 2675 O O . LEU A 1 346 ? -0.738 23.411 -2.594 1.00 89.00 346 LEU A O 1
ATOM 2679 N N . GLN A 1 347 ? -0.218 21.292 -3.085 1.00 86.06 347 GLN A N 1
ATOM 2680 C CA . GLN A 1 347 ? 0.116 21.567 -4.480 1.00 86.06 347 GLN A CA 1
ATOM 2681 C C . GLN A 1 347 ? -1.124 21.956 -5.292 1.00 86.06 347 GLN A C 1
ATOM 2683 O O . GLN A 1 347 ? -1.066 22.925 -6.051 1.00 86.06 347 GLN A O 1
ATOM 2688 N N . ALA A 1 348 ? -2.242 21.250 -5.111 1.00 81.19 348 ALA A N 1
ATOM 2689 C CA . ALA A 1 348 ? -3.513 21.593 -5.741 1.00 81.19 348 ALA A CA 1
ATOM 2690 C C . ALA A 1 348 ? -4.013 22.975 -5.286 1.00 81.19 348 ALA A C 1
ATOM 2692 O O . ALA A 1 348 ? -4.428 23.786 -6.116 1.00 81.19 348 ALA A O 1
ATOM 2693 N N . HIS A 1 349 ? -3.898 23.285 -3.990 1.00 83.31 349 HIS A N 1
ATOM 2694 C CA . HIS A 1 349 ? -4.231 24.605 -3.444 1.00 83.31 349 HIS A CA 1
ATOM 2695 C C . HIS A 1 349 ? -3.370 25.718 -4.053 1.00 83.31 349 HIS A C 1
ATOM 2697 O O . HIS A 1 349 ? -3.899 26.716 -4.542 1.00 83.31 349 HIS A O 1
ATOM 2703 N N . LEU A 1 350 ? -2.048 25.533 -4.107 1.00 84.12 350 LEU A N 1
ATOM 2704 C CA . LEU A 1 350 ? -1.110 26.512 -4.673 1.00 84.12 350 LEU A CA 1
ATOM 2705 C C . LEU A 1 350 ? -1.289 26.724 -6.181 1.00 84.12 350 LEU A C 1
ATOM 2707 O O . LEU A 1 350 ? -0.969 27.803 -6.679 1.00 84.12 350 LEU A O 1
ATOM 2711 N N . ALA A 1 351 ? -1.825 25.740 -6.910 1.00 81.31 351 ALA A N 1
ATOM 2712 C CA . ALA A 1 351 ? -2.168 25.904 -8.322 1.00 81.31 351 ALA A CA 1
ATOM 2713 C C . ALA A 1 351 ? -3.293 26.937 -8.536 1.00 81.31 351 ALA A C 1
ATOM 2715 O O . ALA A 1 351 ? -3.314 27.621 -9.559 1.00 81.31 351 ALA A O 1
ATOM 2716 N N . VAL A 1 352 ? -4.202 27.081 -7.565 1.00 91.00 352 VAL A N 1
ATOM 2717 C CA . VAL A 1 352 ? -5.297 28.067 -7.580 1.00 91.00 352 VAL A CA 1
ATOM 2718 C C . VAL A 1 352 ? -4.898 29.359 -6.854 1.00 91.00 352 VAL A C 1
ATOM 2720 O O . VAL A 1 352 ? -5.286 30.454 -7.264 1.00 91.00 352 VAL A O 1
ATOM 2723 N N . HIS A 1 353 ? -4.080 29.243 -5.805 1.00 83.56 353 HIS A N 1
ATOM 2724 C CA . HIS A 1 353 ? -3.663 30.334 -4.923 1.00 83.56 353 HIS A CA 1
ATOM 2725 C C . HIS A 1 353 ? -2.131 30.479 -4.867 1.00 83.56 353 HIS A C 1
ATOM 2727 O O . HIS A 1 353 ? -1.521 30.282 -3.815 1.00 83.56 353 HIS A O 1
ATOM 2733 N N . PRO A 1 354 ? -1.473 30.891 -5.966 1.00 78.75 354 PRO A N 1
ATOM 2734 C CA . PRO A 1 354 ? -0.009 30.901 -6.061 1.00 78.75 354 PRO A CA 1
ATOM 2735 C C . PRO A 1 354 ? 0.690 31.910 -5.133 1.00 78.75 354 PRO A C 1
ATOM 2737 O O . PRO A 1 354 ? 1.911 31.879 -5.006 1.00 78.75 354 PRO A O 1
ATOM 2740 N N . GLN A 1 355 ? -0.058 32.817 -4.495 1.00 92.00 355 GLN A N 1
ATOM 2741 C CA . GLN A 1 355 ? 0.468 33.806 -3.544 1.00 92.00 355 GLN A CA 1
ATOM 2742 C C . GLN A 1 355 ? 0.287 33.392 -2.073 1.00 92.00 355 GLN A C 1
ATOM 2744 O O . GLN A 1 355 ? 0.607 34.172 -1.177 1.00 92.00 355 GLN A O 1
ATOM 2749 N N . ASP A 1 356 ? -0.219 32.185 -1.797 1.00 91.00 356 ASP A N 1
ATOM 2750 C CA . ASP A 1 356 ? -0.323 31.664 -0.432 1.00 91.00 356 ASP A CA 1
ATOM 2751 C C . ASP A 1 356 ? 1.043 31.162 0.069 1.00 91.00 356 ASP A C 1
ATOM 2753 O O . ASP A 1 356 ? 1.402 29.984 -0.020 1.00 91.00 356 ASP A O 1
ATOM 2757 N N . PHE A 1 357 ? 1.842 32.094 0.590 1.00 89.94 357 PHE A N 1
ATOM 2758 C CA . PHE A 1 357 ? 3.188 31.802 1.083 1.00 89.94 357 PHE A CA 1
ATOM 2759 C C . PHE A 1 357 ? 3.201 30.863 2.300 1.00 89.94 357 PHE A C 1
ATOM 2761 O O . PHE A 1 357 ? 4.196 30.169 2.513 1.00 89.94 357 PHE A O 1
ATOM 2768 N N . ALA A 1 358 ? 2.119 30.814 3.087 1.00 91.50 358 ALA A N 1
ATOM 2769 C CA . ALA A 1 358 ? 2.012 29.912 4.231 1.00 91.50 358 ALA A CA 1
ATOM 2770 C C . ALA A 1 358 ? 1.839 28.462 3.760 1.00 91.50 358 ALA A C 1
ATOM 2772 O O . ALA A 1 358 ? 2.594 27.587 4.191 1.00 91.50 358 ALA A O 1
ATOM 2773 N N . ALA A 1 359 ? 0.936 28.227 2.801 1.00 83.69 359 ALA A N 1
ATOM 2774 C CA . ALA A 1 359 ? 0.773 26.921 2.165 1.00 83.69 359 ALA A CA 1
ATOM 2775 C C . ALA A 1 359 ? 2.053 26.473 1.434 1.00 83.69 359 ALA A C 1
ATOM 2777 O O . ALA A 1 359 ? 2.450 25.310 1.524 1.00 83.69 359 ALA A O 1
ATOM 2778 N N . ALA A 1 360 ? 2.761 27.398 0.773 1.00 80.56 360 ALA A N 1
ATOM 2779 C CA . ALA A 1 360 ? 4.044 27.107 0.128 1.00 80.56 360 ALA A CA 1
ATOM 2780 C C . ALA A 1 360 ? 5.124 26.672 1.136 1.00 80.56 360 ALA A C 1
ATOM 2782 O O . ALA A 1 360 ? 5.838 25.694 0.897 1.00 80.56 360 ALA A O 1
ATOM 2783 N N . ALA A 1 361 ? 5.222 27.355 2.281 1.00 89.75 361 ALA A N 1
ATOM 2784 C CA . ALA A 1 361 ? 6.148 26.988 3.350 1.00 89.75 361 ALA A CA 1
ATOM 2785 C C . ALA A 1 361 ? 5.796 25.629 3.981 1.00 89.75 361 ALA A C 1
ATOM 2787 O O . ALA A 1 361 ? 6.691 24.820 4.236 1.00 89.75 361 ALA A O 1
ATOM 2788 N N . GLN A 1 362 ? 4.505 25.349 4.187 1.00 91.31 362 GLN A N 1
ATOM 2789 C CA . GLN A 1 362 ? 4.032 24.060 4.697 1.00 91.31 362 GLN A CA 1
ATOM 2790 C C . GLN A 1 362 ? 4.356 22.920 3.724 1.00 91.31 362 GLN A C 1
ATOM 2792 O O . GLN A 1 362 ? 4.921 21.909 4.139 1.00 91.31 362 GLN A O 1
ATOM 2797 N N . ARG A 1 363 ? 4.129 23.120 2.419 1.00 90.00 363 ARG A N 1
ATOM 2798 C CA . ARG A 1 363 ? 4.479 22.138 1.383 1.00 90.00 363 ARG A CA 1
ATOM 2799 C C . ARG A 1 363 ? 5.977 21.860 1.368 1.00 90.00 363 ARG A C 1
ATOM 2801 O O . ARG A 1 363 ? 6.385 20.706 1.292 1.00 90.00 363 ARG A O 1
ATOM 2808 N N . GLN A 1 364 ? 6.805 22.900 1.480 1.00 85.94 364 GLN A N 1
ATOM 2809 C CA . GLN A 1 364 ? 8.259 22.738 1.542 1.00 85.94 364 GLN A CA 1
ATOM 2810 C C . GLN A 1 364 ? 8.694 21.943 2.780 1.00 85.94 364 GLN A C 1
ATOM 2812 O O . GLN A 1 364 ? 9.600 21.115 2.690 1.00 85.94 364 GLN A O 1
ATOM 2817 N N . LYS A 1 365 ? 8.045 22.164 3.929 1.00 90.06 365 LYS A N 1
ATOM 2818 C CA . LYS A 1 365 ? 8.295 21.399 5.156 1.00 90.06 365 LYS A CA 1
ATOM 2819 C C . LYS A 1 365 ? 7.903 19.927 4.996 1.00 90.06 365 LYS A C 1
ATOM 2821 O O . LYS A 1 365 ? 8.696 19.064 5.360 1.00 90.06 365 LYS A O 1
ATOM 2826 N N . ALA A 1 366 ? 6.737 19.639 4.422 1.00 85.31 366 ALA A N 1
ATOM 2827 C CA . ALA A 1 366 ? 6.282 18.272 4.161 1.00 85.31 366 ALA A CA 1
ATOM 2828 C C . ALA A 1 366 ? 7.197 17.545 3.150 1.00 85.31 366 ALA A C 1
ATOM 2830 O O . ALA A 1 366 ? 7.640 16.425 3.394 1.00 85.31 366 ALA A O 1
ATOM 2831 N N . LEU A 1 367 ? 7.613 18.218 2.071 1.00 82.75 367 LEU A N 1
ATOM 2832 C CA . LEU A 1 367 ? 8.612 17.696 1.125 1.00 82.75 367 LEU A CA 1
ATOM 2833 C C . LEU A 1 367 ? 9.969 17.415 1.787 1.00 82.75 367 LEU A C 1
ATOM 2835 O O . LEU A 1 367 ? 10.625 16.425 1.454 1.00 82.75 367 LEU A O 1
ATOM 2839 N N . ALA A 1 368 ? 10.387 18.257 2.737 1.00 83.75 368 ALA A N 1
ATOM 2840 C CA . ALA A 1 368 ? 11.600 18.029 3.515 1.00 83.75 368 ALA A CA 1
ATOM 2841 C C . ALA A 1 368 ? 11.466 16.807 4.438 1.00 83.75 368 ALA A C 1
ATOM 2843 O O . ALA A 1 368 ? 12.433 16.070 4.583 1.00 83.75 368 ALA A O 1
ATOM 2844 N N . GLN A 1 369 ? 10.284 16.548 5.008 1.00 82.00 369 GLN A N 1
ATOM 2845 C CA . GLN A 1 369 ? 10.018 15.333 5.790 1.00 82.00 369 GLN A CA 1
ATOM 2846 C C . GLN A 1 369 ? 10.073 14.069 4.923 1.00 82.00 369 GLN A C 1
ATOM 2848 O O . GLN A 1 369 ? 10.636 13.064 5.345 1.00 82.00 369 GLN A O 1
ATOM 2853 N N . LEU A 1 370 ? 9.550 14.120 3.694 1.00 74.19 370 LEU A N 1
ATOM 2854 C CA . LEU A 1 370 ? 9.625 12.990 2.761 1.00 74.19 370 LEU A CA 1
ATOM 2855 C C . LEU A 1 370 ? 11.053 12.705 2.286 1.00 74.19 370 LEU A C 1
ATOM 2857 O O . LEU A 1 370 ? 11.380 11.538 2.054 1.00 74.19 370 LEU A O 1
ATOM 2861 N N . SER A 1 371 ? 11.863 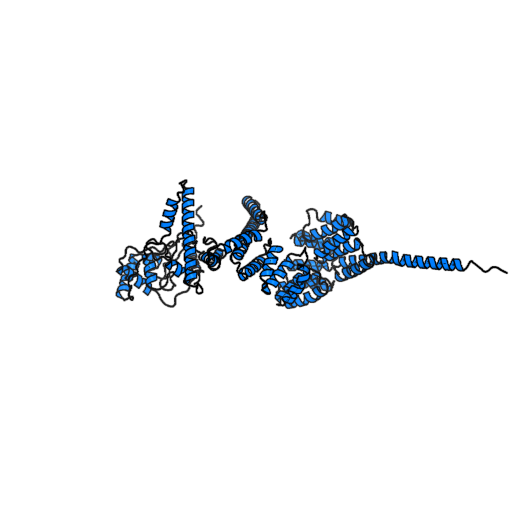13.763 2.152 1.00 66.38 371 SER A N 1
ATOM 2862 C CA . SER A 1 371 ? 13.249 13.738 1.662 1.00 66.38 371 SER A CA 1
ATOM 2863 C C . SER A 1 371 ? 14.305 13.550 2.754 1.00 66.38 371 SER A C 1
ATOM 2865 O O . SER A 1 371 ? 15.471 13.362 2.415 1.00 66.38 371 SER A O 1
ATOM 2867 N N . ALA A 1 372 ? 13.954 13.658 4.040 1.00 58.94 372 ALA A N 1
ATOM 2868 C CA . ALA A 1 372 ? 14.912 13.527 5.131 1.00 58.94 372 ALA A CA 1
ATOM 2869 C C . ALA A 1 372 ? 15.403 12.069 5.212 1.00 58.94 372 ALA A C 1
ATOM 2871 O O . ALA A 1 372 ? 14.596 11.182 5.496 1.00 58.94 372 ALA A O 1
ATOM 2872 N N . PRO A 1 373 ? 16.698 11.790 4.971 1.00 49.50 373 PRO A N 1
ATOM 2873 C CA . PRO A 1 373 ? 17.244 10.472 5.243 1.00 49.50 373 PRO A CA 1
ATOM 2874 C C . PRO A 1 373 ? 17.338 10.310 6.761 1.00 49.50 373 PRO A C 1
ATOM 2876 O O . PRO A 1 373 ? 18.007 11.106 7.427 1.00 49.50 373 PRO A O 1
ATOM 2879 N N . ASP A 1 374 ? 16.691 9.293 7.325 1.00 46.09 374 ASP A N 1
ATOM 2880 C CA . ASP A 1 374 ? 16.953 8.930 8.716 1.00 46.09 374 ASP A CA 1
ATOM 2881 C C . ASP A 1 374 ? 18.417 8.476 8.826 1.00 46.09 374 ASP A C 1
ATOM 2883 O O . ASP A 1 374 ? 18.879 7.554 8.155 1.00 46.09 374 ASP A O 1
ATOM 2887 N N . ALA A 1 375 ? 19.196 9.201 9.625 1.00 39.03 375 ALA A N 1
ATOM 2888 C CA . ALA A 1 375 ? 20.643 9.328 9.465 1.00 39.03 375 ALA A CA 1
ATOM 2889 C C . ALA A 1 375 ? 21.495 8.101 9.861 1.00 39.03 375 ALA A C 1
ATOM 2891 O O . ALA A 1 375 ? 22.699 8.261 10.049 1.00 39.03 375 ALA A O 1
ATOM 2892 N N . THR A 1 376 ? 20.950 6.884 9.989 1.00 39.59 376 THR A N 1
ATOM 2893 C CA . THR A 1 376 ? 21.780 5.689 10.299 1.00 39.59 376 THR A CA 1
ATOM 2894 C C . THR A 1 376 ? 21.327 4.346 9.713 1.00 39.59 376 THR A C 1
ATOM 2896 O O . THR A 1 376 ? 22.083 3.382 9.789 1.00 39.59 376 THR A O 1
ATOM 2899 N N . ALA A 1 377 ? 20.166 4.255 9.076 1.00 39.22 377 ALA A N 1
ATOM 2900 C CA . ALA A 1 377 ? 19.721 3.114 8.277 1.00 39.22 377 ALA A CA 1
ATOM 2901 C C . ALA A 1 377 ? 18.478 3.584 7.517 1.00 39.22 377 ALA A C 1
ATOM 2903 O O . ALA A 1 377 ? 17.801 4.493 7.999 1.00 39.22 377 ALA A O 1
ATOM 2904 N N . GLY A 1 378 ? 18.124 2.956 6.393 1.00 45.31 378 GLY A N 1
ATOM 2905 C CA . GLY A 1 378 ? 16.746 3.066 5.909 1.00 45.31 378 GLY A CA 1
ATOM 2906 C C . GLY A 1 378 ? 15.771 2.845 7.085 1.00 45.31 378 GLY A C 1
ATOM 2907 O O . GLY A 1 378 ? 16.099 2.126 8.039 1.00 45.31 378 GLY A O 1
ATOM 2908 N N . PRO A 1 379 ? 14.596 3.480 7.103 1.00 51.62 379 PRO A N 1
ATOM 2909 C CA . PRO A 1 379 ? 13.691 3.409 8.249 1.00 51.62 379 PRO A CA 1
ATOM 2910 C C . PRO A 1 379 ? 13.277 1.968 8.596 1.00 51.62 379 PRO A C 1
ATOM 2912 O O . PRO A 1 379 ? 12.992 1.676 9.757 1.00 51.62 379 PRO A O 1
ATOM 2915 N N . TYR A 1 380 ? 13.328 1.033 7.639 1.00 54.50 380 TYR A N 1
ATOM 2916 C CA . TYR A 1 380 ? 12.969 -0.356 7.893 1.00 54.50 380 TYR A CA 1
ATOM 2917 C C . TYR A 1 380 ? 13.957 -1.130 8.791 1.00 54.50 380 TYR A C 1
ATOM 2919 O O . TYR A 1 380 ? 13.487 -1.613 9.814 1.00 54.50 380 TYR A O 1
ATOM 2927 N N . PRO A 1 381 ? 15.286 -1.249 8.555 1.00 56.75 381 PRO A N 1
ATOM 2928 C CA . PRO A 1 381 ? 16.133 -2.057 9.442 1.00 56.75 381 PRO A CA 1
ATOM 2929 C C . PRO A 1 381 ? 16.148 -1.604 10.907 1.00 56.75 381 PRO A C 1
ATOM 2931 O O . PRO A 1 381 ? 16.158 -2.449 11.798 1.00 56.75 381 PRO A O 1
ATOM 2934 N N . ALA A 1 382 ? 16.119 -0.294 11.182 1.00 58.22 382 ALA A N 1
ATOM 2935 C CA . ALA A 1 382 ? 16.154 0.220 12.552 1.00 58.22 382 ALA A CA 1
ATOM 2936 C C . ALA A 1 382 ? 14.798 0.082 13.264 1.00 58.22 382 ALA A C 1
ATOM 2938 O O . ALA A 1 382 ? 14.755 -0.423 14.389 1.00 58.22 382 ALA A O 1
ATOM 2939 N N . ALA A 1 383 ? 13.693 0.462 12.609 1.00 57.56 383 ALA A N 1
ATOM 2940 C CA . ALA A 1 383 ? 12.354 0.310 13.176 1.00 57.56 383 ALA A CA 1
ATOM 2941 C C . ALA A 1 383 ? 11.946 -1.167 13.273 1.00 57.56 383 ALA A C 1
ATOM 2943 O O . ALA A 1 383 ? 11.358 -1.567 14.273 1.00 57.56 383 ALA A O 1
ATOM 2944 N N . ALA A 1 384 ? 12.318 -2.004 12.299 1.00 60.72 384 ALA A N 1
ATOM 2945 C CA . ALA A 1 384 ? 12.103 -3.448 12.342 1.00 60.72 384 ALA A CA 1
ATOM 2946 C C . ALA A 1 384 ? 12.954 -4.122 13.417 1.00 60.72 384 ALA A C 1
ATOM 2948 O O . ALA A 1 384 ? 12.442 -4.983 14.123 1.00 60.72 384 ALA A O 1
ATOM 2949 N N . ALA A 1 385 ? 14.218 -3.725 13.601 1.00 62.00 385 ALA A N 1
ATOM 2950 C CA . ALA A 1 385 ? 15.049 -4.256 14.682 1.00 62.00 385 ALA A CA 1
ATOM 2951 C C . ALA A 1 385 ? 14.514 -3.850 16.062 1.00 62.00 385 ALA A C 1
ATOM 2953 O O . ALA A 1 385 ? 14.457 -4.687 16.961 1.00 62.00 385 ALA A O 1
ATOM 2954 N N . GLN A 1 386 ? 14.072 -2.598 16.228 1.00 65.31 386 GLN A N 1
ATOM 2955 C CA . GLN A 1 386 ? 13.423 -2.139 17.458 1.00 65.31 386 GLN A CA 1
ATOM 2956 C C . GLN A 1 386 ? 12.088 -2.848 17.690 1.00 65.31 386 GLN A C 1
ATOM 2958 O O . GLN A 1 386 ? 11.841 -3.300 18.803 1.00 65.31 386 GLN A O 1
ATOM 2963 N N . ALA A 1 387 ? 11.258 -3.010 16.658 1.00 65.50 387 ALA A N 1
ATOM 2964 C CA . ALA A 1 387 ? 9.989 -3.725 16.746 1.00 65.50 387 ALA A CA 1
ATOM 2965 C C . ALA A 1 387 ? 10.191 -5.222 17.023 1.00 65.50 387 ALA A C 1
ATOM 2967 O O . ALA A 1 387 ? 9.467 -5.791 17.831 1.00 65.50 387 ALA A O 1
ATOM 2968 N N . ALA A 1 388 ? 11.196 -5.862 16.424 1.00 66.25 388 ALA A N 1
ATOM 2969 C CA . ALA A 1 388 ? 11.533 -7.260 16.678 1.00 66.25 388 ALA A CA 1
ATOM 2970 C C . ALA A 1 388 ? 12.075 -7.461 18.101 1.00 66.25 388 ALA A C 1
ATOM 2972 O O . ALA A 1 388 ? 11.666 -8.396 18.790 1.00 66.25 388 ALA A O 1
ATOM 2973 N N . ALA A 1 389 ? 12.953 -6.566 18.568 1.00 66.25 389 ALA A N 1
ATOM 2974 C CA . ALA A 1 389 ? 13.441 -6.572 19.945 1.00 66.25 389 ALA A CA 1
ATOM 2975 C C . ALA A 1 389 ? 12.298 -6.324 20.941 1.00 66.25 389 ALA A C 1
ATOM 2977 O O . ALA A 1 389 ? 12.168 -7.055 21.923 1.00 66.25 389 ALA A O 1
ATOM 2978 N N . ALA A 1 390 ? 11.424 -5.356 20.649 1.00 66.56 390 ALA A N 1
ATOM 2979 C CA . ALA A 1 390 ? 10.224 -5.093 21.430 1.00 66.56 390 ALA A CA 1
ATOM 2980 C C . ALA A 1 390 ? 9.325 -6.337 21.475 1.00 66.56 390 ALA A C 1
ATOM 2982 O O . ALA A 1 390 ? 8.961 -6.760 22.566 1.00 66.56 390 ALA A O 1
ATOM 2983 N N . GLN A 1 391 ? 9.071 -7.003 20.343 1.00 67.19 391 GLN A N 1
ATOM 2984 C CA . GLN A 1 391 ? 8.224 -8.200 20.268 1.00 67.19 391 GLN A CA 1
ATOM 2985 C C . GLN A 1 391 ? 8.741 -9.353 21.128 1.00 67.19 391 GLN A C 1
ATOM 2987 O O . GLN A 1 391 ? 7.953 -10.049 21.763 1.00 67.19 391 GLN A O 1
ATOM 2992 N N . GLN A 1 392 ? 10.060 -9.548 21.181 1.00 67.44 392 GLN A N 1
ATOM 2993 C CA . GLN A 1 392 ? 10.670 -10.570 22.037 1.00 67.44 392 GLN A CA 1
ATOM 2994 C C . GLN A 1 392 ? 10.577 -10.228 23.531 1.00 67.44 392 GLN A C 1
ATOM 2996 O O . GLN A 1 392 ? 10.592 -11.133 24.363 1.00 67.44 392 GLN A O 1
ATOM 3001 N N . SER A 1 393 ? 10.483 -8.941 23.871 1.00 69.94 393 SER A N 1
ATOM 3002 C CA . SER A 1 393 ? 10.380 -8.451 25.251 1.00 69.94 393 SER A CA 1
ATOM 3003 C C . SER A 1 393 ? 8.944 -8.197 25.732 1.00 69.94 393 SER A C 1
ATOM 3005 O O . SER A 1 393 ? 8.721 -8.066 26.934 1.00 69.94 393 SER A O 1
ATOM 3007 N N . GLU A 1 394 ? 7.970 -8.115 24.822 1.00 76.94 394 GLU A N 1
ATOM 3008 C CA . GLU A 1 394 ? 6.587 -7.771 25.149 1.00 76.94 394 GLU A CA 1
ATOM 3009 C C . GLU A 1 394 ? 5.819 -8.943 25.774 1.00 76.94 394 GLU A C 1
ATOM 3011 O O . GLU A 1 394 ? 5.985 -10.111 25.407 1.00 76.94 394 GLU A O 1
ATOM 3016 N N . SER A 1 395 ? 4.925 -8.616 26.713 1.00 87.31 395 SER A N 1
ATOM 3017 C CA . SER A 1 395 ? 4.094 -9.606 27.398 1.00 87.31 395 SER A CA 1
ATOM 3018 C C . SER A 1 395 ? 3.152 -10.334 26.419 1.00 87.31 395 SER A C 1
ATOM 3020 O O . SER A 1 395 ? 2.727 -9.754 25.415 1.00 87.31 395 SER A O 1
ATOM 3022 N N . PRO A 1 396 ? 2.743 -11.585 26.710 1.00 89.62 396 PRO A N 1
ATOM 3023 C CA . PRO A 1 396 ? 1.791 -12.312 25.866 1.00 89.62 396 PRO A CA 1
ATOM 3024 C C . PRO A 1 396 ? 0.487 -11.545 25.600 1.00 89.62 396 PRO A C 1
ATOM 3026 O O . PRO A 1 396 ? -0.036 -11.577 24.488 1.00 89.62 396 PRO A O 1
ATOM 3029 N N . GLY A 1 397 ? -0.025 -10.811 26.597 1.00 91.81 397 GLY A N 1
ATOM 3030 C CA . GLY A 1 397 ? -1.224 -9.986 26.430 1.00 91.81 397 GLY A CA 1
ATOM 3031 C C . GLY A 1 397 ? -1.024 -8.830 25.465 1.00 91.81 397 GLY A C 1
ATOM 3032 O O . GLY A 1 397 ? -1.913 -8.506 24.679 1.00 91.81 397 GLY A O 1
ATOM 3033 N N . ARG A 1 398 ? 0.165 -8.235 25.473 1.00 89.44 398 ARG A N 1
ATOM 3034 C CA . ARG A 1 398 ? 0.504 -7.134 24.586 1.00 89.44 398 ARG A CA 1
ATOM 3035 C C . ARG A 1 398 ? 0.645 -7.600 23.131 1.00 89.44 398 ARG A C 1
ATOM 3037 O O . ARG A 1 398 ? 0.086 -6.961 22.242 1.00 89.44 398 ARG A O 1
ATOM 3044 N N . GLN A 1 399 ? 1.248 -8.766 22.903 1.00 86.50 399 GLN A N 1
ATOM 3045 C CA . GLN A 1 399 ? 1.288 -9.402 21.580 1.00 86.50 399 GLN A CA 1
ATOM 3046 C C . GLN A 1 399 ? -0.124 -9.726 21.059 1.00 86.50 399 GLN A C 1
ATOM 3048 O O . GLN A 1 399 ? -0.436 -9.468 19.895 1.00 86.50 399 GLN A O 1
ATOM 3053 N N . LEU A 1 400 ? -1.010 -10.237 21.928 1.00 90.81 400 LEU A N 1
ATOM 3054 C CA . LEU A 1 400 ? -2.425 -10.439 21.594 1.00 90.81 400 LEU A CA 1
ATOM 3055 C C . LEU A 1 400 ? -3.113 -9.116 21.236 1.00 90.81 400 LEU A C 1
ATOM 3057 O O . LEU A 1 400 ? -3.859 -9.060 20.260 1.00 90.81 400 LEU A O 1
ATOM 3061 N N . TYR A 1 401 ? -2.844 -8.044 21.984 1.00 92.31 401 TYR A N 1
ATOM 3062 C CA . TYR A 1 401 ? -3.407 -6.725 21.711 1.00 92.31 401 TYR A CA 1
ATOM 3063 C C . TYR A 1 401 ? -2.975 -6.191 20.340 1.00 92.31 401 TYR A C 1
ATOM 3065 O O . TYR A 1 401 ? -3.824 -5.734 19.577 1.00 92.31 401 TYR A O 1
ATOM 3073 N N . VAL A 1 402 ? -1.686 -6.267 19.993 1.00 86.81 402 VAL A N 1
ATOM 3074 C CA . VAL A 1 402 ? -1.211 -5.838 18.665 1.00 86.81 402 VAL A CA 1
ATOM 3075 C C . VAL A 1 402 ? -1.901 -6.648 17.568 1.00 86.81 402 VAL A C 1
ATOM 3077 O O . VAL A 1 402 ? -2.385 -6.098 16.588 1.00 86.81 402 VAL A O 1
ATOM 3080 N N . ARG A 1 403 ? -2.055 -7.957 17.766 1.00 84.69 403 ARG A N 1
ATOM 3081 C CA . ARG A 1 403 ? -2.695 -8.823 16.775 1.00 84.69 403 ARG A CA 1
ATOM 3082 C C . ARG A 1 403 ? -4.189 -8.545 16.568 1.00 84.69 403 ARG A C 1
ATOM 3084 O O . ARG A 1 403 ? -4.672 -8.669 15.446 1.00 84.69 403 ARG A O 1
ATOM 3091 N N . HIS A 1 404 ? -4.930 -8.243 17.634 1.00 89.56 404 HIS A N 1
ATOM 3092 C CA . HIS A 1 404 ? -6.400 -8.213 17.598 1.00 89.56 404 HIS A CA 1
ATOM 3093 C C . HIS A 1 404 ? -7.011 -6.812 17.725 1.00 89.56 404 HIS A C 1
ATOM 3095 O O . HIS A 1 404 ? -8.152 -6.610 17.311 1.00 89.56 404 HIS A O 1
ATOM 3101 N N . CYS A 1 405 ? -6.278 -5.849 18.286 1.00 91.62 405 CYS A N 1
ATOM 3102 C CA . CYS A 1 405 ? -6.831 -4.568 18.722 1.00 91.62 405 CYS A CA 1
ATOM 3103 C C . CYS A 1 405 ? -6.137 -3.345 18.098 1.00 91.62 405 CYS A C 1
ATOM 3105 O O . CYS A 1 405 ? -6.828 -2.350 17.857 1.00 91.62 405 CYS A O 1
ATOM 3107 N N . SER A 1 406 ? -4.822 -3.378 17.819 1.00 90.25 406 SER A N 1
ATOM 3108 C CA . SER A 1 406 ? -4.068 -2.172 17.402 1.00 90.25 406 SER A CA 1
ATOM 3109 C C . SER A 1 406 ? -4.526 -1.586 16.071 1.00 90.25 406 SER A C 1
ATOM 3111 O O . SER A 1 406 ? -4.563 -0.366 15.930 1.00 90.25 406 SER A O 1
ATOM 3113 N N . VAL A 1 407 ? -4.980 -2.427 15.140 1.00 86.62 407 VAL A N 1
ATOM 3114 C CA . VAL A 1 407 ? -5.540 -2.007 13.846 1.00 86.62 407 VAL A CA 1
ATOM 3115 C C . VAL A 1 407 ? -6.599 -0.911 14.004 1.00 86.62 407 VAL A C 1
ATOM 3117 O O . VAL A 1 407 ? -6.625 0.057 13.244 1.00 86.62 407 VAL A O 1
ATOM 3120 N N . CYS A 1 408 ? -7.456 -1.040 15.020 1.00 91.62 408 CYS A N 1
ATOM 3121 C CA . CYS A 1 408 ? -8.512 -0.078 15.319 1.00 91.62 408 CYS A CA 1
ATOM 3122 C C . CYS A 1 408 ? -8.093 0.899 16.425 1.00 91.62 408 CYS A C 1
ATOM 3124 O O . CYS A 1 408 ? -8.217 2.109 16.267 1.00 91.62 408 CYS A O 1
ATOM 3126 N N . HIS A 1 409 ? -7.601 0.393 17.555 1.00 93.50 409 HIS A N 1
ATOM 3127 C CA . HIS A 1 409 ? -7.347 1.200 18.753 1.00 93.50 409 HIS A CA 1
ATOM 3128 C C . HIS A 1 409 ? -5.956 1.848 18.793 1.00 93.50 409 HIS A C 1
ATOM 3130 O O . HIS A 1 409 ? -5.666 2.589 19.727 1.00 93.50 409 HIS A O 1
ATOM 3136 N N . GLY A 1 410 ? -5.110 1.595 17.797 1.00 89.06 410 GLY A N 1
ATOM 3137 C CA . GLY A 1 410 ? -3.718 2.033 17.751 1.00 89.06 410 GLY A CA 1
ATOM 3138 C C . GLY A 1 410 ? -2.815 1.147 18.606 1.00 89.06 410 GLY A C 1
ATOM 3139 O O . GLY A 1 410 ? -3.280 0.532 19.577 1.00 89.06 410 GLY A O 1
ATOM 3140 N N . PRO A 1 411 ? -1.508 1.075 18.304 1.00 84.31 411 PRO A N 1
ATOM 3141 C CA . PRO A 1 411 ? -0.571 0.326 19.127 1.00 84.31 411 PRO A CA 1
ATOM 3142 C C . PRO A 1 411 ? -0.552 0.861 20.562 1.00 84.31 411 PRO A C 1
ATOM 3144 O O . PRO A 1 411 ? -0.406 0.068 21.477 1.00 84.31 411 PRO A O 1
ATOM 3147 N N . GLN A 1 412 ? -0.780 2.152 20.814 1.00 86.94 412 GLN A N 1
ATOM 3148 C CA . GLN A 1 412 ? -0.782 2.708 22.178 1.00 86.94 412 GLN A CA 1
ATOM 3149 C C . GLN A 1 412 ? -2.156 2.714 22.873 1.00 86.94 412 GLN A C 1
ATOM 3151 O O . GLN A 1 412 ? -2.244 3.094 24.044 1.00 86.94 412 GLN A O 1
ATOM 3156 N N . GLY A 1 413 ? -3.224 2.287 22.187 1.00 92.50 413 GLY A N 1
ATOM 3157 C CA . GLY A 1 413 ? -4.595 2.340 22.711 1.00 92.50 413 GLY A CA 1
ATOM 3158 C C . GLY A 1 413 ? -5.224 3.732 22.676 1.00 92.50 413 GLY A C 1
ATOM 3159 O O . GLY A 1 413 ? -6.187 3.993 23.390 1.00 92.50 413 GLY A O 1
ATOM 3160 N N . ASP A 1 414 ? -4.684 4.644 21.877 1.00 91.25 414 ASP A N 1
ATOM 3161 C CA . ASP A 1 414 ? -5.113 6.038 21.744 1.00 91.25 414 ASP A CA 1
ATOM 3162 C C . ASP A 1 414 ? -6.305 6.244 20.789 1.00 91.25 414 ASP A C 1
ATOM 3164 O O . ASP A 1 414 ? -6.814 7.358 20.665 1.00 91.25 414 ASP A O 1
ATOM 3168 N N . GLY A 1 415 ? -6.791 5.176 20.153 1.00 90.88 415 GLY A N 1
ATOM 3169 C CA . GLY A 1 415 ? -7.873 5.230 19.170 1.00 90.88 415 GLY A CA 1
ATOM 3170 C C . GLY A 1 415 ? -7.416 5.670 17.775 1.00 90.88 415 GLY A C 1
ATOM 3171 O O . GLY A 1 415 ? -8.266 5.939 16.926 1.00 90.88 415 GLY A O 1
ATOM 3172 N N . ALA A 1 416 ? -6.101 5.738 17.527 1.00 86.69 416 ALA A N 1
ATOM 3173 C CA . ALA A 1 416 ? -5.507 6.192 16.269 1.00 86.69 416 ALA A CA 1
ATOM 3174 C C . ALA A 1 416 ? -4.952 5.041 15.407 1.00 86.69 416 ALA A C 1
ATOM 3176 O O . ALA A 1 416 ? -4.004 5.228 14.648 1.00 86.69 416 ALA A O 1
ATOM 3177 N N . GLY A 1 417 ? -5.538 3.841 15.499 1.00 85.56 417 GLY A N 1
ATOM 3178 C CA . GLY A 1 417 ? -5.157 2.721 14.632 1.00 85.56 417 GLY A CA 1
ATOM 3179 C C . GLY A 1 417 ? -5.390 3.033 13.154 1.00 85.56 417 GLY A C 1
ATOM 3180 O O . GLY A 1 417 ? -6.241 3.856 12.813 1.00 85.56 417 GLY A O 1
ATOM 3181 N N . TYR A 1 418 ? -4.673 2.369 12.245 1.00 79.94 418 TYR A N 1
ATOM 3182 C CA . TYR A 1 418 ? -4.759 2.691 10.813 1.00 79.94 418 TYR A CA 1
ATOM 3183 C C . TYR A 1 418 ? -6.185 2.534 10.242 1.00 79.94 418 TYR A C 1
ATOM 3185 O O . TYR A 1 418 ? -6.564 3.229 9.294 1.00 79.94 418 TYR A O 1
ATOM 3193 N N . ALA A 1 419 ? -7.008 1.652 10.826 1.00 84.88 419 ALA A N 1
ATOM 3194 C CA . ALA A 1 419 ? -8.406 1.473 10.442 1.00 84.88 419 ALA A CA 1
ATOM 3195 C C . ALA A 1 419 ? -9.341 2.535 11.043 1.00 84.88 419 ALA A C 1
ATOM 3197 O O . ALA A 1 419 ? -10.469 2.672 10.571 1.00 84.88 419 ALA A O 1
ATOM 3198 N N . ALA A 1 420 ? -8.899 3.320 12.033 1.00 86.69 420 ALA A N 1
ATOM 3199 C CA . ALA A 1 420 ? -9.726 4.288 12.759 1.00 86.69 420 ALA A CA 1
ATOM 3200 C C . ALA A 1 420 ? -10.404 5.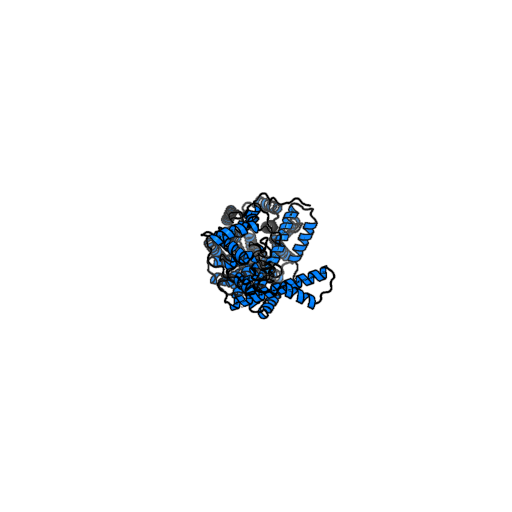318 11.841 1.00 86.69 420 ALA A C 1
ATOM 3202 O O . ALA A 1 420 ? -11.525 5.743 12.118 1.00 86.69 420 ALA A O 1
ATOM 3203 N N . ARG A 1 421 ? -9.761 5.684 10.722 1.00 81.62 421 ARG A N 1
ATOM 3204 C CA . ARG A 1 421 ? -10.328 6.601 9.714 1.00 81.62 421 ARG A CA 1
ATOM 3205 C C . ARG A 1 421 ? -11.426 5.978 8.841 1.00 81.62 421 ARG A C 1
ATOM 3207 O O . ARG A 1 421 ? -12.181 6.714 8.216 1.00 81.62 421 ARG A O 1
ATOM 3214 N N . HIS A 1 422 ? -11.521 4.649 8.798 1.00 83.69 422 HIS A N 1
ATOM 3215 C CA . HIS A 1 422 ? -12.459 3.904 7.948 1.00 83.69 422 HIS A CA 1
ATOM 3216 C C . HIS A 1 422 ? -13.621 3.269 8.727 1.00 83.69 422 HIS A C 1
ATOM 3218 O O . HIS A 1 422 ? -14.497 2.652 8.123 1.00 83.69 422 HIS A O 1
ATOM 3224 N N . VAL A 1 423 ? -13.644 3.391 10.057 1.00 87.44 423 VAL A N 1
ATOM 3225 C CA . VAL A 1 423 ? -14.676 2.790 10.912 1.00 87.44 423 VAL A CA 1
ATOM 3226 C C . VAL A 1 423 ? -15.497 3.855 11.629 1.00 87.44 423 VAL A C 1
ATOM 3228 O O . VAL A 1 423 ? -15.004 4.931 11.967 1.00 87.44 423 VAL A O 1
ATOM 3231 N N . PHE A 1 424 ? -16.777 3.552 11.862 1.00 83.62 424 PHE A N 1
ATOM 3232 C CA . PHE A 1 424 ? -17.693 4.454 12.552 1.00 83.62 424 PHE A CA 1
ATOM 3233 C C . PHE A 1 424 ? -18.490 3.723 13.650 1.00 83.62 424 PHE A C 1
ATOM 3235 O O . PHE A 1 424 ? -19.123 2.697 13.378 1.00 83.62 424 PHE A O 1
ATOM 3242 N N . PRO A 1 425 ? -18.558 4.263 14.882 1.00 85.75 425 PRO A N 1
ATOM 3243 C CA . PRO A 1 425 ? -17.852 5.456 15.358 1.00 85.75 425 PRO A CA 1
ATOM 3244 C C . PRO A 1 425 ? -16.334 5.230 15.381 1.00 85.75 425 PRO A C 1
ATOM 3246 O O . PRO A 1 425 ? -15.889 4.085 15.281 1.00 85.75 425 PRO A O 1
ATOM 3249 N N . ARG A 1 426 ? -15.556 6.310 15.541 1.00 87.94 426 ARG A N 1
ATOM 3250 C CA . ARG A 1 426 ? -14.113 6.174 15.774 1.00 87.94 426 ARG A CA 1
ATOM 3251 C C . ARG A 1 426 ? -13.857 5.227 16.960 1.00 87.94 426 ARG A C 1
ATOM 3253 O O . ARG A 1 426 ? -14.638 5.254 17.923 1.00 87.94 426 ARG A O 1
ATOM 3260 N N . PRO A 1 427 ? -12.809 4.385 16.902 1.00 92.38 427 PRO A N 1
ATOM 3261 C CA . PRO A 1 427 ? -12.443 3.509 18.006 1.00 92.38 427 PRO A CA 1
ATOM 3262 C C . PRO A 1 427 ? -12.170 4.324 19.267 1.00 92.38 427 PRO A C 1
ATOM 3264 O O . PRO A 1 427 ? -11.637 5.429 19.205 1.00 92.38 427 PRO A O 1
ATOM 3267 N N . ARG A 1 428 ? -12.564 3.782 20.420 1.00 91.00 428 ARG A N 1
ATOM 3268 C CA . ARG A 1 428 ? -12.390 4.463 21.705 1.00 91.00 428 ARG A CA 1
ATOM 3269 C C . ARG A 1 428 ? -10.903 4.580 22.040 1.00 91.00 428 ARG A C 1
ATOM 3271 O O . ARG A 1 428 ? -10.187 3.581 21.954 1.00 91.00 428 ARG A O 1
ATOM 3278 N N . ASN A 1 429 ? -10.479 5.754 22.499 1.00 93.50 429 ASN A N 1
ATOM 3279 C CA . ASN A 1 429 ? -9.199 5.920 23.172 1.00 93.50 429 ASN A CA 1
ATOM 3280 C C . ASN A 1 429 ? -9.257 5.216 24.542 1.00 93.50 429 ASN A C 1
ATOM 3282 O O . ASN A 1 429 ? -9.863 5.714 25.491 1.00 93.50 429 ASN A O 1
ATOM 3286 N N . LEU A 1 430 ? -8.640 4.037 24.632 1.00 95.62 430 LEU A N 1
ATOM 3287 C CA . LEU A 1 430 ? -8.602 3.176 25.820 1.00 95.62 430 LEU A CA 1
ATOM 3288 C C . LEU A 1 430 ? -7.807 3.805 26.975 1.00 95.62 430 LEU A C 1
ATOM 3290 O O . LEU A 1 430 ? -7.981 3.419 28.131 1.00 95.62 430 LEU A O 1
ATOM 3294 N N . ARG A 1 431 ? -6.966 4.799 26.674 1.00 95.00 431 ARG A N 1
ATOM 3295 C CA . ARG A 1 431 ? -6.162 5.542 27.648 1.00 95.00 431 ARG A CA 1
ATOM 3296 C C . ARG A 1 431 ? -6.993 6.618 28.348 1.00 95.00 431 ARG A C 1
ATOM 3298 O O . ARG A 1 431 ? -6.993 6.709 29.574 1.00 95.00 431 ARG A O 1
ATOM 3305 N N . LEU A 1 432 ? -7.741 7.421 27.587 1.00 91.19 432 LEU A N 1
ATOM 3306 C CA . LEU A 1 432 ? -8.313 8.690 28.065 1.00 91.19 432 LEU A CA 1
ATOM 3307 C C . LEU A 1 432 ? -9.841 8.707 28.163 1.00 91.19 432 LEU A C 1
ATOM 3309 O O . LEU A 1 432 ? -10.381 9.327 29.085 1.00 91.19 432 LEU A O 1
ATOM 3313 N N . GLU A 1 433 ? -10.561 7.971 27.324 1.00 90.06 433 GLU A N 1
ATOM 3314 C CA . GLU A 1 433 ? -12.024 7.966 27.367 1.00 90.06 433 GLU A CA 1
ATOM 3315 C C . GLU A 1 433 ? -12.575 6.975 28.410 1.00 90.06 433 GLU A C 1
ATOM 3317 O O . GLU A 1 433 ? -12.017 5.895 28.611 1.00 90.06 433 GLU A O 1
ATOM 3322 N N . PRO A 1 434 ? -13.698 7.296 29.080 1.00 87.88 434 PRO A N 1
ATOM 3323 C CA . PRO A 1 434 ? -14.344 6.365 30.001 1.00 87.88 434 PRO A CA 1
ATOM 3324 C C . PRO A 1 434 ? -14.946 5.166 29.257 1.00 87.88 434 PRO A C 1
ATOM 3326 O O . PRO A 1 434 ? -15.401 5.281 28.118 1.00 87.88 434 PRO A O 1
ATOM 3329 N N . MET A 1 435 ? -15.022 4.010 29.910 1.00 91.94 435 MET A N 1
ATOM 3330 C CA . MET A 1 435 ? -15.703 2.841 29.347 1.00 91.94 435 MET A CA 1
ATOM 3331 C C . MET A 1 435 ? -17.224 3.039 29.414 1.00 91.94 435 MET A C 1
ATOM 3333 O O . MET A 1 435 ? -17.755 3.480 30.427 1.00 91.94 435 MET A O 1
ATOM 3337 N N . ARG A 1 436 ? -17.942 2.738 28.323 1.00 89.81 436 ARG A N 1
ATOM 3338 C CA . ARG A 1 436 ? -19.392 3.020 28.217 1.00 89.81 436 ARG A CA 1
ATOM 3339 C C . ARG A 1 436 ? -20.274 2.044 28.997 1.00 89.81 436 ARG A C 1
ATOM 3341 O O . ARG A 1 436 ? -21.411 2.380 29.317 1.00 89.81 436 ARG A O 1
ATOM 3348 N N . LEU A 1 437 ? -19.790 0.825 29.217 1.00 94.31 437 LEU A N 1
ATOM 3349 C CA . LEU A 1 437 ? -20.517 -0.251 29.883 1.00 94.31 437 LEU A CA 1
ATOM 3350 C C . LEU A 1 437 ? -19.773 -0.576 31.175 1.00 94.31 437 LEU A C 1
ATOM 3352 O O . LEU A 1 437 ? -18.611 -0.966 31.133 1.00 94.31 437 LEU A O 1
ATOM 3356 N N . VAL A 1 438 ? -20.432 -0.311 32.301 1.00 95.62 438 VAL A N 1
ATOM 3357 C CA . VAL A 1 438 ? -19.848 -0.360 33.651 1.00 95.62 438 VAL A CA 1
ATOM 3358 C C . VAL A 1 438 ? -20.833 -0.978 34.630 1.00 95.62 438 VAL A C 1
ATOM 3360 O O . VAL A 1 438 ? -22.028 -0.697 34.533 1.00 95.62 438 VAL A O 1
ATOM 3363 N N . SER A 1 439 ? -20.369 -1.781 35.578 1.00 95.75 439 SER A N 1
ATOM 3364 C CA . SER A 1 439 ? -21.211 -2.388 36.614 1.00 95.75 439 SER A CA 1
ATOM 3365 C C . SER A 1 439 ? -21.027 -1.771 38.003 1.00 95.75 439 SER A C 1
ATOM 3367 O O . SER A 1 439 ? -21.497 -2.350 38.979 1.00 95.75 439 SER A O 1
ATOM 3369 N N . THR A 1 440 ? -20.333 -0.641 38.118 1.00 95.25 440 THR A N 1
ATOM 3370 C CA . THR A 1 440 ? -19.975 0.019 39.386 1.00 95.25 440 THR A CA 1
ATOM 3371 C C . THR A 1 440 ? -20.632 1.389 39.516 1.00 95.25 440 THR A C 1
ATOM 3373 O O . THR A 1 440 ? -20.928 2.046 38.515 1.00 95.25 440 THR A O 1
ATOM 3376 N N . ASP A 1 441 ? -20.851 1.826 40.754 1.00 90.38 441 ASP A N 1
ATOM 3377 C CA . ASP A 1 441 ? -21.462 3.121 41.086 1.00 90.38 441 ASP A CA 1
ATOM 3378 C C . ASP A 1 441 ? -20.553 4.325 40.780 1.00 90.38 441 ASP A C 1
ATOM 3380 O O . ASP A 1 441 ? -21.047 5.388 40.408 1.00 90.38 441 ASP A O 1
ATOM 3384 N N . ASN A 1 442 ? -19.231 4.152 40.842 1.00 92.38 442 ASN A N 1
ATOM 3385 C CA . ASN A 1 442 ? -18.256 5.178 40.466 1.00 92.38 442 ASN A CA 1
ATOM 3386 C C . ASN A 1 442 ? -18.020 5.293 38.948 1.00 92.38 442 ASN A C 1
ATOM 3388 O O . ASN A 1 442 ? -17.197 6.098 38.512 1.00 92.38 442 ASN A O 1
ATOM 3392 N N . GLY A 1 443 ? -18.716 4.494 38.130 1.00 91.50 443 GLY A N 1
ATOM 3393 C CA . GLY A 1 443 ? -18.631 4.564 36.672 1.00 91.50 443 GLY A CA 1
ATOM 3394 C C . GLY A 1 443 ? -17.312 4.052 36.082 1.00 91.50 443 GLY A C 1
ATOM 3395 O O . GLY A 1 443 ? -16.984 4.385 34.941 1.00 91.50 443 GLY A O 1
ATOM 3396 N N . VAL A 1 444 ? -16.550 3.249 36.833 1.00 94.38 444 VAL A N 1
ATOM 3397 C CA . VAL A 1 444 ? -15.288 2.639 36.387 1.00 94.38 444 VAL A CA 1
ATOM 3398 C C . VAL A 1 444 ? -15.511 1.160 36.066 1.00 94.38 444 VAL A C 1
ATOM 3400 O O . VAL A 1 444 ? -15.910 0.382 36.931 1.00 94.38 444 VAL A O 1
ATOM 3403 N N . ALA A 1 445 ? -15.244 0.758 34.821 1.00 95.38 445 ALA A N 1
ATOM 3404 C CA . ALA A 1 445 ? -15.457 -0.617 34.362 1.00 95.38 445 ALA A CA 1
ATOM 3405 C C . ALA A 1 445 ? -14.641 -1.638 35.162 1.00 95.38 445 ALA A C 1
ATOM 3407 O O . ALA A 1 445 ? -13.444 -1.463 35.385 1.00 95.38 445 ALA A O 1
ATOM 3408 N N . THR A 1 446 ? -15.288 -2.741 35.523 1.00 96.25 446 THR A N 1
ATOM 3409 C CA . THR A 1 446 ? -14.631 -3.914 36.098 1.00 96.25 446 THR A CA 1
ATOM 3410 C C . THR A 1 446 ? -13.919 -4.747 35.035 1.00 96.25 446 THR A C 1
ATOM 3412 O O . THR A 1 446 ? -14.105 -4.568 33.829 1.00 96.25 446 THR A O 1
ATOM 3415 N N . ARG A 1 447 ? -13.136 -5.732 35.488 1.00 96.19 447 ARG A N 1
ATOM 3416 C CA . ARG A 1 447 ? -12.592 -6.771 34.603 1.00 96.19 447 ARG A CA 1
ATOM 3417 C C . ARG A 1 447 ? -13.696 -7.508 33.842 1.00 96.19 447 ARG A C 1
ATOM 3419 O O . ARG A 1 447 ? -13.542 -7.750 32.652 1.00 96.19 447 ARG A O 1
ATOM 3426 N N . ASP A 1 448 ? -14.807 -7.822 34.505 1.00 95.06 448 ASP A N 1
ATOM 3427 C CA . ASP A 1 448 ? -15.923 -8.564 33.908 1.00 95.06 448 ASP A CA 1
ATOM 3428 C C . ASP A 1 448 ? -16.682 -7.729 32.867 1.00 95.06 448 ASP A C 1
ATOM 3430 O O . ASP A 1 448 ? -17.100 -8.262 31.835 1.00 95.06 448 ASP A O 1
ATOM 3434 N N . ASP A 1 449 ? -16.803 -6.415 33.090 1.00 95.62 449 ASP A N 1
ATOM 3435 C CA . ASP A 1 449 ? -17.347 -5.486 32.095 1.00 95.62 449 ASP A CA 1
ATOM 3436 C C . ASP A 1 449 ? -16.498 -5.511 30.818 1.00 95.62 449 ASP A C 1
ATOM 3438 O O . ASP A 1 449 ? -17.021 -5.714 29.720 1.00 95.62 449 ASP A O 1
ATOM 3442 N N . LEU A 1 450 ? -15.175 -5.360 30.959 1.00 95.50 450 LEU A N 1
ATOM 3443 C CA . LEU A 1 450 ? -14.246 -5.393 29.828 1.00 95.50 450 LEU A CA 1
ATOM 3444 C C . LEU A 1 450 ? -14.251 -6.753 29.130 1.00 95.50 450 LEU A C 1
ATOM 3446 O O . LEU A 1 450 ? -14.309 -6.799 27.902 1.00 95.50 450 LEU A O 1
ATOM 3450 N N . ARG A 1 451 ? -14.263 -7.850 29.898 1.00 94.81 451 ARG A N 1
ATOM 3451 C CA . ARG A 1 451 ? -14.355 -9.215 29.368 1.00 94.81 451 ARG A CA 1
ATOM 3452 C C . ARG A 1 451 ? -15.577 -9.363 28.465 1.00 94.81 451 ARG A C 1
ATOM 3454 O O . ARG A 1 451 ? -15.453 -9.813 27.330 1.00 94.81 451 ARG A O 1
ATOM 3461 N N . THR A 1 452 ? -16.734 -8.918 28.951 1.00 91.81 452 THR A N 1
ATOM 3462 C CA . THR A 1 452 ? -18.001 -8.986 28.213 1.00 91.81 452 THR A CA 1
ATOM 3463 C C . THR A 1 452 ? -17.935 -8.175 26.920 1.00 91.81 452 THR A C 1
ATOM 3465 O O . THR A 1 452 ? -18.339 -8.666 25.869 1.00 91.81 452 THR A O 1
ATOM 3468 N N . VAL A 1 453 ? -17.394 -6.952 26.968 1.00 93.69 453 VAL A N 1
ATOM 3469 C CA . VAL A 1 453 ? -17.286 -6.079 25.786 1.00 93.69 453 VAL A CA 1
ATOM 3470 C C . VAL A 1 453 ? -16.318 -6.632 24.746 1.00 93.69 453 VAL A C 1
ATOM 3472 O O . VAL A 1 453 ? -16.633 -6.610 23.560 1.00 93.69 453 VAL A O 1
ATOM 3475 N N . ILE A 1 454 ? -15.151 -7.129 25.155 1.00 93.62 454 ILE A N 1
ATOM 3476 C CA . ILE A 1 454 ? -14.169 -7.683 24.213 1.00 93.62 454 ILE A CA 1
ATOM 3477 C C . ILE A 1 454 ? -14.719 -8.966 23.576 1.00 93.62 454 ILE A C 1
ATOM 3479 O O . ILE A 1 454 ? -14.599 -9.151 22.368 1.00 93.62 454 ILE A O 1
ATOM 3483 N N . GLN A 1 455 ? -15.380 -9.821 24.359 1.00 92.38 455 GLN A N 1
ATOM 3484 C CA . GLN A 1 455 ? -15.943 -11.076 23.865 1.00 92.38 455 GLN A CA 1
ATOM 3485 C C . GLN A 1 455 ? -17.113 -10.856 22.901 1.00 92.38 455 GLN A C 1
ATOM 3487 O O . GLN A 1 455 ? -17.149 -11.455 21.830 1.00 92.38 455 GLN A O 1
ATOM 3492 N N . MET A 1 456 ? -18.063 -9.994 23.268 1.00 88.94 456 MET A N 1
ATOM 3493 C CA . MET A 1 456 ? -19.301 -9.779 22.510 1.00 88.94 456 MET A CA 1
ATOM 3494 C C . MET A 1 456 ? -19.177 -8.684 21.445 1.00 88.94 456 MET A C 1
ATOM 3496 O O . MET A 1 456 ? -20.104 -8.479 20.660 1.00 88.94 456 MET A O 1
ATOM 3500 N N . GLY A 1 457 ? -18.066 -7.948 21.431 1.00 91.69 457 GLY A N 1
ATOM 3501 C CA . GLY A 1 457 ? -17.957 -6.706 20.682 1.00 91.69 457 GLY A CA 1
ATOM 3502 C C . GLY A 1 457 ? -18.945 -5.648 21.187 1.00 91.69 457 GLY A C 1
ATOM 3503 O O . GLY A 1 457 ? -19.518 -5.745 22.276 1.00 91.69 457 GLY A O 1
ATOM 3504 N N . LEU A 1 458 ? -19.178 -4.616 20.374 1.00 91.06 458 LEU A N 1
ATOM 3505 C CA . LEU A 1 458 ? -20.147 -3.568 20.684 1.00 91.06 458 LEU A CA 1
ATOM 3506 C C . LEU A 1 458 ? -21.183 -3.436 19.553 1.00 91.06 458 LEU A C 1
ATOM 3508 O O . LEU A 1 458 ? -20.854 -2.931 18.471 1.00 91.06 458 LEU A O 1
ATOM 3512 N N . PRO A 1 459 ? -22.452 -3.829 19.785 1.00 88.88 459 PRO A N 1
ATOM 3513 C CA . PRO A 1 459 ? -23.495 -3.806 18.764 1.00 88.88 459 PRO A CA 1
ATOM 3514 C C . PRO A 1 459 ? -23.631 -2.462 18.036 1.00 88.88 459 PRO A C 1
ATOM 3516 O O . PRO A 1 459 ? -23.703 -1.386 18.646 1.00 88.88 459 PRO A O 1
ATOM 3519 N N . GLY A 1 460 ? -23.687 -2.534 16.703 1.00 86.31 460 GLY A N 1
ATOM 3520 C CA . GLY A 1 460 ? -23.798 -1.375 15.814 1.00 86.31 460 GLY A CA 1
ATOM 3521 C C . GLY A 1 460 ? -22.489 -0.604 15.589 1.00 86.31 460 GLY A C 1
ATOM 3522 O O . GLY A 1 460 ? -22.530 0.449 14.956 1.00 86.31 460 GLY A O 1
ATOM 3523 N N . THR A 1 461 ? -21.350 -1.086 16.095 1.00 89.12 461 THR A N 1
ATOM 3524 C CA . THR A 1 461 ? -20.000 -0.581 15.774 1.00 89.12 461 THR A CA 1
ATOM 3525 C C . THR A 1 461 ? -19.213 -1.584 14.929 1.00 89.12 461 THR A C 1
ATOM 3527 O O . THR A 1 461 ? -19.654 -2.714 14.741 1.00 89.12 461 THR A O 1
ATOM 3530 N N . SER A 1 462 ? -18.020 -1.189 14.478 1.00 90.62 462 SER A N 1
ATOM 3531 C CA . SER A 1 462 ? -17.048 -2.089 13.842 1.00 90.62 462 SER A CA 1
ATOM 3532 C C . SER A 1 462 ? -16.288 -2.994 14.825 1.00 90.62 462 SER A C 1
ATOM 3534 O O . SER A 1 462 ? -15.505 -3.829 14.386 1.00 90.62 462 SER A O 1
ATOM 3536 N N . MET A 1 463 ? -16.498 -2.851 16.139 1.00 92.44 463 MET A N 1
ATOM 3537 C CA . MET A 1 463 ? -15.939 -3.756 17.145 1.00 92.44 463 MET A CA 1
ATOM 3538 C C . MET A 1 463 ? -16.796 -5.025 17.208 1.00 92.44 463 MET A C 1
ATOM 3540 O O . MET A 1 463 ? -17.825 -5.058 17.885 1.00 92.44 463 MET A O 1
ATOM 3544 N N . VAL A 1 464 ? -16.397 -6.037 16.441 1.00 87.12 464 VAL A N 1
ATOM 3545 C CA . VAL A 1 464 ? -17.088 -7.330 16.321 1.00 87.12 464 VAL A CA 1
ATOM 3546 C C . VAL A 1 464 ? -16.788 -8.265 17.506 1.00 87.12 464 VAL A C 1
ATOM 3548 O O . VAL A 1 464 ? -15.777 -8.062 18.183 1.00 87.12 464 VAL A O 1
ATOM 3551 N N . PRO A 1 465 ? -17.639 -9.280 17.766 1.00 89.19 465 PRO A N 1
ATOM 3552 C CA . PRO A 1 465 ? -17.353 -10.318 18.755 1.00 89.19 465 PRO A CA 1
ATOM 3553 C C . PRO A 1 465 ? -16.038 -11.058 18.474 1.00 89.19 465 PRO A C 1
ATOM 3555 O O . PRO A 1 465 ? -15.731 -11.382 17.327 1.00 89.19 465 PRO A O 1
ATOM 3558 N N . MET A 1 466 ? -15.289 -11.372 19.530 1.00 87.00 466 MET A N 1
ATOM 3559 C CA . MET A 1 466 ? -14.025 -12.115 19.462 1.00 87.00 466 MET A CA 1
ATOM 3560 C C . MET A 1 466 ? -14.249 -13.584 19.839 1.00 87.00 466 MET A C 1
ATOM 3562 O O . MET A 1 466 ? -13.819 -14.049 20.893 1.00 87.00 466 MET A O 1
ATOM 3566 N N . GLU A 1 467 ? -14.947 -14.326 18.976 1.00 80.88 467 GLU A N 1
ATOM 3567 C CA . GLU A 1 467 ? -15.426 -15.691 19.269 1.00 80.88 467 GLU A CA 1
ATOM 3568 C C . GLU A 1 467 ? -14.310 -16.742 19.405 1.00 80.88 467 GLU A C 1
ATOM 3570 O O . GLU A 1 467 ? -14.528 -17.808 19.976 1.00 80.88 467 GLU A O 1
ATOM 3575 N N . THR A 1 468 ? -13.111 -16.462 18.889 1.00 85.19 468 THR A N 1
ATOM 3576 C CA . THR A 1 468 ? -12.006 -17.431 18.822 1.00 85.19 468 THR A CA 1
ATOM 3577 C C . THR A 1 468 ? -11.015 -17.346 19.983 1.00 85.19 468 THR A C 1
ATOM 3579 O O . THR A 1 468 ? -10.089 -18.153 20.032 1.00 85.19 468 THR A O 1
ATOM 3582 N N . LEU A 1 469 ? -11.146 -16.361 20.877 1.00 90.75 469 LEU A N 1
ATOM 3583 C CA . LEU A 1 469 ? -10.213 -16.172 21.992 1.00 90.75 469 LEU A CA 1
ATOM 3584 C C . LEU A 1 469 ? -10.553 -17.096 23.165 1.00 90.75 469 LEU A C 1
ATOM 3586 O O . LEU A 1 469 ? -11.718 -17.234 23.539 1.00 90.75 469 LEU A O 1
ATOM 3590 N N . THR A 1 470 ? -9.532 -17.697 23.782 1.00 94.25 470 THR A N 1
ATOM 3591 C CA . THR A 1 470 ? -9.729 -18.459 25.027 1.00 94.25 470 THR A CA 1
ATOM 3592 C C . THR A 1 470 ? -9.982 -17.515 26.210 1.00 94.25 470 THR A C 1
ATOM 3594 O O . THR A 1 470 ? -9.586 -16.345 26.155 1.00 94.25 470 THR A O 1
ATOM 3597 N N . PRO A 1 471 ? -10.599 -17.993 27.309 1.00 93.69 471 PRO A N 1
ATOM 3598 C CA . PRO A 1 471 ? -10.786 -17.187 28.516 1.00 93.69 471 PRO A CA 1
ATOM 3599 C C . PRO A 1 471 ? -9.485 -16.563 29.045 1.00 93.69 471 PRO A C 1
ATOM 3601 O O . PRO A 1 471 ? -9.474 -15.404 29.447 1.00 93.69 471 PRO A O 1
ATOM 3604 N N . GLU A 1 472 ? -8.369 -17.289 28.975 1.00 95.00 472 GLU A N 1
ATOM 3605 C CA . GLU A 1 472 ? -7.057 -16.813 29.421 1.00 95.00 472 GLU A CA 1
ATOM 3606 C C . GLU A 1 472 ? -6.514 -15.708 28.506 1.00 95.00 472 GLU A C 1
ATOM 3608 O O . GLU A 1 472 ? -5.977 -14.710 28.982 1.00 95.00 472 GLU A O 1
ATOM 3613 N N . GLN A 1 473 ? -6.675 -15.849 27.186 1.00 95.31 473 GLN A N 1
ATOM 3614 C CA . GLN A 1 473 ? -6.290 -14.808 26.226 1.00 95.31 473 GLN A CA 1
ATOM 3615 C C . GLN A 1 473 ? -7.125 -13.539 26.406 1.00 95.31 473 GLN A C 1
ATOM 3617 O O . GLN A 1 473 ? -6.613 -12.427 26.283 1.00 95.31 473 GLN A O 1
ATOM 3622 N N . LEU A 1 474 ? -8.408 -13.709 26.712 1.00 95.50 474 LEU A N 1
ATOM 3623 C CA . LEU A 1 474 ? -9.320 -12.612 26.979 1.00 95.50 474 LEU A CA 1
ATOM 3624 C C . LEU A 1 474 ? -8.921 -11.852 28.251 1.00 95.50 474 LEU A C 1
ATOM 3626 O O . LEU A 1 474 ? -8.886 -10.624 28.236 1.00 95.50 474 LEU A O 1
ATOM 3630 N N . ASP A 1 475 ? -8.545 -12.564 29.315 1.00 95.88 475 ASP A N 1
ATOM 3631 C CA . ASP A 1 475 ? -8.044 -11.955 30.551 1.00 95.88 475 ASP A CA 1
ATOM 3632 C C . ASP A 1 475 ? -6.751 -11.163 30.330 1.00 95.88 475 ASP A C 1
ATOM 3634 O O . ASP A 1 475 ? -6.623 -10.050 30.841 1.00 95.88 475 ASP A O 1
ATOM 3638 N N . LEU A 1 476 ? -5.846 -11.672 29.491 1.00 96.75 476 LEU A N 1
ATOM 3639 C CA . LEU A 1 476 ? -4.637 -10.948 29.099 1.00 96.75 476 LEU A CA 1
ATOM 3640 C C . LEU A 1 476 ? -4.947 -9.643 28.338 1.00 96.75 476 LEU A C 1
ATOM 3642 O O . LEU A 1 476 ? -4.285 -8.630 28.557 1.00 96.75 476 LEU A O 1
ATOM 3646 N N . LEU A 1 477 ? -5.955 -9.631 27.458 1.00 96.31 477 LEU A N 1
ATOM 3647 C CA . LEU A 1 477 ? -6.394 -8.401 26.779 1.00 96.31 477 LEU A CA 1
ATOM 3648 C C . LEU A 1 477 ? -7.055 -7.409 27.746 1.00 96.31 477 LEU A C 1
ATOM 3650 O O . LEU A 1 477 ? -6.883 -6.194 27.601 1.00 96.31 477 LEU A O 1
ATOM 3654 N N . VAL A 1 478 ? -7.801 -7.914 28.733 1.00 96.81 478 VAL A N 1
ATOM 3655 C CA . VAL A 1 478 ? -8.371 -7.098 29.813 1.00 96.81 478 VAL A CA 1
ATOM 3656 C C . VAL A 1 478 ? -7.254 -6.438 30.624 1.00 96.81 478 VAL A C 1
ATOM 3658 O O . VAL A 1 478 ? -7.334 -5.234 30.871 1.00 96.81 478 VAL A O 1
ATOM 3661 N N . ASP A 1 479 ? -6.203 -7.182 30.981 1.00 96.50 479 ASP A N 1
ATOM 3662 C CA . ASP A 1 479 ? -5.033 -6.652 31.693 1.00 96.50 479 ASP A CA 1
ATOM 3663 C C . ASP A 1 479 ? -4.383 -5.504 30.926 1.00 96.50 479 ASP A C 1
ATOM 3665 O O . ASP A 1 479 ? -4.279 -4.396 31.454 1.00 96.50 479 ASP A O 1
ATOM 3669 N N . VAL A 1 480 ? -4.065 -5.718 29.646 1.00 96.12 480 VAL A N 1
ATOM 3670 C CA . VAL A 1 480 ? -3.457 -4.679 28.801 1.00 96.12 480 VAL A CA 1
ATOM 3671 C C . VAL A 1 480 ? -4.356 -3.447 28.680 1.00 96.12 480 VAL A C 1
ATOM 3673 O O . VAL A 1 480 ? -3.877 -2.317 28.750 1.00 96.12 480 VAL A O 1
ATOM 3676 N N . THR A 1 481 ? -5.670 -3.632 28.539 1.00 96.25 481 THR A N 1
ATOM 3677 C CA . THR A 1 481 ? -6.618 -2.509 28.448 1.00 96.25 481 THR A CA 1
ATOM 3678 C C . THR A 1 481 ? -6.638 -1.683 29.741 1.00 96.25 481 THR A C 1
ATOM 3680 O O . THR A 1 481 ? -6.662 -0.451 29.695 1.00 96.25 481 THR A O 1
ATOM 3683 N N . LEU A 1 482 ? -6.599 -2.341 30.904 1.00 95.56 482 LEU A N 1
ATOM 3684 C CA . LEU A 1 482 ? -6.544 -1.675 32.209 1.00 95.56 482 LEU A CA 1
ATOM 3685 C C . LEU A 1 482 ? -5.198 -0.977 32.444 1.00 95.56 482 LEU A C 1
ATOM 3687 O O . LEU A 1 482 ? -5.173 0.135 32.976 1.00 95.56 482 LEU A O 1
ATOM 3691 N N . GLU A 1 483 ? -4.092 -1.590 32.025 1.00 95.19 483 GLU A N 1
ATOM 3692 C CA . GLU A 1 483 ? -2.755 -0.989 32.061 1.00 95.19 483 GLU A CA 1
ATOM 3693 C C . GLU A 1 483 ? -2.695 0.288 31.214 1.00 95.19 483 GLU A C 1
ATOM 3695 O O . GLU A 1 483 ? -2.278 1.336 31.711 1.00 95.19 483 GLU A O 1
ATOM 3700 N N . MET A 1 484 ? -3.202 0.249 29.976 1.00 95.44 484 MET A N 1
ATOM 3701 C CA . MET A 1 484 ? -3.301 1.426 29.103 1.00 95.44 484 MET A CA 1
ATOM 3702 C C . MET A 1 484 ? -4.141 2.540 29.721 1.00 95.44 484 MET A C 1
ATOM 3704 O O . MET A 1 484 ? -3.766 3.713 29.651 1.00 95.44 484 MET A O 1
ATOM 3708 N N . ARG A 1 485 ? -5.266 2.184 30.351 1.00 95.44 485 ARG A N 1
ATOM 3709 C CA . ARG A 1 485 ? -6.131 3.143 31.042 1.00 95.44 485 ARG A CA 1
ATOM 3710 C C . ARG A 1 485 ? -5.399 3.829 32.195 1.00 95.44 485 ARG A C 1
ATOM 3712 O O . ARG A 1 485 ? -5.475 5.049 32.323 1.00 95.44 485 ARG A O 1
ATOM 3719 N N . ARG A 1 486 ? -4.674 3.066 33.018 1.00 95.31 486 ARG A N 1
ATOM 3720 C CA . ARG A 1 486 ? -3.860 3.600 34.124 1.00 95.31 486 ARG A CA 1
ATOM 3721 C C . ARG A 1 486 ? -2.753 4.517 33.621 1.00 95.31 486 ARG A C 1
ATOM 3723 O O . ARG A 1 486 ? -2.635 5.634 34.117 1.00 95.31 486 ARG A O 1
ATOM 3730 N N . ALA A 1 487 ? -2.010 4.084 32.604 1.00 95.00 487 ALA A N 1
ATOM 3731 C CA . ALA A 1 487 ? -0.951 4.881 31.989 1.00 95.00 487 ALA A CA 1
ATOM 3732 C C . ALA A 1 487 ? -1.491 6.202 31.412 1.00 95.00 487 ALA A C 1
ATOM 3734 O O . ALA A 1 487 ? -0.954 7.268 31.697 1.00 95.00 487 ALA A O 1
ATOM 3735 N N . GLY A 1 488 ? -2.610 6.149 30.685 1.00 95.31 488 GLY A N 1
ATOM 3736 C CA . GLY A 1 488 ? -3.267 7.329 30.123 1.00 95.31 488 GLY A CA 1
ATOM 3737 C C . GLY A 1 488 ? -3.721 8.345 31.162 1.00 95.31 488 GLY A C 1
ATOM 3738 O O . GLY A 1 488 ? -3.486 9.543 31.010 1.00 95.31 488 GLY A O 1
ATOM 3739 N N . VAL A 1 489 ? -4.365 7.875 32.233 1.00 94.88 489 VAL A N 1
ATOM 3740 C CA . VAL A 1 489 ? -4.794 8.740 33.341 1.00 94.88 489 VAL A CA 1
ATOM 3741 C C . VAL A 1 489 ? -3.590 9.374 34.038 1.00 94.88 489 VAL A C 1
ATOM 3743 O O . VAL A 1 489 ? -3.645 10.566 34.346 1.00 94.88 489 VAL A O 1
ATOM 3746 N N . ARG A 1 490 ? -2.506 8.609 34.238 1.00 96.12 490 ARG A N 1
ATOM 3747 C CA . ARG A 1 490 ? -1.248 9.106 34.812 1.00 96.12 490 ARG A CA 1
ATOM 3748 C C . ARG A 1 490 ? -0.684 10.251 33.978 1.00 96.12 490 ARG A C 1
ATOM 3750 O O . ARG A 1 490 ? -0.459 11.337 34.499 1.00 96.12 490 ARG A O 1
ATOM 3757 N N . GLU A 1 491 ? -0.503 10.021 32.681 1.00 95.00 491 GLU A N 1
ATOM 3758 C CA . GLU A 1 491 ? 0.040 11.007 31.741 1.00 95.00 491 GLU A CA 1
ATOM 3759 C C . GLU A 1 491 ? -0.824 12.266 31.661 1.00 95.00 491 GLU A C 1
ATOM 3761 O O . GLU A 1 491 ? -0.295 13.371 31.731 1.00 95.00 491 GLU A O 1
ATOM 3766 N N . GLN A 1 492 ? -2.152 12.114 31.577 1.00 94.00 492 GLN A N 1
ATOM 3767 C CA . GLN A 1 492 ? -3.076 13.250 31.557 1.00 94.00 492 GLN A CA 1
ATOM 3768 C C . GLN A 1 492 ? -2.943 14.107 32.820 1.00 94.00 492 GLN A C 1
ATOM 3770 O O . GLN A 1 492 ? -2.974 15.334 32.734 1.00 94.00 492 GLN A O 1
ATOM 3775 N N . TYR A 1 493 ? -2.830 13.474 33.989 1.00 94.44 493 TYR A N 1
ATOM 3776 C CA . TYR A 1 493 ? -2.736 14.197 35.252 1.00 94.44 493 TYR A CA 1
ATOM 3777 C C . TYR A 1 493 ? -1.377 14.885 35.420 1.00 94.44 493 TYR A C 1
ATOM 3779 O O . TYR A 1 493 ? -1.334 16.063 35.760 1.00 94.44 493 TYR A O 1
ATOM 3787 N N . VAL A 1 494 ? -0.279 14.205 35.076 1.00 94.88 494 VAL A N 1
ATOM 3788 C CA . VAL A 1 494 ? 1.063 14.809 35.056 1.00 94.88 494 VAL A CA 1
ATOM 3789 C C . VAL A 1 494 ? 1.111 16.011 34.108 1.00 94.88 494 VAL A C 1
ATOM 3791 O O . VAL A 1 494 ? 1.613 17.066 34.488 1.00 94.88 494 VAL A O 1
ATOM 3794 N N . ALA A 1 495 ? 0.540 15.888 32.906 1.00 93.12 495 ALA A N 1
ATOM 3795 C CA . ALA A 1 495 ? 0.476 16.988 31.946 1.00 93.12 495 ALA A CA 1
ATOM 3796 C C . ALA A 1 495 ? -0.350 18.175 32.470 1.00 93.12 495 ALA A C 1
ATOM 3798 O O . ALA A 1 495 ? 0.015 19.325 32.237 1.00 93.12 495 ALA A O 1
ATOM 3799 N N . LEU A 1 496 ? -1.441 17.913 33.201 1.00 93.50 496 LEU A N 1
ATOM 3800 C CA . LEU A 1 496 ? -2.233 18.957 33.852 1.00 93.50 496 LEU A CA 1
ATOM 3801 C C . LEU A 1 496 ? -1.412 19.701 34.913 1.00 93.50 496 LEU A C 1
ATOM 3803 O O . LEU A 1 496 ? -1.365 20.927 34.866 1.00 93.50 496 LEU A O 1
ATOM 3807 N N . LEU A 1 497 ? -0.742 18.976 35.818 1.00 93.94 497 LEU A N 1
ATOM 3808 C CA . LEU A 1 497 ? 0.102 19.572 36.861 1.00 93.94 497 LEU A CA 1
ATOM 3809 C C . LEU A 1 497 ? 1.176 20.473 36.244 1.00 93.94 497 LEU A C 1
ATOM 3811 O O . LEU A 1 497 ? 1.286 21.640 36.621 1.00 93.94 497 LEU A O 1
ATOM 3815 N N . GLN A 1 498 ? 1.874 19.972 35.219 1.00 92.75 498 GLN A N 1
ATOM 3816 C CA . GLN A 1 498 ? 2.881 20.724 34.463 1.00 92.75 498 GLN A CA 1
ATOM 3817 C C . GLN A 1 498 ? 2.302 21.976 33.791 1.00 92.75 498 GLN A C 1
ATOM 3819 O O . GLN A 1 498 ? 2.905 23.043 33.865 1.00 92.75 498 GLN A O 1
ATOM 3824 N N . ALA A 1 499 ? 1.126 21.879 33.164 1.00 93.25 499 ALA A N 1
ATOM 3825 C CA . ALA A 1 499 ? 0.467 23.021 32.527 1.00 93.25 499 ALA A CA 1
ATOM 3826 C C . ALA A 1 499 ? 0.022 24.097 33.534 1.00 93.25 499 ALA A C 1
ATOM 3828 O O . ALA A 1 499 ? -0.112 25.265 33.170 1.00 93.25 499 ALA A O 1
ATOM 3829 N N . THR A 1 500 ? -0.203 23.709 34.791 1.00 94.44 500 THR A N 1
ATOM 3830 C CA . THR A 1 500 ? -0.572 24.608 35.895 1.00 94.44 500 THR A CA 1
ATOM 3831 C C . THR A 1 500 ? 0.602 25.011 36.793 1.00 94.44 500 THR A C 1
ATOM 3833 O O . THR A 1 500 ? 0.372 25.640 37.823 1.00 94.44 500 THR A O 1
ATOM 3836 N N . ASP A 1 501 ? 1.836 24.661 36.413 1.00 92.75 501 ASP A N 1
ATOM 3837 C CA . ASP A 1 501 ? 3.069 24.913 37.179 1.00 92.75 501 ASP A CA 1
ATOM 3838 C C . ASP A 1 501 ? 3.018 24.368 38.625 1.00 92.75 501 ASP A C 1
ATOM 3840 O O . ASP A 1 501 ? 3.531 24.962 39.573 1.00 92.75 501 ASP A O 1
ATOM 3844 N N . GLN A 1 502 ? 2.350 23.224 38.804 1.00 92.25 502 GLN A N 1
ATOM 3845 C CA . GLN A 1 502 ? 2.280 22.493 40.068 1.00 92.25 502 GLN A CA 1
ATOM 3846 C C . GLN A 1 502 ? 3.362 21.400 40.123 1.00 92.25 502 GLN A C 1
ATOM 3848 O O . GLN A 1 502 ? 3.688 20.804 39.090 1.00 92.25 502 GLN A O 1
ATOM 3853 N N . PRO A 1 503 ? 3.927 21.105 41.311 1.00 90.19 503 PRO A N 1
ATOM 3854 C CA . PRO A 1 503 ? 4.908 20.036 41.459 1.00 90.19 503 PRO A CA 1
ATOM 3855 C C . PRO A 1 503 ? 4.290 18.673 41.122 1.00 90.19 503 PRO A C 1
ATOM 3857 O O . PRO A 1 503 ? 3.137 18.400 41.445 1.00 90.19 503 PRO A O 1
ATOM 3860 N N . VAL A 1 504 ? 5.075 17.810 40.473 1.00 92.19 504 VAL A N 1
ATOM 3861 C CA . VAL A 1 504 ? 4.676 16.431 40.169 1.00 92.19 504 VAL A CA 1
ATOM 3862 C C . VAL A 1 504 ? 5.214 15.524 41.269 1.00 92.19 504 VAL A C 1
ATOM 3864 O O . VAL A 1 504 ? 6.388 15.156 41.253 1.00 92.19 504 VAL A O 1
ATOM 3867 N N . GLU A 1 505 ? 4.356 15.179 42.226 1.00 94.06 505 GLU A N 1
ATOM 3868 C CA . GLU A 1 505 ? 4.664 14.212 43.279 1.00 94.06 505 GLU A CA 1
ATOM 3869 C C . GLU A 1 505 ? 4.092 12.838 42.907 1.00 94.06 505 GLU A C 1
ATOM 3871 O O . GLU A 1 505 ? 2.896 12.700 42.652 1.00 94.06 505 GLU A O 1
ATOM 3876 N N . ASP A 1 506 ? 4.938 11.802 42.865 1.00 90.81 506 ASP A N 1
ATOM 3877 C CA . ASP A 1 506 ? 4.513 10.462 42.428 1.00 90.81 506 ASP A CA 1
ATOM 3878 C C . ASP A 1 506 ? 3.386 9.887 43.305 1.00 90.81 506 ASP A C 1
ATOM 3880 O O . ASP A 1 506 ? 2.507 9.202 42.789 1.00 90.81 506 ASP A O 1
ATOM 3884 N N . ALA A 1 507 ? 3.366 10.207 44.604 1.00 92.81 507 ALA A N 1
ATOM 3885 C CA . ALA A 1 507 ? 2.314 9.768 45.522 1.00 92.81 507 ALA A CA 1
ATOM 3886 C C . ALA A 1 507 ? 0.936 10.348 45.154 1.00 92.81 507 ALA A C 1
ATOM 3888 O O . ALA A 1 507 ? -0.037 9.596 45.083 1.00 92.81 507 ALA A O 1
ATOM 3889 N N . ASP A 1 508 ? 0.867 11.647 44.850 1.00 91.94 508 ASP A N 1
ATOM 3890 C CA . ASP A 1 508 ? -0.369 12.322 44.434 1.00 91.94 508 ASP A CA 1
ATOM 3891 C C . ASP A 1 508 ? -0.861 11.777 43.089 1.00 91.94 508 ASP A C 1
ATOM 3893 O O . ASP A 1 508 ? -2.051 11.527 42.877 1.00 91.94 508 ASP A O 1
ATOM 3897 N N . VAL A 1 509 ? 0.077 11.554 42.165 1.00 94.38 509 VAL A N 1
ATOM 3898 C CA . VAL A 1 509 ? -0.215 10.970 40.857 1.00 94.38 509 VAL A CA 1
ATOM 3899 C C . VAL A 1 509 ? -0.786 9.560 41.011 1.00 94.38 509 VAL A C 1
ATOM 3901 O O . VAL A 1 509 ? -1.808 9.246 40.396 1.00 94.38 509 VAL A O 1
ATOM 3904 N N . ASP A 1 510 ? -0.166 8.721 41.837 1.00 94.88 510 ASP A N 1
ATOM 3905 C CA . ASP A 1 510 ? -0.614 7.351 42.072 1.00 94.88 510 ASP A CA 1
ATOM 3906 C C . ASP A 1 510 ? -1.978 7.309 42.775 1.00 94.88 510 ASP A C 1
ATOM 3908 O O . ASP A 1 510 ? -2.830 6.502 42.392 1.00 94.88 510 ASP A O 1
ATOM 3912 N N . GLU A 1 511 ? -2.236 8.202 43.737 1.00 95.75 511 GLU A N 1
ATOM 3913 C CA . GLU A 1 511 ? -3.543 8.332 44.390 1.00 95.75 511 GLU A CA 1
ATOM 3914 C C . GLU A 1 511 ? -4.639 8.679 43.371 1.00 95.75 511 GLU A C 1
ATOM 3916 O O . GLU A 1 511 ? -5.674 8.008 43.307 1.00 95.75 511 GLU A O 1
ATOM 3921 N N . VAL A 1 512 ? -4.399 9.666 42.502 1.00 94.19 512 VAL A N 1
ATOM 3922 C CA . VAL A 1 512 ? -5.360 10.060 41.460 1.00 94.19 512 VAL A CA 1
ATOM 3923 C C . VAL A 1 512 ? -5.569 8.948 40.433 1.00 94.19 512 VAL A C 1
ATOM 3925 O O . VAL A 1 512 ? -6.706 8.699 40.012 1.00 94.19 512 VAL A O 1
ATOM 3928 N N . VAL A 1 513 ? -4.507 8.245 40.030 1.00 95.56 513 VAL A N 1
ATOM 3929 C CA . VAL A 1 513 ? -4.615 7.090 39.128 1.00 95.56 513 VAL A CA 1
ATOM 3930 C C . VAL A 1 513 ? -5.459 5.996 39.773 1.00 95.56 513 VAL A C 1
ATOM 3932 O O . VAL A 1 513 ? -6.377 5.483 39.125 1.00 95.56 513 VAL A O 1
ATOM 3935 N N . GLN A 1 514 ? -5.214 5.658 41.039 1.00 94.56 514 GLN A N 1
ATOM 3936 C CA . GLN A 1 514 ? -6.012 4.665 41.759 1.00 94.56 514 GLN A CA 1
ATOM 3937 C C . GLN A 1 514 ? -7.474 5.097 41.860 1.00 94.56 514 GLN A C 1
ATOM 3939 O O . GLN A 1 514 ? -8.353 4.310 41.503 1.00 94.56 514 GLN A O 1
ATOM 3944 N N . LEU A 1 515 ? -7.744 6.345 42.244 1.00 93.06 515 LEU A N 1
ATOM 3945 C CA . LEU A 1 515 ? -9.097 6.879 42.383 1.00 93.06 515 LEU A CA 1
ATOM 3946 C C . LEU A 1 515 ? -9.888 6.826 41.067 1.00 93.06 515 LEU A C 1
ATOM 3948 O O . LEU A 1 515 ? -11.066 6.473 41.057 1.00 93.06 515 LEU A O 1
ATOM 3952 N N . ARG A 1 516 ? -9.249 7.158 39.938 1.00 92.06 516 ARG A N 1
ATOM 3953 C CA . ARG A 1 516 ? -9.915 7.258 38.625 1.00 92.06 516 ARG A CA 1
ATOM 3954 C C . ARG A 1 516 ? -9.979 5.943 37.846 1.00 92.06 516 ARG A C 1
ATOM 3956 O O . ARG A 1 516 ? -10.669 5.885 36.826 1.00 92.06 516 ARG A O 1
ATOM 3963 N N . THR A 1 517 ? -9.242 4.913 38.265 1.00 94.44 517 THR A N 1
ATOM 3964 C CA . THR A 1 517 ? -9.136 3.642 37.519 1.00 94.44 517 THR A CA 1
ATOM 3965 C C . THR A 1 517 ? -9.479 2.399 38.326 1.00 94.44 517 THR A C 1
ATOM 3967 O O . THR A 1 517 ? -9.602 1.324 37.740 1.00 94.44 517 THR A O 1
ATOM 3970 N N . THR A 1 518 ? -9.674 2.520 39.639 1.00 94.88 518 THR A N 1
ATOM 3971 C CA . THR A 1 518 ? -10.100 1.396 40.476 1.00 94.88 518 THR A CA 1
ATOM 3972 C C . THR A 1 518 ? -11.627 1.308 40.487 1.00 94.88 518 THR A C 1
ATOM 3974 O O . THR A 1 518 ? -12.297 2.275 40.862 1.00 94.88 518 THR A O 1
ATOM 3977 N N . PRO A 1 519 ? -12.207 0.170 40.072 1.00 95.31 519 PRO A N 1
ATOM 3978 C CA . PRO A 1 519 ? -13.646 -0.036 40.151 1.00 95.31 519 PRO A CA 1
ATOM 3979 C C . PRO A 1 519 ? -14.111 -0.033 41.608 1.00 95.31 519 PRO A C 1
ATOM 3981 O O . PRO A 1 519 ? -13.488 -0.670 42.459 1.00 95.31 519 PRO A O 1
ATOM 3984 N N . ALA A 1 520 ? -15.211 0.663 41.888 1.00 93.75 520 ALA A N 1
ATOM 3985 C CA . ALA A 1 520 ? -15.894 0.559 43.172 1.00 93.75 520 ALA A CA 1
ATOM 3986 C C . ALA A 1 520 ? -16.704 -0.751 43.266 1.00 93.75 520 ALA A C 1
ATOM 3988 O O . ALA A 1 520 ? -16.544 -1.669 42.454 1.00 93.75 520 ALA A O 1
ATOM 3989 N N . ALA A 1 521 ? -17.566 -0.869 44.278 1.00 92.69 521 ALA A N 1
ATOM 3990 C CA . ALA A 1 521 ? -18.387 -2.058 44.458 1.00 92.69 521 ALA A CA 1
ATOM 3991 C C . ALA A 1 521 ? -19.311 -2.279 43.248 1.00 92.69 521 ALA A C 1
ATOM 3993 O O . ALA A 1 521 ? -19.951 -1.356 42.738 1.00 92.69 521 ALA A O 1
ATOM 3994 N N . VAL A 1 522 ? -19.397 -3.532 42.795 1.00 95.38 522 VAL A N 1
ATOM 3995 C CA . VAL A 1 522 ? -20.347 -3.916 41.749 1.00 95.38 522 VAL A CA 1
ATOM 3996 C C . VAL A 1 522 ? -21.762 -3.746 42.282 1.00 95.38 522 VAL A C 1
ATOM 3998 O O . VAL A 1 522 ? -22.101 -4.268 43.348 1.00 95.38 522 VAL A O 1
ATOM 4001 N N . VAL A 1 523 ? -22.608 -3.052 41.522 1.00 93.56 523 VAL A N 1
ATOM 4002 C CA . VAL A 1 523 ? -24.007 -2.882 41.906 1.00 93.56 523 VAL A CA 1
ATOM 4003 C C . VAL A 1 523 ? -24.713 -4.231 41.915 1.00 93.56 523 VAL A C 1
ATOM 4005 O O . VAL A 1 523 ? -24.688 -4.994 40.943 1.00 93.56 523 VAL A O 1
ATOM 4008 N N . THR A 1 524 ? -25.365 -4.527 43.035 1.00 92.94 524 THR A N 1
ATOM 4009 C CA . THR A 1 524 ? -26.177 -5.734 43.160 1.00 92.94 524 THR A CA 1
ATOM 4010 C C . THR A 1 524 ? -27.466 -5.530 42.378 1.00 92.94 524 THR A C 1
ATOM 4012 O O . THR A 1 524 ? -28.243 -4.622 42.674 1.00 92.94 524 THR A O 1
ATOM 4015 N N . VAL A 1 525 ? -27.696 -6.371 41.371 1.00 92.94 525 VAL A N 1
ATOM 4016 C CA . VAL A 1 525 ? -28.967 -6.382 40.645 1.00 92.94 525 VAL A CA 1
ATOM 4017 C C . VAL A 1 525 ? -29.929 -7.291 41.414 1.00 92.94 525 VAL A C 1
ATOM 4019 O O . VAL A 1 525 ? -29.608 -8.466 41.613 1.00 92.94 525 VAL A O 1
ATOM 4022 N N . PRO A 1 526 ? -31.074 -6.777 41.891 1.00 94.19 526 PRO A N 1
ATOM 4023 C CA . PRO A 1 526 ? -32.063 -7.591 42.587 1.00 94.19 526 PRO A CA 1
ATOM 4024 C C . PRO A 1 526 ? -32.671 -8.628 41.634 1.00 94.19 526 PRO A C 1
ATOM 4026 O O . PRO A 1 526 ? -32.566 -8.515 40.412 1.00 94.19 526 PRO A O 1
ATOM 4029 N N . ASN A 1 527 ? -33.367 -9.625 42.182 1.00 93.69 527 ASN A N 1
ATOM 4030 C CA . ASN A 1 527 ? -34.196 -10.488 41.348 1.00 93.69 527 ASN A CA 1
ATOM 4031 C C . ASN A 1 527 ? -35.327 -9.652 40.730 1.00 93.69 527 ASN A C 1
ATOM 4033 O O . ASN A 1 527 ? -36.227 -9.208 41.440 1.00 93.69 527 ASN A O 1
ATOM 4037 N N . LEU A 1 528 ? -35.256 -9.440 39.417 1.00 93.94 528 LEU A N 1
ATOM 4038 C CA . LEU A 1 528 ? -36.204 -8.601 38.684 1.00 93.94 528 LEU A CA 1
ATOM 4039 C C . LEU A 1 528 ? -37.578 -9.279 38.549 1.00 93.94 528 LEU A C 1
ATOM 4041 O O . LEU A 1 528 ? -38.599 -8.601 38.505 1.00 93.94 528 LEU A O 1
ATOM 4045 N N . GLY A 1 529 ? -37.623 -10.616 38.554 1.00 90.62 529 GLY A N 1
ATOM 4046 C CA . GLY A 1 529 ? -38.836 -11.368 38.240 1.00 90.62 529 GLY A CA 1
ATOM 4047 C C . GLY A 1 529 ? -39.246 -11.237 36.767 1.00 90.62 529 GLY A C 1
ATOM 4048 O O . GLY A 1 529 ? -38.497 -10.734 35.931 1.00 90.62 529 GLY A O 1
ATOM 4049 N N . ALA A 1 530 ? -40.434 -11.744 36.435 1.00 90.12 530 ALA A N 1
ATOM 4050 C CA . ALA A 1 530 ? -41.019 -11.557 35.112 1.00 90.12 530 ALA A CA 1
ATOM 4051 C C . ALA A 1 530 ? -41.852 -10.263 35.082 1.00 90.12 530 ALA A C 1
ATOM 4053 O O . ALA A 1 530 ? -42.517 -9.950 36.073 1.00 90.12 530 ALA A O 1
ATOM 4054 N N . PRO A 1 531 ? -41.878 -9.535 33.954 1.00 88.81 531 PRO A N 1
ATOM 4055 C CA . PRO A 1 531 ? -42.750 -8.380 33.809 1.00 88.81 531 PRO A CA 1
ATOM 4056 C C . PRO A 1 531 ? -44.224 -8.801 33.857 1.00 88.81 531 PRO A C 1
ATOM 4058 O O . PRO A 1 531 ? -44.665 -9.654 33.087 1.00 88.81 531 PRO A O 1
ATOM 4061 N N . ASP A 1 532 ? -44.996 -8.162 34.734 1.00 88.81 532 ASP A N 1
ATOM 4062 C CA . ASP A 1 532 ? -46.450 -8.311 34.841 1.00 88.81 532 ASP A CA 1
ATOM 4063 C C . ASP A 1 532 ? -47.173 -7.005 34.462 1.00 88.81 532 ASP A C 1
ATOM 4065 O O . ASP A 1 532 ? -46.560 -5.960 34.235 1.00 88.81 532 ASP A O 1
ATOM 4069 N N . ASN A 1 533 ? -48.503 -7.038 34.359 1.00 88.38 533 ASN A N 1
ATOM 4070 C CA . ASN A 1 533 ? -49.258 -5.854 33.932 1.00 88.38 533 ASN A CA 1
ATOM 4071 C C . ASN A 1 533 ? -49.155 -4.689 34.932 1.00 88.38 533 ASN A C 1
ATOM 4073 O O . ASN A 1 533 ? -49.209 -3.531 34.519 1.00 88.38 533 ASN A O 1
ATOM 4077 N N . VAL A 1 534 ? -48.985 -4.983 36.225 1.00 86.81 534 VAL A N 1
ATOM 4078 C CA . VAL A 1 534 ? -48.912 -3.971 37.288 1.00 86.81 534 VAL A CA 1
ATOM 4079 C C . VAL A 1 534 ? -47.573 -3.236 37.234 1.00 86.81 534 VAL A C 1
ATOM 4081 O O . VAL A 1 534 ? -47.553 -2.008 37.155 1.00 86.81 534 VAL A O 1
ATOM 4084 N N . SER A 1 535 ? -46.459 -3.969 37.199 1.00 87.94 535 SER A N 1
ATOM 4085 C CA . SER A 1 535 ? -45.108 -3.409 37.088 1.00 87.94 535 SER A CA 1
ATOM 4086 C C . SER A 1 535 ? -44.908 -2.653 35.776 1.00 87.94 535 SER A C 1
ATOM 4088 O O . SER A 1 535 ? -44.298 -1.589 35.786 1.00 87.94 535 SER A O 1
ATOM 4090 N N . ARG A 1 536 ? -45.489 -3.116 34.660 1.00 88.25 536 ARG A N 1
ATOM 4091 C CA . ARG A 1 536 ? -45.455 -2.382 33.381 1.00 88.25 536 ARG A CA 1
ATOM 4092 C C . ARG A 1 536 ? -46.206 -1.054 33.442 1.00 88.25 536 ARG A C 1
ATOM 4094 O O . ARG A 1 536 ? -45.699 -0.046 32.955 1.00 88.25 536 ARG A O 1
ATOM 4101 N N . ALA A 1 537 ? -47.405 -1.046 34.030 1.00 90.62 537 ALA A N 1
ATOM 4102 C CA . ALA A 1 537 ? -48.204 0.170 34.162 1.00 90.62 537 ALA A CA 1
ATOM 4103 C C . ALA A 1 537 ? -47.522 1.194 35.083 1.00 90.62 537 ALA A C 1
ATOM 4105 O O . ALA A 1 537 ? -47.415 2.364 34.719 1.00 90.62 537 ALA A O 1
ATOM 4106 N N . ALA A 1 538 ? -46.999 0.746 36.230 1.00 93.50 538 ALA A N 1
ATOM 4107 C CA . ALA A 1 538 ? -46.222 1.591 37.137 1.00 93.50 538 ALA A CA 1
ATOM 4108 C C . ALA A 1 538 ? -44.939 2.117 36.467 1.00 93.50 538 ALA A C 1
ATOM 4110 O O . ALA A 1 538 ? -44.633 3.304 36.551 1.00 93.50 538 ALA A O 1
ATOM 4111 N N . GLY A 1 539 ? -44.233 1.254 35.730 1.00 95.88 539 GLY A N 1
ATOM 4112 C CA . GLY A 1 539 ? -43.007 1.591 35.011 1.00 95.88 539 GLY A CA 1
ATOM 4113 C C . GLY A 1 539 ? -43.171 2.711 33.987 1.00 95.88 539 GLY A C 1
ATOM 4114 O O . GLY A 1 539 ? -42.295 3.567 33.892 1.00 95.88 539 GLY A O 1
ATOM 4115 N N . LYS A 1 540 ? -44.311 2.776 33.281 1.00 95.62 540 LYS A N 1
ATOM 4116 C CA . LYS A 1 540 ? -44.618 3.902 32.380 1.00 95.62 540 LYS A CA 1
ATOM 4117 C C . LYS A 1 540 ? -44.686 5.238 33.129 1.00 95.62 540 LYS A C 1
ATOM 4119 O O . LYS A 1 540 ? -44.240 6.254 32.604 1.00 95.62 540 LYS A O 1
ATOM 4124 N N . GLY A 1 541 ? -45.220 5.242 34.352 1.00 95.62 541 GLY A N 1
ATOM 4125 C CA . GLY A 1 541 ? -45.232 6.430 35.208 1.00 95.62 541 GLY A CA 1
ATOM 4126 C C . GLY A 1 541 ? -43.815 6.901 35.540 1.00 95.62 541 GLY A C 1
ATOM 4127 O O . GLY A 1 541 ? -43.499 8.073 35.350 1.00 95.62 541 GLY A O 1
ATOM 4128 N N . PHE A 1 542 ? -42.939 5.974 35.938 1.00 96.69 542 PHE A N 1
ATOM 4129 C CA . PHE A 1 542 ? -41.534 6.283 36.228 1.00 96.69 542 PHE A CA 1
ATOM 4130 C C . PHE A 1 542 ? -40.746 6.722 34.993 1.00 96.69 542 PHE A C 1
ATOM 4132 O O . PHE A 1 542 ? -39.877 7.578 35.108 1.00 96.69 542 PHE A O 1
ATOM 4139 N N . TYR A 1 543 ? -41.068 6.193 33.813 1.00 96.19 543 TYR A N 1
ATOM 4140 C CA . TYR A 1 543 ? -40.441 6.592 32.553 1.00 96.19 543 TYR A CA 1
ATOM 4141 C C . TYR A 1 543 ? -40.648 8.085 32.266 1.00 96.19 543 TYR A C 1
ATOM 4143 O O . TYR A 1 543 ? -39.697 8.783 31.926 1.00 96.19 543 TYR A O 1
ATOM 4151 N N . ILE A 1 544 ? -41.866 8.587 32.488 1.00 94.50 544 ILE A N 1
ATOM 4152 C CA . ILE A 1 544 ? -42.192 10.014 32.349 1.00 94.50 544 ILE A CA 1
ATOM 4153 C C . ILE A 1 544 ? -41.611 10.819 33.522 1.00 94.50 544 ILE A C 1
ATOM 4155 O O . ILE A 1 544 ? -41.044 11.889 33.328 1.00 94.50 544 ILE A O 1
ATOM 4159 N N . GLN A 1 545 ? -41.694 10.302 34.755 1.00 95.12 545 GLN A N 1
ATOM 4160 C CA . GLN A 1 545 ? -41.150 10.981 35.940 1.00 95.12 545 GLN A CA 1
ATOM 4161 C C . GLN A 1 545 ? -39.637 11.229 35.836 1.00 95.12 545 GLN A C 1
ATOM 4163 O O . GLN A 1 545 ? -39.152 12.259 36.297 1.00 95.12 545 GLN A O 1
ATOM 4168 N N . GLN A 1 546 ? -38.896 10.291 35.242 1.00 96.00 546 GLN A N 1
ATOM 4169 C CA . GLN A 1 546 ? -37.455 10.397 35.001 1.00 96.00 546 GLN A CA 1
ATOM 4170 C C . GLN A 1 546 ? -37.117 11.111 33.683 1.00 96.00 546 GLN A C 1
ATOM 4172 O O . GLN A 1 546 ? -35.956 11.121 33.278 1.00 96.00 546 GLN A O 1
ATOM 4177 N N . ALA A 1 547 ? -38.117 11.699 33.014 1.00 93.50 547 ALA A N 1
ATOM 4178 C CA . ALA A 1 547 ? -37.994 12.397 31.737 1.00 93.50 547 ALA A CA 1
ATOM 4179 C C . ALA A 1 547 ? -37.352 11.547 30.621 1.00 93.50 547 ALA A C 1
ATOM 4181 O O . ALA A 1 547 ? -36.729 12.079 29.697 1.00 93.50 547 ALA A O 1
ATOM 4182 N N . CYS A 1 548 ? -37.489 10.216 30.681 1.00 93.75 548 CYS A N 1
ATOM 4183 C CA . CYS A 1 548 ? -36.950 9.324 29.655 1.00 93.75 548 CYS A CA 1
ATOM 4184 C C . CYS A 1 548 ? -37.620 9.572 28.297 1.00 93.75 548 CYS A C 1
ATOM 4186 O O . CYS A 1 548 ? -36.963 9.469 27.262 1.00 93.75 548 CYS A O 1
ATOM 4188 N N . ASP A 1 549 ? -38.897 9.954 28.302 1.00 92.69 549 ASP A N 1
ATOM 4189 C CA . ASP A 1 549 ? -39.698 10.337 27.138 1.00 92.69 549 ASP A CA 1
ATOM 4190 C C . ASP A 1 549 ? -39.150 11.561 26.396 1.00 92.69 549 ASP A C 1
ATOM 4192 O O . ASP A 1 549 ? -39.305 11.639 25.181 1.00 92.69 549 ASP A O 1
ATOM 4196 N N . THR A 1 550 ? -38.429 12.458 27.077 1.00 89.88 550 THR A N 1
ATOM 4197 C CA . THR A 1 550 ? -37.822 13.642 26.438 1.00 89.88 550 THR A CA 1
ATOM 4198 C C . THR A 1 550 ? -36.774 13.244 25.394 1.00 89.88 550 THR A C 1
ATOM 4200 O O . THR A 1 550 ? -36.609 13.914 24.383 1.00 89.88 550 THR A O 1
ATOM 4203 N N . CYS A 1 551 ? -36.055 12.141 25.625 1.00 90.38 551 CYS A N 1
ATOM 4204 C CA . CYS A 1 551 ? -35.061 11.629 24.679 1.00 90.38 551 CYS A CA 1
ATOM 4205 C C . CYS A 1 551 ? -35.600 10.438 23.880 1.00 90.38 551 CYS A C 1
ATOM 4207 O O . CYS A 1 551 ? -35.408 10.347 22.675 1.00 90.38 551 CYS A O 1
ATOM 4209 N N . HIS A 1 552 ? -36.259 9.488 24.536 1.00 91.44 552 HIS A N 1
ATOM 4210 C CA . HIS A 1 552 ? -36.685 8.234 23.918 1.00 91.44 552 HIS A CA 1
ATOM 4211 C C . HIS A 1 552 ? -38.114 8.293 23.342 1.00 91.44 552 HIS A C 1
ATOM 4213 O O . HIS A 1 552 ? -38.574 7.310 22.763 1.00 91.44 552 HIS A O 1
ATOM 4219 N N . GLY A 1 553 ? -38.814 9.427 23.451 1.00 89.62 553 GLY A N 1
ATOM 4220 C CA . GLY A 1 553 ? -40.207 9.592 23.029 1.00 89.62 553 GLY A CA 1
ATOM 4221 C C . GLY A 1 553 ? -41.194 8.822 23.914 1.00 89.62 553 GLY A C 1
ATOM 4222 O O . GLY A 1 553 ? -40.823 7.897 24.639 1.00 89.62 553 GLY A O 1
ATOM 4223 N N . GLU A 1 554 ? -42.487 9.144 23.840 1.00 89.19 554 GLU A N 1
ATOM 4224 C CA . GLU A 1 554 ? -43.521 8.435 24.619 1.00 89.19 554 GLU A CA 1
ATOM 4225 C C . GLU A 1 554 ? -43.662 6.947 24.242 1.00 89.19 554 GLU A C 1
ATOM 4227 O O . GLU A 1 554 ? -44.093 6.124 25.053 1.00 89.19 554 GLU A O 1
ATOM 4232 N N . THR A 1 555 ? -43.310 6.599 23.002 1.00 88.75 555 THR A N 1
ATOM 4233 C CA . THR A 1 555 ? -43.379 5.242 22.438 1.00 88.75 555 THR A CA 1
ATOM 4234 C C . THR A 1 555 ? -42.076 4.456 22.584 1.00 88.75 555 THR A C 1
ATOM 4236 O O . THR A 1 555 ? -42.054 3.270 22.265 1.00 88.75 555 THR A O 1
ATOM 4239 N N . GLY A 1 556 ? -40.991 5.090 23.039 1.00 90.75 556 GLY A N 1
ATOM 4240 C CA . GLY A 1 556 ? -39.664 4.477 23.124 1.00 90.75 556 GLY A CA 1
ATOM 4241 C C . GLY A 1 556 ? -38.875 4.451 21.811 1.00 90.75 556 GLY A C 1
ATOM 4242 O O . GLY A 1 556 ? -37.763 3.936 21.803 1.00 90.75 556 GLY A O 1
ATOM 4243 N N . THR A 1 557 ? -39.398 4.988 20.706 1.00 88.06 557 THR A N 1
ATOM 4244 C CA . THR A 1 557 ? -38.722 4.974 19.391 1.00 88.06 557 THR A CA 1
ATOM 4245 C C . THR A 1 557 ? -37.671 6.079 19.209 1.00 88.06 557 THR A C 1
ATOM 4247 O O . THR A 1 557 ? -37.008 6.123 18.176 1.00 88.06 557 THR A O 1
ATOM 4250 N N . GLY A 1 558 ? -37.484 6.947 20.207 1.00 78.62 558 GLY A N 1
ATOM 4251 C CA . GLY A 1 558 ? -36.632 8.139 20.139 1.00 78.62 558 GLY A CA 1
ATOM 4252 C C . GLY A 1 558 ? -37.415 9.403 19.778 1.00 78.62 558 GLY A C 1
ATOM 4253 O O . GLY A 1 558 ? -38.295 9.354 18.920 1.00 78.62 558 GLY A O 1
ATOM 4254 N N . ASP A 1 559 ? -37.086 10.533 20.412 1.00 69.38 559 ASP A N 1
ATOM 4255 C CA . ASP A 1 559 ? -37.488 11.864 19.944 1.00 69.38 559 ASP A CA 1
ATOM 4256 C C . ASP A 1 559 ? -36.520 12.324 18.846 1.00 69.38 559 ASP A C 1
ATOM 4258 O O . ASP A 1 559 ? -35.294 12.291 18.982 1.00 69.38 559 ASP A O 1
ATOM 4262 N N . GLU A 1 560 ? -37.089 12.733 17.719 1.00 59.78 560 GLU A N 1
ATOM 4263 C CA . GLU A 1 560 ? -36.358 13.088 16.521 1.00 59.78 560 GLU A CA 1
ATOM 4264 C C . GLU A 1 560 ? -35.710 14.479 16.564 1.00 59.78 560 GLU A C 1
ATOM 4266 O O . GLU A 1 560 ? -34.821 14.751 15.750 1.00 59.78 560 GLU A O 1
ATOM 4271 N N . LEU A 1 561 ? -36.131 15.349 17.485 1.00 63.66 561 LEU A N 1
ATOM 4272 C CA . LEU A 1 561 ? -35.815 16.780 17.450 1.00 63.66 561 LEU A CA 1
ATOM 4273 C C . LEU A 1 561 ? -34.764 17.232 18.476 1.00 63.66 561 LEU A C 1
ATOM 4275 O O . LEU A 1 561 ? -34.315 18.376 18.399 1.00 63.66 561 LEU A O 1
ATOM 4279 N N . MET A 1 562 ? -34.339 16.366 19.403 1.00 71.56 562 MET A N 1
ATOM 4280 C CA . MET A 1 562 ? -33.409 16.751 20.469 1.00 71.56 562 MET A CA 1
ATOM 4281 C C . MET A 1 562 ? -31.930 16.626 20.042 1.00 71.56 562 MET A C 1
ATOM 4283 O O . MET A 1 562 ? -31.477 15.524 19.720 1.00 71.56 562 MET A O 1
ATOM 4287 N N . PRO A 1 563 ? -31.135 17.718 20.061 1.00 74.75 563 PRO A N 1
ATOM 4288 C CA . PRO A 1 563 ? -29.714 17.664 19.733 1.00 74.75 563 PRO A CA 1
ATOM 4289 C C . PRO A 1 563 ? -28.903 17.179 20.943 1.00 74.75 563 PRO A C 1
ATOM 4291 O O . PRO A 1 563 ? -28.661 17.929 21.887 1.00 74.75 563 PRO A O 1
ATOM 4294 N N . LEU A 1 564 ? -28.474 15.917 20.921 1.00 83.69 564 LEU A N 1
ATOM 4295 C CA . LEU A 1 564 ? -27.641 15.327 21.969 1.00 83.69 564 LEU A CA 1
ATOM 4296 C C . LEU A 1 564 ? -26.202 15.123 21.477 1.00 83.69 564 LEU A C 1
ATOM 4298 O O . LEU A 1 564 ? -25.978 14.733 20.331 1.00 83.69 564 LEU A O 1
ATOM 4302 N N . PHE A 1 565 ? -25.225 15.340 22.360 1.00 85.69 565 PHE A N 1
ATOM 4303 C CA . PHE A 1 565 ? -23.800 15.209 22.045 1.00 85.69 565 PHE A CA 1
ATOM 4304 C C . PHE A 1 565 ? -23.068 14.418 23.123 1.00 85.69 565 PHE A C 1
ATOM 4306 O O . PHE A 1 565 ? -23.328 14.581 24.314 1.00 85.69 565 PHE A O 1
ATOM 4313 N N . ASP A 1 566 ? -22.150 13.549 22.710 1.00 85.56 566 ASP A N 1
ATOM 4314 C CA . ASP A 1 566 ? -21.263 12.880 23.654 1.00 85.56 566 ASP A CA 1
ATOM 4315 C C . ASP A 1 566 ? -20.183 13.830 24.202 1.00 85.56 566 ASP A C 1
ATOM 4317 O O . ASP A 1 566 ? -20.072 14.987 23.800 1.00 85.56 566 ASP A O 1
ATOM 4321 N N . THR A 1 567 ? -19.370 13.353 25.146 1.00 86.00 567 THR A N 1
ATOM 4322 C CA . THR A 1 567 ? -18.333 14.183 25.788 1.00 86.00 567 THR A CA 1
ATOM 4323 C C . THR A 1 567 ? -17.214 14.627 24.842 1.00 86.00 567 THR A C 1
ATOM 4325 O O . THR A 1 567 ? -16.367 15.415 25.246 1.00 86.00 567 THR A O 1
ATOM 4328 N N . LEU A 1 568 ? -17.181 14.113 23.608 1.00 81.75 568 LEU A N 1
ATOM 4329 C CA . LEU A 1 568 ? -16.257 14.531 22.553 1.00 81.75 568 LEU A CA 1
ATOM 4330 C C . LEU A 1 568 ? -16.917 15.502 21.560 1.00 81.75 568 LEU A C 1
ATOM 4332 O O . LEU A 1 568 ? -16.310 15.849 20.551 1.00 81.75 568 LEU A O 1
ATOM 4336 N N . GLY A 1 569 ? -18.161 15.915 21.815 1.00 83.19 569 GLY A N 1
ATOM 4337 C CA . GLY A 1 569 ? -18.923 16.791 20.931 1.00 83.19 569 GLY A CA 1
ATOM 4338 C C . GLY A 1 569 ? -19.494 16.086 19.699 1.00 83.19 569 GLY A C 1
ATOM 4339 O O . GLY A 1 569 ? -19.986 16.759 18.795 1.00 83.19 569 GLY A O 1
ATOM 4340 N N . ASN A 1 570 ? -19.464 14.748 19.632 1.00 79.69 570 ASN A N 1
ATOM 4341 C CA . ASN A 1 570 ? -20.063 14.034 18.507 1.00 79.69 570 ASN A CA 1
ATOM 4342 C C . ASN A 1 570 ? -21.583 13.934 18.686 1.00 79.69 570 ASN A C 1
ATOM 4344 O O . ASN A 1 570 ? -22.034 13.582 19.782 1.00 79.69 570 ASN A O 1
ATOM 4348 N N . PRO A 1 571 ? -22.376 14.151 17.618 1.00 80.12 571 PRO A N 1
ATOM 4349 C CA . PRO A 1 571 ? -23.809 13.896 17.640 1.00 80.12 571 PRO A CA 1
ATOM 4350 C C . PRO A 1 571 ? -24.122 12.475 18.121 1.00 80.12 571 PRO A C 1
ATOM 4352 O O . PRO A 1 571 ? -23.608 11.485 17.589 1.00 80.12 571 PRO A O 1
ATOM 4355 N N . ALA A 1 572 ? -24.991 12.378 19.119 1.00 80.00 572 ALA A N 1
ATOM 4356 C CA . ALA A 1 572 ? -25.495 11.136 19.676 1.00 80.00 572 ALA A CA 1
ATOM 4357 C C . ALA A 1 572 ? -27.018 11.089 19.508 1.00 80.00 572 ALA A C 1
ATOM 4359 O O . ALA A 1 572 ? -27.693 12.105 19.614 1.00 80.00 572 ALA A O 1
ATOM 4360 N N . PHE A 1 573 ? -27.564 9.902 19.251 1.00 78.75 573 PHE A N 1
ATOM 4361 C CA . PHE A 1 573 ? -29.010 9.696 19.150 1.00 78.75 573 PHE A CA 1
ATOM 4362 C C . PHE A 1 573 ? -29.469 8.746 20.267 1.00 78.75 573 PHE A C 1
ATOM 4364 O O . PHE A 1 573 ? -28.765 7.756 20.527 1.00 78.75 573 PHE A O 1
ATOM 4371 N N . PRO A 1 574 ? -30.602 9.024 20.940 1.00 86.19 574 PRO A N 1
ATOM 4372 C CA . PRO A 1 574 ? -31.172 8.101 21.907 1.00 86.19 574 PRO A CA 1
ATOM 4373 C C . PRO A 1 574 ? -31.523 6.786 21.214 1.00 86.19 574 PRO A C 1
ATOM 4375 O O . PRO A 1 574 ? -31.835 6.726 20.028 1.00 86.19 574 PRO A O 1
ATOM 4378 N N . ARG A 1 575 ? -31.392 5.686 21.945 1.00 87.06 575 ARG A N 1
ATOM 4379 C CA . ARG A 1 575 ? -31.621 4.357 21.380 1.00 87.06 575 ARG A CA 1
ATOM 4380 C C . ARG A 1 575 ? -33.120 4.139 21.132 1.00 87.06 575 ARG A C 1
ATOM 4382 O O . ARG A 1 575 ? -33.908 4.419 22.031 1.00 87.06 575 ARG A O 1
ATOM 4389 N N . ASP A 1 576 ? -33.489 3.573 19.979 1.00 89.44 576 ASP A N 1
ATOM 4390 C CA . ASP A 1 576 ? -34.848 3.058 19.761 1.00 89.44 576 ASP A CA 1
ATOM 4391 C C . ASP A 1 576 ? -35.054 1.831 20.666 1.00 89.44 576 ASP A C 1
ATOM 4393 O O . ASP A 1 576 ? -34.509 0.751 20.427 1.00 89.44 576 ASP A O 1
ATOM 4397 N N . LEU A 1 577 ? -35.812 2.010 21.744 1.00 93.38 577 LEU A N 1
ATOM 4398 C CA . LEU A 1 577 ? -36.082 0.988 22.751 1.00 93.38 577 LEU A CA 1
ATOM 4399 C C . LEU A 1 577 ? -36.965 -0.147 22.213 1.00 93.38 577 LEU A C 1
ATOM 4401 O O . LEU A 1 577 ? -36.936 -1.263 22.738 1.00 93.38 577 LEU A O 1
ATOM 4405 N N . VAL A 1 578 ? -37.717 0.112 21.144 1.00 93.06 578 VAL A N 1
ATOM 4406 C CA . VAL A 1 578 ? -38.631 -0.846 20.525 1.00 93.06 578 VAL A CA 1
ATOM 4407 C C . VAL A 1 578 ? -37.847 -1.776 19.608 1.00 93.06 578 VAL A C 1
ATOM 4409 O O . VAL A 1 578 ? -37.844 -2.998 19.802 1.00 93.06 578 VAL A O 1
ATOM 4412 N N . HIS A 1 579 ? -37.106 -1.212 18.658 1.00 90.25 579 HIS A N 1
ATOM 4413 C CA . HIS A 1 579 ? -36.568 -1.987 17.545 1.00 90.25 579 HIS A CA 1
ATOM 4414 C C . HIS A 1 579 ? -35.067 -2.250 17.612 1.00 90.25 579 HIS A C 1
ATOM 4416 O O . HIS A 1 579 ? -34.624 -3.233 17.028 1.00 90.25 579 HIS A O 1
ATOM 4422 N N . ASP A 1 580 ? -34.257 -1.452 18.307 1.00 89.44 580 ASP A N 1
ATOM 4423 C CA . ASP A 1 580 ? -32.805 -1.636 18.240 1.00 89.44 580 ASP A CA 1
ATOM 4424 C C . ASP A 1 580 ? -32.276 -2.740 19.168 1.00 89.44 580 ASP A C 1
ATOM 4426 O O . ASP A 1 580 ? -32.867 -3.094 20.194 1.00 89.44 580 ASP A O 1
ATOM 4430 N N . VAL A 1 581 ? -31.080 -3.230 18.823 1.00 88.88 581 VAL A N 1
ATOM 4431 C CA . VAL A 1 581 ? -30.204 -3.988 19.725 1.00 88.88 581 VAL A CA 1
ATOM 4432 C C . VAL A 1 581 ? -29.462 -3.035 20.669 1.00 88.88 581 VAL A C 1
ATOM 4434 O O . VAL A 1 581 ? -28.787 -2.090 20.240 1.00 88.88 581 VAL A O 1
ATOM 4437 N N . PHE A 1 582 ? -29.547 -3.295 21.973 1.00 90.06 582 PHE A N 1
ATOM 4438 C CA . PHE A 1 582 ? -28.876 -2.483 22.989 1.00 90.06 582 PHE A CA 1
ATOM 4439 C C . PHE A 1 582 ? -27.397 -2.842 23.144 1.00 90.06 582 PHE A C 1
ATOM 4441 O O . PHE A 1 582 ? -27.016 -4.008 23.112 1.00 90.06 582 PHE A O 1
ATOM 4448 N N . LYS A 1 583 ? -26.556 -1.821 23.369 1.00 88.75 583 LYS A N 1
ATOM 4449 C CA . LYS A 1 583 ? -25.094 -1.980 23.492 1.00 88.75 583 LYS A CA 1
ATOM 4450 C C . LYS A 1 583 ? -24.695 -2.920 24.628 1.00 88.75 583 LYS A C 1
ATOM 4452 O O . LYS A 1 583 ? -23.748 -3.670 24.466 1.00 88.75 583 LYS A O 1
ATOM 4457 N N . GLY A 1 584 ? -25.401 -2.849 25.757 1.00 88.81 584 GLY A N 1
ATOM 4458 C CA . GLY A 1 584 ? -25.137 -3.687 26.925 1.00 88.81 584 GLY A CA 1
ATOM 4459 C C . GLY A 1 584 ? -25.861 -5.033 26.923 1.00 88.81 584 GLY A C 1
ATOM 4460 O O . GLY A 1 584 ? -25.658 -5.783 27.861 1.00 88.81 584 GLY A O 1
ATOM 4461 N N . GLY A 1 585 ? -26.699 -5.326 25.921 1.00 89.44 585 GLY A N 1
ATOM 4462 C CA . GLY A 1 585 ? -27.608 -6.477 25.926 1.00 89.44 585 GLY A CA 1
ATOM 4463 C C . GLY A 1 585 ? -29.077 -6.079 26.102 1.00 89.44 585 GLY A C 1
ATOM 4464 O O . GLY A 1 585 ? -29.392 -5.036 26.673 1.00 89.44 585 GLY A O 1
ATOM 4465 N N . ASN A 1 586 ? -29.982 -6.906 25.564 1.00 88.62 586 ASN A N 1
ATOM 4466 C CA . ASN A 1 586 ? -31.438 -6.694 25.619 1.00 88.62 586 ASN A CA 1
ATOM 4467 C C . ASN A 1 586 ? -32.106 -7.407 26.809 1.00 88.62 586 ASN A C 1
ATOM 4469 O O . ASN A 1 586 ? -33.332 -7.398 26.915 1.00 88.62 586 ASN A O 1
ATOM 4473 N N . ASP A 1 587 ? -31.337 -8.081 27.664 1.00 91.31 587 ASP A N 1
ATOM 4474 C CA . ASP A 1 587 ? -31.878 -8.745 28.844 1.00 91.31 587 ASP A CA 1
ATOM 4475 C C . ASP A 1 587 ? -32.211 -7.723 29.955 1.00 91.31 587 ASP A C 1
ATOM 4477 O O . ASP A 1 587 ? -31.588 -6.655 30.032 1.00 91.31 587 ASP A O 1
ATOM 4481 N N . PRO A 1 588 ? -33.176 -8.030 30.840 1.00 93.75 588 PRO A N 1
ATOM 4482 C CA . PRO A 1 588 ? -33.584 -7.112 31.900 1.00 93.75 588 PRO A CA 1
ATOM 4483 C C . PRO A 1 588 ? -32.450 -6.676 32.842 1.00 93.75 588 PRO A C 1
ATOM 4485 O O . PRO A 1 588 ? -32.472 -5.543 33.317 1.00 93.75 588 PRO A O 1
ATOM 4488 N N . VAL A 1 589 ? -31.441 -7.521 33.093 1.00 94.69 589 VAL A N 1
ATOM 4489 C CA . VAL A 1 589 ? -30.309 -7.193 33.984 1.00 94.69 589 VAL A CA 1
ATOM 4490 C C . VAL A 1 589 ? -29.432 -6.114 33.351 1.00 94.69 589 VAL A C 1
ATOM 4492 O O . VAL A 1 589 ? -29.047 -5.146 34.013 1.00 94.69 589 VAL A O 1
ATOM 4495 N N . SER A 1 590 ? -29.158 -6.237 32.056 1.00 93.94 590 SER A N 1
ATOM 4496 C CA . SER A 1 590 ? -28.408 -5.244 31.289 1.00 93.94 590 SER A CA 1
ATOM 4497 C C . SER A 1 590 ? -29.145 -3.910 31.195 1.00 93.94 590 SER A C 1
ATOM 4499 O O . SER A 1 590 ? -28.530 -2.860 31.403 1.00 93.94 590 SER A O 1
ATOM 4501 N N . ILE A 1 591 ? -30.461 -3.944 30.957 1.00 95.25 591 ILE A N 1
ATOM 4502 C CA . ILE A 1 591 ? -31.314 -2.745 30.926 1.00 95.25 591 ILE A CA 1
ATOM 4503 C C . ILE A 1 591 ? -31.323 -2.064 32.298 1.00 95.25 591 ILE A C 1
ATOM 4505 O O . ILE A 1 591 ? -31.039 -0.869 32.378 1.00 95.25 591 ILE A O 1
ATOM 4509 N N . TYR A 1 592 ? -31.548 -2.822 33.377 1.00 96.12 592 TYR A N 1
ATOM 4510 C CA . TYR A 1 592 ? -31.527 -2.310 34.750 1.00 96.12 592 TYR A CA 1
ATOM 4511 C C . TYR A 1 592 ? -30.222 -1.567 35.048 1.00 96.12 592 TYR A C 1
ATOM 4513 O O . TYR A 1 592 ? -30.236 -0.438 35.534 1.00 96.12 592 TYR A O 1
ATOM 4521 N N . ARG A 1 593 ? -29.075 -2.162 34.689 1.00 95.56 593 ARG A N 1
ATOM 4522 C CA . ARG A 1 593 ? -27.758 -1.537 34.882 1.00 95.56 593 ARG A CA 1
ATOM 4523 C C . ARG A 1 593 ? -27.593 -0.250 34.076 1.00 95.56 593 ARG A C 1
ATOM 4525 O O . ARG A 1 593 ? -26.998 0.689 34.592 1.00 95.56 593 ARG A O 1
ATOM 4532 N N . ARG A 1 594 ? -28.083 -0.189 32.830 1.00 95.19 594 ARG A N 1
ATOM 4533 C CA . ARG A 1 594 ? -27.985 1.031 32.004 1.00 95.19 594 ARG A CA 1
ATOM 4534 C C . ARG A 1 594 ? -28.857 2.165 32.525 1.00 95.19 594 ARG A C 1
ATOM 4536 O O . ARG A 1 594 ? -28.446 3.312 32.417 1.00 95.19 594 ARG A O 1
ATOM 4543 N N . ILE A 1 595 ? -30.014 1.856 33.102 1.00 95.81 595 ILE A N 1
ATOM 4544 C CA . ILE A 1 595 ? -30.876 2.866 33.723 1.00 95.81 595 ILE A CA 1
ATOM 4545 C C . ILE A 1 595 ? -30.248 3.340 35.039 1.00 95.81 595 ILE A C 1
ATOM 4547 O O . ILE A 1 595 ? -30.074 4.537 35.237 1.00 95.81 595 ILE A O 1
ATOM 4551 N N . LEU A 1 596 ? -29.820 2.414 35.904 1.00 96.19 596 LEU A N 1
ATOM 4552 C CA . LEU A 1 596 ? -29.234 2.746 37.206 1.00 96.19 596 LEU A CA 1
ATOM 4553 C C . LEU A 1 596 ? -27.938 3.556 37.090 1.00 96.19 596 LEU A C 1
ATOM 4555 O O . LEU A 1 596 ? -27.769 4.545 37.792 1.00 96.19 596 LEU A O 1
ATOM 4559 N N . LEU A 1 597 ? -27.016 3.118 36.229 1.00 95.25 597 LEU A N 1
ATOM 4560 C CA . LEU A 1 597 ? -25.652 3.656 36.144 1.00 95.25 597 LEU A CA 1
ATOM 4561 C C . LEU A 1 597 ? -25.456 4.634 34.983 1.00 95.25 597 LEU A C 1
ATOM 4563 O O . LEU A 1 597 ? -24.390 5.233 34.848 1.00 95.25 597 LEU A O 1
ATOM 4567 N N . GLY A 1 598 ? -26.451 4.765 34.107 1.00 94.38 598 GLY A N 1
ATOM 4568 C CA . GLY A 1 598 ? -26.309 5.493 32.856 1.00 94.38 598 GLY A CA 1
ATOM 4569 C C . GLY A 1 598 ? -25.300 4.846 31.905 1.00 94.38 598 GLY A C 1
ATOM 4570 O O . GLY A 1 598 ? -24.994 3.643 31.956 1.00 94.38 598 GLY A O 1
ATOM 4571 N N . MET A 1 599 ? -24.770 5.666 31.000 1.00 93.62 599 MET A N 1
ATOM 4572 C CA . MET A 1 599 ? -23.695 5.276 30.087 1.00 93.62 599 MET A CA 1
ATOM 4573 C C . MET A 1 599 ? -22.599 6.351 30.072 1.00 93.62 599 MET A C 1
ATOM 4575 O O . MET A 1 599 ? -22.769 7.373 29.398 1.00 93.62 599 MET A O 1
ATOM 4579 N N . PRO A 1 600 ? -21.467 6.134 30.773 1.00 93.12 600 PRO A N 1
ATOM 4580 C CA . PRO A 1 600 ? -20.392 7.115 30.874 1.00 93.12 600 PRO A CA 1
ATOM 4581 C C . PRO A 1 600 ? -19.899 7.627 29.517 1.00 93.12 600 PRO A C 1
ATOM 4583 O O . PRO A 1 600 ? -19.721 6.870 28.557 1.00 93.12 600 PRO A O 1
ATOM 4586 N N . GLY A 1 601 ? -19.659 8.937 29.442 1.00 88.69 601 GLY A N 1
ATOM 4587 C CA . GLY A 1 601 ? -19.242 9.602 28.208 1.00 88.69 601 GLY A CA 1
ATOM 4588 C C . GLY A 1 601 ? -20.348 9.711 27.155 1.00 88.69 601 GLY A C 1
ATOM 4589 O O . GLY A 1 601 ? -20.036 9.858 25.978 1.00 88.69 601 GLY A O 1
ATOM 4590 N N . THR A 1 602 ? -21.621 9.582 27.540 1.00 90.06 602 THR A N 1
ATOM 4591 C CA . THR A 1 602 ? -22.783 9.789 26.665 1.00 90.06 602 THR A CA 1
ATOM 4592 C C . THR A 1 602 ? -23.838 10.656 27.367 1.00 90.06 602 THR A C 1
ATOM 4594 O O . THR A 1 602 ? -23.774 10.799 28.587 1.00 90.06 602 THR A O 1
ATOM 4597 N N . PRO A 1 603 ? -24.837 11.177 26.635 1.00 90.38 603 PRO A N 1
ATOM 4598 C CA . PRO A 1 603 ? -25.969 11.899 27.218 1.00 90.38 603 PRO A CA 1
ATOM 4599 C C . PRO A 1 603 ? -26.879 11.073 28.132 1.00 90.38 603 PRO A C 1
ATOM 4601 O O . PRO A 1 603 ? -27.727 11.665 28.784 1.00 90.38 603 PRO A O 1
ATOM 4604 N N . HIS A 1 604 ? -26.773 9.736 28.153 1.00 93.25 604 HIS A N 1
ATOM 4605 C CA . HIS A 1 604 ? -27.694 8.887 28.914 1.00 93.25 604 HIS A CA 1
ATOM 4606 C C . HIS A 1 604 ? -27.344 8.917 30.413 1.00 93.25 604 HIS A C 1
ATOM 4608 O O . HIS A 1 604 ? -26.349 8.292 30.814 1.00 93.25 604 HIS A O 1
ATOM 4614 N N . PRO A 1 605 ? -28.150 9.597 31.251 1.00 92.75 605 PRO A N 1
ATOM 4615 C CA . PRO A 1 605 ? -27.829 9.806 32.654 1.00 92.75 605 PRO A CA 1
ATOM 4616 C C . PRO A 1 605 ? -28.079 8.541 33.481 1.00 92.75 605 PRO A C 1
ATOM 4618 O O . PRO A 1 605 ? -28.710 7.587 33.020 1.00 92.75 605 PRO A O 1
ATOM 4621 N N . ALA A 1 606 ? -27.568 8.553 34.709 1.00 93.75 606 ALA A N 1
ATOM 4622 C CA . ALA A 1 606 ? -27.864 7.565 35.738 1.00 93.75 606 ALA A CA 1
ATOM 4623 C C . ALA A 1 606 ? -29.149 7.943 36.490 1.00 93.75 606 ALA A C 1
ATOM 4625 O O . ALA A 1 606 ? -29.325 9.099 36.882 1.00 93.75 606 ALA A O 1
ATOM 4626 N N . THR A 1 607 ? -30.023 6.971 36.742 1.00 93.62 607 THR A N 1
ATOM 4627 C CA . THR A 1 607 ? -31.226 7.139 37.565 1.00 93.62 607 THR A CA 1
ATOM 4628 C C . THR A 1 607 ? -30.963 6.618 38.976 1.00 93.62 607 THR A C 1
ATOM 4630 O O . THR A 1 607 ? -31.058 5.421 39.235 1.00 93.62 607 THR A O 1
ATOM 4633 N N . VAL A 1 608 ? -30.647 7.527 39.903 1.00 87.00 608 VAL A N 1
ATOM 4634 C CA . VAL A 1 608 ? -30.255 7.190 41.292 1.00 87.00 608 VAL A CA 1
ATOM 4635 C C . VAL A 1 608 ? -31.303 7.555 42.350 1.00 87.00 608 VAL A C 1
ATOM 4637 O O . VAL A 1 608 ? -31.127 7.267 43.528 1.00 87.00 608 VAL A O 1
ATOM 4640 N N . ASN A 1 609 ? -32.395 8.205 41.948 1.00 92.88 609 ASN A N 1
ATOM 4641 C CA . ASN A 1 609 ? -33.437 8.735 42.835 1.00 92.88 609 ASN A CA 1
ATOM 4642 C C . ASN A 1 609 ? -34.675 7.826 42.963 1.00 92.88 609 ASN A C 1
ATOM 4644 O O . ASN A 1 609 ? -35.641 8.223 43.611 1.00 92.88 609 ASN A O 1
ATOM 4648 N N . LEU A 1 610 ? -34.668 6.641 42.345 1.00 94.94 610 LEU A N 1
ATOM 4649 C CA . LEU A 1 610 ? -35.738 5.648 42.453 1.00 94.94 610 LEU A CA 1
ATOM 4650 C C . LEU A 1 610 ? -35.393 4.580 43.492 1.00 94.94 610 LEU A C 1
ATOM 4652 O O . LEU A 1 610 ? -34.245 4.148 43.607 1.00 94.94 610 LEU A O 1
ATOM 4656 N N . THR A 1 611 ? -36.403 4.096 44.210 1.00 95.69 611 THR A N 1
ATOM 4657 C CA . THR A 1 611 ? -36.271 2.884 45.022 1.00 95.69 611 THR A CA 1
ATOM 4658 C C . THR A 1 611 ? -36.095 1.654 44.127 1.00 95.69 611 THR A C 1
ATOM 4660 O O . THR A 1 611 ? -36.447 1.650 42.945 1.00 95.69 611 THR A O 1
ATOM 4663 N N . THR A 1 612 ? -35.586 0.560 44.697 1.00 94.31 612 THR A N 1
ATOM 4664 C CA . THR A 1 612 ? -35.349 -0.690 43.962 1.00 94.31 612 THR A CA 1
ATOM 4665 C C . THR A 1 612 ? -36.598 -1.194 43.231 1.00 94.31 612 THR A C 1
ATOM 4667 O O . THR A 1 612 ? -36.514 -1.552 42.060 1.00 94.31 612 THR A O 1
ATOM 4670 N N . SER A 1 613 ? -37.767 -1.178 43.879 1.00 93.75 613 SER A N 1
ATOM 4671 C CA . SER A 1 613 ? -39.024 -1.640 43.272 1.00 93.75 613 SER A CA 1
ATOM 4672 C C . SER A 1 613 ? -39.487 -0.751 42.113 1.00 93.75 613 SER A C 1
ATOM 4674 O O . SER A 1 613 ? -40.001 -1.254 41.115 1.00 93.75 613 SER A O 1
ATOM 4676 N N . GLU A 1 614 ? -39.284 0.562 42.218 1.00 96.56 614 GLU A N 1
ATOM 4677 C CA . GLU A 1 614 ? -39.647 1.527 41.172 1.00 96.56 614 GLU A CA 1
ATOM 4678 C C . GLU A 1 614 ? -38.734 1.384 39.952 1.00 96.56 614 GLU A C 1
ATOM 4680 O O . GLU A 1 614 ? -39.200 1.374 38.812 1.00 96.56 614 GLU A O 1
ATOM 4685 N N . LEU A 1 615 ? -37.436 1.176 40.183 1.00 96.25 615 LEU A N 1
ATOM 4686 C CA . LEU A 1 615 ? -36.465 0.931 39.122 1.00 96.25 615 LEU A CA 1
ATOM 4687 C C . LEU A 1 615 ? -36.693 -0.416 38.414 1.00 96.25 615 LEU A C 1
ATOM 4689 O O . LEU A 1 615 ? -36.531 -0.501 37.193 1.00 96.25 615 LEU A O 1
ATOM 4693 N N . ILE A 1 616 ? -37.114 -1.460 39.141 1.00 96.00 616 ILE A N 1
ATOM 4694 C CA . ILE A 1 616 ? -37.556 -2.731 38.539 1.00 96.00 616 ILE A CA 1
ATOM 4695 C C . ILE A 1 616 ? -38.763 -2.487 37.625 1.00 96.00 616 ILE A C 1
ATOM 4697 O O . ILE A 1 616 ? -38.759 -2.935 36.479 1.00 96.00 616 ILE A O 1
ATOM 4701 N N . ALA A 1 617 ? -39.768 -1.737 38.089 1.00 97.12 617 ALA A N 1
ATOM 4702 C CA . ALA A 1 617 ? -40.943 -1.409 37.283 1.00 97.12 617 ALA A CA 1
ATOM 4703 C C . ALA A 1 617 ? -40.566 -0.636 36.005 1.00 97.12 617 ALA A C 1
ATOM 4705 O O . ALA A 1 617 ? -41.010 -0.997 34.913 1.00 97.12 617 ALA A O 1
ATOM 4706 N N . LEU A 1 618 ? -39.692 0.372 36.113 1.00 97.25 618 LEU A N 1
ATOM 4707 C CA . LEU A 1 618 ? -39.160 1.111 34.963 1.00 97.25 618 LEU A CA 1
ATOM 4708 C C . LEU A 1 618 ? -38.409 0.189 33.987 1.00 97.25 618 LEU A C 1
ATOM 4710 O O . LEU A 1 618 ? -38.645 0.231 32.780 1.00 97.25 618 LEU A O 1
ATOM 4714 N N . THR A 1 619 ? -37.565 -0.703 34.507 1.00 96.50 619 THR A N 1
ATOM 4715 C CA . THR A 1 619 ? -36.840 -1.703 33.706 1.00 96.50 619 THR A CA 1
ATOM 4716 C C . THR A 1 619 ? -37.802 -2.622 32.954 1.00 96.50 619 THR A C 1
ATOM 4718 O O . THR A 1 619 ? -37.621 -2.847 31.759 1.00 96.50 619 THR A O 1
ATOM 4721 N N . HIS A 1 620 ? -38.846 -3.129 33.619 1.00 96.62 620 HIS A N 1
ATOM 4722 C CA . HIS A 1 620 ? -39.878 -3.957 32.993 1.00 96.62 620 HIS A CA 1
ATOM 4723 C C . HIS A 1 620 ? -40.614 -3.214 31.886 1.00 96.62 620 HIS A C 1
ATOM 4725 O O . HIS A 1 620 ? -40.833 -3.783 30.817 1.00 96.62 620 HIS A O 1
ATOM 4731 N N . PHE A 1 621 ? -40.965 -1.946 32.106 1.00 96.06 621 PHE A N 1
ATOM 4732 C CA . PHE A 1 621 ? -41.576 -1.131 31.065 1.00 96.06 621 PHE A CA 1
ATOM 4733 C C . PHE A 1 621 ? -40.657 -1.034 29.840 1.00 96.06 621 PHE A C 1
ATOM 4735 O O . PHE A 1 621 ? -41.058 -1.499 28.773 1.00 96.06 621 PHE A O 1
ATOM 4742 N N . CYS A 1 622 ? -39.411 -0.575 30.009 1.00 95.06 622 CYS A N 1
ATOM 4743 C CA . CYS A 1 622 ? -38.428 -0.458 28.925 1.00 95.06 622 CYS A CA 1
ATOM 4744 C C . CYS A 1 622 ? -38.167 -1.791 28.205 1.00 95.06 622 CYS A C 1
ATOM 4746 O O . CYS A 1 622 ? -38.111 -1.829 26.979 1.00 95.06 622 CYS A O 1
ATOM 4748 N N . TYR A 1 623 ? -38.055 -2.897 28.945 1.00 94.12 623 TYR A N 1
ATOM 4749 C CA . TYR A 1 623 ? -37.893 -4.235 28.373 1.00 94.12 623 TYR A CA 1
ATOM 4750 C C . TYR A 1 623 ? -39.100 -4.642 27.512 1.00 94.12 623 TYR A C 1
ATOM 4752 O O . TYR A 1 623 ? -38.929 -5.167 26.414 1.00 94.12 623 TYR A O 1
ATOM 4760 N N . THR A 1 624 ? -40.324 -4.357 27.972 1.00 92.81 624 THR A N 1
ATOM 4761 C CA . THR A 1 624 ? -41.559 -4.740 27.262 1.00 92.81 624 THR A CA 1
ATOM 4762 C C . THR A 1 624 ? -41.924 -3.842 26.083 1.00 92.81 624 THR A C 1
ATOM 4764 O O . THR A 1 624 ? -42.827 -4.199 25.328 1.00 92.81 624 THR A O 1
ATOM 4767 N N . LEU A 1 625 ? -41.243 -2.704 25.907 1.00 93.44 625 LEU A N 1
ATOM 4768 C CA . LEU A 1 625 ? -41.316 -1.925 24.667 1.00 93.44 625 LEU A CA 1
ATOM 4769 C C . LEU A 1 625 ? -40.656 -2.671 23.503 1.00 93.44 625 LEU A C 1
ATOM 4771 O O . LEU A 1 625 ? -41.052 -2.488 22.356 1.00 93.44 625 LEU A O 1
ATOM 4775 N N . GLY A 1 626 ? -39.666 -3.521 23.792 1.00 91.50 626 GLY A N 1
ATOM 4776 C CA . GLY A 1 626 ? -38.921 -4.257 22.784 1.00 91.50 626 GLY A CA 1
ATOM 4777 C C . GLY A 1 626 ? -39.801 -5.208 21.971 1.00 91.50 626 GLY A C 1
ATOM 4778 O O . GLY A 1 626 ? -40.500 -6.053 22.527 1.00 91.50 626 GLY A O 1
ATOM 4779 N N . THR A 1 627 ? -39.706 -5.130 20.646 1.00 88.62 627 THR A N 1
ATOM 4780 C CA . THR A 1 627 ? -40.374 -6.054 19.718 1.00 88.62 627 THR A CA 1
ATOM 4781 C C . THR A 1 627 ? -39.358 -6.885 18.932 1.00 88.62 627 THR A C 1
ATOM 4783 O O . THR A 1 627 ? -38.156 -6.605 18.931 1.00 88.62 627 THR A O 1
ATOM 4786 N N . GLN A 1 628 ? -39.836 -7.963 18.305 1.00 86.44 628 GLN A N 1
ATOM 4787 C CA . GLN A 1 628 ? -39.053 -8.807 17.401 1.00 86.44 628 GLN A CA 1
ATOM 4788 C C . GLN A 1 628 ? -39.634 -8.733 15.980 1.00 86.44 628 GLN A C 1
ATOM 4790 O O . GLN A 1 628 ? -40.858 -8.666 15.846 1.00 86.44 628 GLN A O 1
ATOM 4795 N N . PRO A 1 629 ? -38.799 -8.817 14.928 1.00 85.69 629 PRO A N 1
ATOM 4796 C CA . PRO A 1 629 ? -37.337 -8.885 14.973 1.00 85.69 629 PRO A CA 1
ATOM 4797 C C . PRO A 1 629 ? -36.697 -7.521 15.275 1.00 85.69 629 PRO A C 1
ATOM 4799 O O . PRO A 1 629 ? -37.225 -6.476 14.901 1.00 85.69 629 PRO A O 1
ATOM 4802 N N . LYS A 1 630 ? -35.527 -7.537 15.922 1.00 85.81 630 LYS A N 1
ATOM 4803 C CA . LYS A 1 630 ? -34.724 -6.325 16.131 1.00 85.81 630 LYS A CA 1
ATOM 4804 C C . LYS A 1 630 ? -34.133 -5.801 14.814 1.00 85.81 630 LYS A C 1
ATOM 4806 O O . LYS A 1 630 ? -33.683 -6.576 13.971 1.00 85.81 630 LYS A O 1
ATOM 4811 N N . LEU A 1 631 ? -34.081 -4.480 14.663 1.00 82.44 631 LEU A N 1
ATOM 4812 C CA . LEU A 1 631 ? -33.387 -3.780 13.588 1.00 82.44 631 LEU A CA 1
ATOM 4813 C C . LEU A 1 631 ? -31.876 -3.760 13.856 1.00 82.44 631 LEU A C 1
ATOM 4815 O O . LEU A 1 631 ? -31.398 -3.280 14.886 1.00 82.44 631 LEU A O 1
ATOM 4819 N N . LEU A 1 632 ? -31.103 -4.238 12.882 1.00 79.06 632 LEU A N 1
ATOM 4820 C CA . LEU A 1 632 ? -29.641 -4.183 12.890 1.00 79.06 632 LEU A CA 1
ATOM 4821 C C . LEU A 1 632 ? -29.150 -2.907 12.201 1.00 79.06 632 LEU A C 1
ATOM 4823 O O . LEU A 1 632 ? -28.488 -2.953 11.168 1.00 79.06 632 LEU A O 1
ATOM 4827 N N . GLN A 1 633 ? -29.492 -1.747 12.762 1.00 82.38 633 GLN A N 1
ATOM 4828 C CA . GLN A 1 633 ? -28.917 -0.490 12.289 1.00 82.38 633 GLN A CA 1
ATOM 4829 C C . GLN A 1 633 ? -27.488 -0.312 12.817 1.00 82.38 633 GLN A C 1
ATOM 4831 O O . GLN A 1 633 ? -27.198 -0.562 13.995 1.00 82.38 633 GLN A O 1
ATOM 4836 N N . THR A 1 634 ? -26.590 0.190 11.972 1.00 86.62 634 THR A N 1
ATOM 4837 C CA . THR A 1 634 ? -25.244 0.605 12.393 1.00 86.62 634 THR A CA 1
ATOM 4838 C C . THR A 1 634 ? -25.294 1.976 13.064 1.00 86.62 634 THR A C 1
ATOM 4840 O O . THR A 1 634 ? -26.237 2.753 12.897 1.00 86.62 634 THR A O 1
ATOM 4843 N N . ASN A 1 635 ? -24.281 2.320 13.857 1.00 84.19 635 ASN A N 1
ATOM 4844 C CA . ASN A 1 635 ? -24.177 3.666 14.417 1.00 84.19 635 ASN A CA 1
ATOM 4845 C C . ASN A 1 635 ? -23.992 4.718 13.317 1.00 84.19 635 ASN A C 1
ATOM 4847 O O . ASN A 1 635 ? -24.449 5.838 13.501 1.00 84.19 635 ASN A O 1
ATOM 4851 N N . TYR A 1 636 ? -23.394 4.366 12.172 1.00 84.62 636 TYR A N 1
ATOM 4852 C CA . TYR A 1 636 ? -23.256 5.283 11.038 1.00 84.62 636 TYR A CA 1
ATOM 4853 C C . TYR A 1 636 ? -24.611 5.647 10.430 1.00 84.62 636 TYR A C 1
ATOM 4855 O O . TYR A 1 636 ? -24.889 6.818 10.196 1.00 84.62 636 TYR A O 1
ATOM 4863 N N . GLN A 1 637 ? -25.497 4.664 10.250 1.00 85.75 637 GLN A N 1
ATOM 4864 C CA . GLN A 1 637 ? -26.862 4.917 9.782 1.00 85.75 637 GLN A CA 1
ATOM 4865 C C . GLN A 1 637 ? -27.623 5.840 10.742 1.00 85.75 637 GLN A C 1
ATOM 4867 O O . GLN A 1 637 ? -28.263 6.788 10.291 1.00 85.75 637 GLN A O 1
ATOM 4872 N N . ARG A 1 638 ? -27.485 5.622 12.057 1.00 81.00 638 ARG A N 1
ATOM 4873 C CA . ARG A 1 638 ? -28.083 6.504 13.075 1.00 81.00 638 ARG A CA 1
ATOM 4874 C C . ARG A 1 638 ? -27.472 7.904 13.065 1.00 81.00 638 ARG A C 1
ATOM 4876 O O . ARG A 1 638 ? -28.195 8.886 13.177 1.00 81.00 638 ARG A O 1
ATOM 4883 N N . PHE A 1 639 ? -26.160 8.011 12.874 1.00 79.69 639 PHE A N 1
ATOM 4884 C CA . PHE A 1 639 ? -25.481 9.296 12.731 1.00 79.69 639 PHE A CA 1
ATOM 4885 C C . PHE A 1 639 ? -25.979 10.071 11.508 1.00 79.69 639 PHE A C 1
ATOM 4887 O O . PHE A 1 639 ? -26.302 11.246 11.631 1.00 79.69 639 PHE A O 1
ATOM 4894 N N . LEU A 1 640 ? -26.112 9.426 10.344 1.00 80.19 640 LEU A N 1
ATOM 4895 C CA . LEU A 1 640 ? -26.651 10.074 9.144 1.00 80.19 640 LEU A CA 1
ATOM 4896 C C . LEU A 1 640 ? -28.099 10.540 9.331 1.00 80.19 640 LEU A C 1
ATOM 4898 O O . LEU A 1 640 ? -28.468 11.593 8.814 1.00 80.19 640 LEU A O 1
ATOM 4902 N N . GLN A 1 641 ? -28.918 9.777 10.057 1.00 76.69 641 GLN A N 1
ATOM 4903 C CA . GLN A 1 641 ? -30.274 10.198 10.416 1.00 76.69 641 GLN A CA 1
ATOM 4904 C C . GLN A 1 641 ? -30.252 11.435 11.320 1.00 76.69 641 GLN A C 1
ATOM 4906 O O . GLN A 1 641 ? -30.984 12.384 11.052 1.00 76.69 641 GLN A O 1
ATOM 4911 N N . ALA A 1 642 ? -29.373 11.461 12.326 1.00 70.50 642 ALA A N 1
ATOM 4912 C CA . ALA A 1 642 ? -29.207 12.615 13.205 1.00 70.50 642 ALA A CA 1
ATOM 4913 C C . ALA A 1 642 ? -28.700 13.858 12.445 1.00 70.50 642 ALA A C 1
ATOM 4915 O O . ALA A 1 642 ? -29.250 14.944 12.598 1.00 70.50 642 ALA A O 1
ATOM 4916 N N . ALA A 1 643 ? -27.700 13.698 11.573 1.00 69.50 643 ALA A N 1
ATOM 4917 C CA . ALA A 1 643 ? -27.037 14.798 10.869 1.00 69.50 643 ALA A CA 1
ATOM 4918 C C . ALA A 1 643 ? -27.906 15.490 9.801 1.00 69.50 643 ALA A C 1
ATOM 4920 O O . ALA A 1 643 ? -27.634 16.627 9.433 1.00 69.50 643 ALA A O 1
ATOM 4921 N N . ARG A 1 644 ? -28.948 14.829 9.280 1.00 67.88 644 ARG A N 1
ATOM 4922 C CA . ARG A 1 644 ? -29.821 15.376 8.221 1.00 67.88 644 ARG A CA 1
ATOM 4923 C C . ARG A 1 644 ? -30.937 16.297 8.734 1.00 67.88 644 ARG A C 1
ATOM 4925 O O . ARG A 1 644 ? -31.730 16.772 7.922 1.00 67.88 644 ARG A O 1
ATOM 4932 N N . ARG A 1 645 ? -31.058 16.523 10.048 1.00 63.50 645 ARG A N 1
ATOM 4933 C CA . ARG A 1 645 ? -32.214 17.226 10.632 1.00 63.50 645 ARG A CA 1
ATOM 4934 C C . ARG A 1 645 ? -31.996 18.741 10.770 1.00 63.50 645 ARG A C 1
ATOM 4936 O O . ARG A 1 645 ? -30.865 19.162 10.985 1.00 63.50 645 ARG A O 1
ATOM 4943 N N . PRO A 1 646 ? -33.061 19.571 10.684 1.00 57.38 646 PRO A N 1
ATOM 4944 C CA . PRO A 1 646 ? -32.959 21.035 10.579 1.00 57.38 646 PRO A CA 1
ATOM 4945 C C . PRO A 1 646 ? -32.177 21.726 11.708 1.00 57.38 646 PRO A C 1
ATOM 4947 O O . PRO A 1 646 ? -31.564 22.759 11.469 1.00 57.38 646 PRO A O 1
ATOM 4950 N N . ALA A 1 647 ? -32.147 21.144 12.913 1.00 52.22 647 ALA A N 1
ATOM 4951 C CA . ALA A 1 647 ? -31.359 21.650 14.043 1.00 52.22 647 ALA A CA 1
ATOM 4952 C C . ALA A 1 647 ? -29.834 21.462 13.874 1.00 52.22 647 ALA A C 1
ATOM 4954 O O . ALA A 1 647 ? -29.055 22.057 14.611 1.00 52.22 647 ALA A O 1
ATOM 4955 N N . VAL A 1 648 ? -29.409 20.648 12.901 1.00 48.69 648 VAL A N 1
ATOM 4956 C CA . VAL A 1 648 ? -28.009 20.352 12.550 1.00 48.69 648 VAL A CA 1
ATOM 4957 C C . VAL A 1 648 ? -27.604 21.078 11.256 1.00 48.69 648 VAL A C 1
ATOM 4959 O O . VAL A 1 648 ? -26.617 20.724 10.617 1.00 48.69 648 VAL A O 1
ATOM 4962 N N . GLN A 1 649 ? -28.326 22.136 10.855 1.00 46.84 649 GLN A N 1
ATOM 4963 C CA . GLN A 1 649 ? -27.703 23.168 10.023 1.00 46.84 649 GLN A CA 1
ATOM 4964 C C . GLN A 1 649 ? -26.583 23.780 10.862 1.00 46.84 649 GLN A C 1
ATOM 4966 O O . GLN A 1 649 ? -26.831 24.603 11.739 1.00 46.84 649 GLN A O 1
ATOM 4971 N N . TRP A 1 650 ? -25.367 23.271 10.658 1.00 42.66 650 TRP A N 1
ATOM 4972 C CA . TRP A 1 650 ? -24.174 23.690 11.371 1.00 42.66 650 TRP A CA 1
ATOM 4973 C C . TRP A 1 650 ? -24.136 25.207 11.500 1.00 42.66 650 TRP A C 1
ATOM 4975 O O . TRP A 1 650 ? -24.271 25.932 10.513 1.00 42.66 650 TRP A O 1
ATOM 4985 N N . ALA A 1 651 ? -23.861 25.653 12.722 1.00 39.06 651 ALA A N 1
ATOM 4986 C CA . ALA A 1 651 ? -23.295 26.952 13.024 1.00 39.06 651 ALA A CA 1
ATOM 4987 C C . ALA A 1 651 ? -21.907 27.091 12.360 1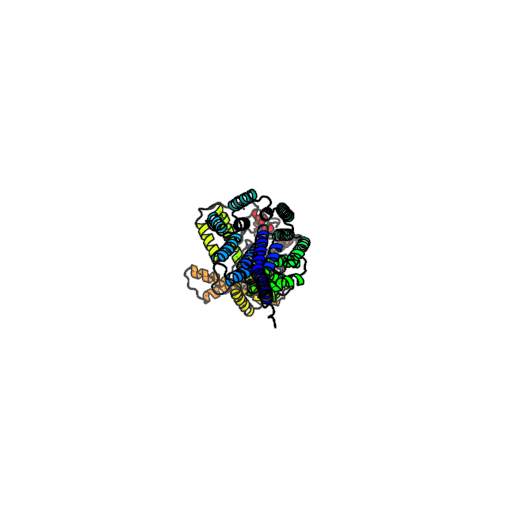.00 39.06 651 ALA A C 1
ATOM 4989 O O . ALA A 1 651 ? -20.901 27.283 13.031 1.00 39.06 651 ALA A O 1
ATOM 4990 N N . ALA A 1 652 ? -21.847 27.039 11.026 1.00 37.19 652 ALA A N 1
ATOM 4991 C CA . ALA A 1 652 ? -20.708 27.441 10.201 1.00 37.19 652 ALA A CA 1
ATOM 4992 C C . ALA A 1 652 ? -20.525 28.975 10.194 1.00 37.19 652 ALA A C 1
ATOM 4994 O O . ALA A 1 652 ? -19.921 29.553 9.297 1.00 37.19 652 ALA A O 1
ATOM 4995 N N . SER A 1 653 ? -21.087 29.646 11.194 1.00 37.72 653 SER A N 1
ATOM 4996 C CA . SER A 1 653 ? -21.080 31.084 11.372 1.00 37.72 653 SER A CA 1
ATOM 4997 C C . SER A 1 653 ? -21.095 31.384 12.868 1.00 37.72 653 SER A C 1
ATOM 4999 O O . SER A 1 653 ? -22.097 31.832 13.422 1.00 37.72 653 SER A O 1
ATOM 5001 N N . ALA A 1 654 ? -19.974 31.105 13.523 1.00 27.98 654 ALA A N 1
ATOM 5002 C CA . ALA A 1 654 ? -19.509 31.894 14.654 1.00 27.98 654 ALA A CA 1
ATOM 5003 C C . ALA A 1 654 ? -17.989 32.100 14.465 1.00 27.98 654 ALA A C 1
ATOM 5005 O O . ALA A 1 654 ? -17.318 31.128 14.116 1.00 27.98 654 ALA A O 1
ATOM 5006 N N . PRO A 1 655 ? -17.499 33.350 14.564 1.00 38.03 655 PRO A N 1
ATOM 5007 C CA . PRO A 1 655 ? -16.158 33.770 14.143 1.00 38.03 655 PRO A CA 1
ATOM 5008 C C . PRO A 1 655 ? -15.010 33.209 14.984 1.00 38.03 655 PRO A C 1
ATOM 5010 O O . PRO A 1 655 ? -15.246 32.876 16.169 1.00 38.03 655 PRO A O 1
#

Sequence (655 aa):
MEAAPRRTFRRRWVLWTASLGAVLALVLLGRGLCGQWCRYRAARDCDVWAMDDAQRWLARAARCDPRSPATELLRARCYRQLRDPPRRDAALALARQYGASRQAVQDEVTLGNVEAGELGTQAFNQIQALLAAGASAHDVSAAYISGAIASGNQPLTAELLDAWERDAPQHPQISFLRGVLCALDQDSHGARAAYEQTLAREPRHVLARLGLAQLDERQNQFVAALERFVPLAAADPENAVIAAGFARTLRKVGRLAHARAVLEPFVAQPDVLPDLQIEMLFVELELGDYRAVKQRFEQTLADTTDDDVLTAVSIALNMLGETMVSEAVITWACDRKAVQSEVDDLQAHLAVHPQDFAAAAQRQKALAQLSAPDATAGPYPAAAAQAAAAQQSESPGRQLYVRHCSVCHGPQGDGAGYAARHVFPRPRNLRLEPMRLVSTDNGVATRDDLRTVIQMGLPGTSMVPMETLTPEQLDLLVDVTLEMRRAGVREQYVALLQATDQPVEDADVDEVVQLRTTPAAVVTVPNLGAPDNVSRAAGKGFYIQQACDTCHGETGTGDELMPLFDTLGNPAFPRDLVHDVFKGGNDPVSIYRRILLGMPGTPHPATVNLTTSELIALTHFCYTLGTQPKLLQTNYQRFLQAARRPAVQWAASAP

Secondary structure (DSSP, 8-state):
-----THHHHHHHHHHHHHHHHHHHHHHHHHHHHHHHHHHHHHHHHHTT-HHHHHHHHHHHHHHSTT-HHHHHHHHHHHHHTT-HHHHHHHHHHHHHTT--HHHHHHHHHHHHHHTT---S-HHHHHHHHH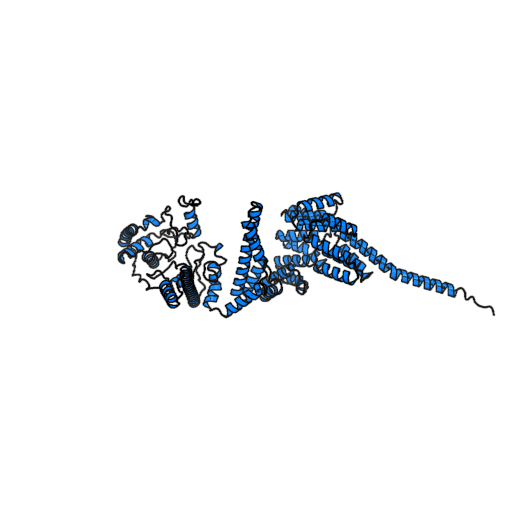HTT--HHHHHHHHHHHHHHTT-HHHHHHHHHHHHHH-TT-HHHHHHHHHHHHHTT-HHHHHHHHHHHHHH-TT-HHHHHHHHHHHHHTT-HHHHHHHHHHHHTT-TT-HHHHHHHHHHHHHTT-HHHHHHHHHHHHTSSS--HHHHHHHHHHHHHHT-HHHHHHHIIIIITT---HHHHHHHHHHHHHTT-HHHHHHHHHHHHHHHHHHHHHHHHHHHHHH-TT-HHHHHHHHHHHHHHH---BTB-HHHHHHHHHHHHHHHS-HHHHHHHHHTHHHH-TTSSS--TTTTTSSSPPP-TTTSPPSS--BTTSPPPHHHHHHHHHH--TTSS----TT--HHHHHHHHHHHHHHHHHHHHHHHHHHHHHTT----HHHHHHHHHHHHS--PBPPPP------HHHHHHHHHHHHHTTHHHHH-TTSS--SS--EE-TTS-EE----TTTBPPTT-SSHHHHHHHHHH--TTSS-----SS-HHHHHHHHHHHHHH--SSPB---HHHHHHHHHTSGGGS------

Radius of gyration: 38.52 Å; chains: 1; bounding box: 129×58×117 Å